Protein AF-A0A366HRA7-F1 (afdb_monomer_lite)

InterPro domains:
  IPR011050 Pectin lyase fold/virulence factor [SSF51126] (3-383)
  IPR012334 Pectin lyase fold [G3DSA:2.160.20.10] (1-384)

Organism: NCBI:txid748857

Radius of gyration: 20.47 Å; chains: 1; bounding box: 52×42×56 Å

Foldseek 3Di:
DELEEQEEDEDEEFDDEDPAESAEAYNYEQYEAEHYEFEEGLAPYEYEQYEQYEYYLYEYAYPADLQRALCCPVPPHPQGEPEDYDADPPWYEQYEDFQAEFEGHQEYYQQATYANYEAELAEADAHNEYYYANEFEDQRAEYEHAHYEHEAHQENYEYEPPDPPRYDLDHDPRHWHEAALYEHYQLQYAQHDDDPDDDPPCVNRRHGHFPYYYDPAARHIAYEHFQAEHEEADADDQLAAPSPLAQPRLDSYAYEEWQAEAEYAAFWGRLRPPPVPARRQYHYALYETEHNVVPAVDDPVSCPVVCPDVRQVRQCVNPVCGPPNHYYHGQQQAPDDDNDSPDWGGRAHDPPGPQAQRIDDDDPSDDDPCPVVHDNHRGRHNDYHPDDFFAGHRPSQATSIDDGD

pLDDT: mean 93.12, std 7.49, range [58.84, 98.88]

Sequence (405 aa):
MSGLKHVHVKNLVFRGATGSPMLHVYGCEQIILDHLTVYGGFPGLLLNASKDIRMTHSAFRGLAAPWTSRAHMKYRGTASYQIVLQDNQPVNENIEFAWCEFTDDHDCAFLRFAKGLQFHHNFVDNFNDDGLECGPKLRDHTLFIYQNRIGACLGTFQQHEMNKDESPLDHDAKTGVFIYRNVIDSRKGVYYHVPSEPDPSGDFLHHEGALVGDHGGPIWPVMHVYHNTILRRGPVFRDYFLFGLGAQGLNHTEREVYNNIFVQWDKVPGTGFAGIKEAGQLREAGNILWGVKDGPTQTQAAFSKFRSSPMFVSSQKRYEPGWTTHDRVVDPGLTRVPNKASDVVDATLRTTSAAIDSGYGIPAEWPDSLRAWEREKPDVGALPLEVQPWGVGVDERIPLFGEAP

Structure (mmCIF, N/CA/C/O backbone):
data_AF-A0A366HRA7-F1
#
_entry.id   AF-A0A366HRA7-F1
#
loop_
_atom_site.group_PDB
_atom_site.id
_atom_site.type_symbol
_atom_site.label_atom_id
_atom_site.label_alt_id
_atom_site.label_comp_id
_atom_site.label_asym_id
_atom_site.label_entity_id
_atom_site.label_seq_id
_atom_site.pdbx_PDB_ins_code
_atom_site.Cartn_x
_atom_site.Cartn_y
_atom_site.Cartn_z
_atom_site.occupancy
_atom_site.B_iso_or_equiv
_atom_site.auth_seq_id
_atom_site.auth_comp_id
_atom_site.auth_asym_id
_atom_site.auth_atom_id
_atom_site.pdbx_PDB_model_num
ATOM 1 N N . MET A 1 1 ? 16.864 -1.883 -22.866 1.00 94.81 1 MET A N 1
ATOM 2 C CA . MET A 1 1 ? 16.031 -2.283 -24.018 1.00 94.81 1 MET A CA 1
ATOM 3 C C . MET A 1 1 ? 15.407 -1.029 -24.586 1.00 94.81 1 MET A C 1
ATOM 5 O O . MET A 1 1 ? 14.878 -0.245 -23.806 1.00 94.81 1 MET A O 1
ATOM 9 N N . SER A 1 2 ? 15.500 -0.830 -25.899 1.00 97.69 2 SER A N 1
ATOM 10 C CA . SER A 1 2 ? 15.047 0.403 -26.546 1.00 97.69 2 SER A CA 1
ATOM 11 C C . SER A 1 2 ? 14.329 0.066 -27.848 1.00 97.69 2 SER A C 1
ATOM 13 O O . SER A 1 2 ? 14.913 -0.623 -28.682 1.00 97.69 2 SER A O 1
ATOM 15 N N . GLY A 1 3 ? 13.086 0.522 -28.021 1.00 97.62 3 GLY A N 1
ATOM 16 C CA . GLY A 1 3 ? 12.314 0.303 -29.253 1.00 97.62 3 GLY A CA 1
ATOM 17 C C . GLY A 1 3 ? 11.933 -1.156 -29.544 1.00 97.62 3 GLY A C 1
ATOM 18 O O . GLY A 1 3 ? 11.612 -1.480 -30.686 1.00 97.62 3 GLY A O 1
ATOM 19 N N . LEU A 1 4 ? 12.017 -2.054 -28.555 1.00 98.44 4 LEU A N 1
ATOM 20 C CA . LEU A 1 4 ? 11.725 -3.479 -28.738 1.00 98.44 4 LEU A CA 1
ATOM 21 C C . LEU A 1 4 ? 10.223 -3.759 -28.631 1.00 98.44 4 LEU A C 1
ATOM 23 O O . LEU A 1 4 ? 9.517 -3.085 -27.881 1.00 98.44 4 LEU A O 1
ATOM 27 N N . LYS A 1 5 ? 9.752 -4.790 -29.340 1.00 98.56 5 LYS A N 1
ATOM 28 C CA . LYS A 1 5 ? 8.365 -5.264 -29.262 1.00 98.56 5 LYS A CA 1
ATOM 29 C C . LYS A 1 5 ? 8.282 -6.780 -29.131 1.00 98.56 5 LYS A C 1
ATOM 31 O O . LYS A 1 5 ? 9.114 -7.476 -29.712 1.00 98.56 5 LYS A O 1
ATOM 36 N N . HIS A 1 6 ? 7.272 -7.273 -28.415 1.00 98.38 6 HIS A N 1
ATOM 37 C CA . HIS A 1 6 ? 6.957 -8.706 -28.276 1.00 98.38 6 HIS A CA 1
ATOM 38 C C . HIS A 1 6 ? 8.122 -9.556 -27.723 1.00 98.38 6 HIS A C 1
ATOM 40 O O . HIS A 1 6 ? 8.347 -10.687 -28.160 1.00 98.38 6 HIS A O 1
ATOM 46 N N . VAL A 1 7 ? 8.897 -9.012 -26.777 1.00 98.62 7 VAL A N 1
ATOM 47 C CA . VAL A 1 7 ? 10.047 -9.709 -26.171 1.00 98.62 7 VAL A CA 1
ATOM 48 C C . VAL A 1 7 ? 9.670 -10.264 -24.804 1.00 98.62 7 VAL A C 1
ATOM 50 O O . VAL A 1 7 ? 9.151 -9.544 -23.955 1.00 98.62 7 VAL A O 1
ATOM 53 N N . HIS A 1 8 ? 10.004 -11.531 -24.571 1.00 98.62 8 HIS A N 1
ATOM 54 C CA . HIS A 1 8 ? 9.893 -12.183 -23.271 1.00 98.62 8 HIS A CA 1
ATOM 55 C C . HIS A 1 8 ? 11.303 -12.474 -22.738 1.00 98.62 8 HIS A C 1
ATOM 57 O O . HIS A 1 8 ? 12.028 -13.295 -23.301 1.00 98.62 8 HIS A O 1
ATOM 63 N N . VAL A 1 9 ? 11.697 -11.792 -21.662 1.00 98.62 9 VAL A N 1
ATOM 64 C CA . VAL A 1 9 ? 12.943 -12.038 -20.922 1.00 98.62 9 VAL A CA 1
ATOM 65 C C . VAL A 1 9 ? 12.592 -12.813 -19.658 1.00 98.62 9 VAL A C 1
ATOM 67 O O . VAL A 1 9 ? 11.744 -12.353 -18.897 1.00 98.62 9 VAL A O 1
ATOM 70 N N . LYS A 1 10 ? 13.226 -13.971 -19.429 1.00 98.62 10 LYS A N 1
ATOM 71 C CA . LYS A 1 10 ? 12.917 -14.797 -18.256 1.00 98.62 10 LYS A CA 1
ATOM 72 C C . LYS A 1 10 ? 14.071 -15.600 -17.679 1.00 98.62 10 LYS A C 1
ATOM 74 O O . LYS A 1 10 ? 15.009 -15.924 -18.407 1.00 98.62 10 LYS A O 1
ATOM 79 N N . ASN A 1 11 ? 13.942 -15.989 -16.408 1.00 98.44 11 ASN A N 1
ATOM 80 C CA . ASN A 1 11 ? 14.888 -16.845 -15.678 1.00 98.44 11 ASN A CA 1
ATOM 81 C C . ASN A 1 11 ? 16.324 -16.284 -15.652 1.00 98.44 11 ASN A C 1
ATOM 83 O O . ASN A 1 11 ? 17.293 -17.029 -15.818 1.00 98.44 11 ASN A O 1
ATOM 87 N N . LEU A 1 12 ? 16.472 -14.964 -15.486 1.00 98.44 12 LEU A N 1
ATOM 88 C CA . LEU A 1 12 ? 17.770 -14.281 -15.456 1.00 98.44 12 LEU A CA 1
ATOM 89 C C . LEU A 1 12 ? 18.017 -13.578 -14.120 1.00 98.44 12 LEU A C 1
ATOM 91 O O . LEU A 1 12 ? 17.101 -13.042 -13.497 1.00 98.44 12 LEU A O 1
ATOM 95 N N . VAL A 1 13 ? 19.292 -13.522 -13.732 1.00 98.12 13 VAL A N 1
ATOM 96 C CA . VAL A 1 13 ? 19.768 -12.773 -12.565 1.00 98.12 13 VAL A CA 1
ATOM 97 C C . VAL A 1 13 ? 20.581 -11.566 -13.031 1.00 98.12 13 VAL A C 1
ATOM 99 O O . VAL A 1 13 ? 21.603 -11.723 -13.701 1.00 98.12 13 VAL A O 1
ATOM 102 N N . PHE A 1 14 ? 20.155 -10.369 -12.640 1.00 96.94 14 PHE A N 1
ATOM 103 C CA . PHE A 1 14 ? 20.822 -9.099 -12.918 1.00 96.94 14 PHE A CA 1
ATOM 104 C C . PHE A 1 14 ? 21.492 -8.564 -11.648 1.00 96.94 14 PHE A C 1
ATOM 106 O O . PHE A 1 14 ? 20.905 -8.593 -10.567 1.00 96.94 14 PHE A O 1
ATOM 113 N N . ARG A 1 15 ? 22.744 -8.106 -11.762 1.00 94.50 15 ARG A N 1
ATOM 114 C CA . ARG A 1 15 ? 23.555 -7.593 -10.644 1.00 94.50 15 ARG A CA 1
ATOM 115 C C . ARG A 1 15 ? 24.682 -6.687 -11.143 1.00 94.50 15 ARG A C 1
ATOM 117 O O . ARG A 1 15 ? 25.182 -6.889 -12.247 1.00 94.50 15 ARG A O 1
ATOM 124 N N . GLY A 1 16 ? 25.147 -5.772 -10.291 1.00 84.62 16 GLY A N 1
ATOM 125 C CA . GLY A 1 16 ? 26.365 -4.983 -10.523 1.00 84.62 16 GLY A CA 1
ATOM 126 C C . GLY A 1 16 ? 26.204 -3.653 -11.271 1.00 84.62 16 GLY A C 1
ATOM 127 O O . GLY A 1 16 ? 27.209 -3.116 -11.730 1.00 84.62 16 GLY A O 1
ATOM 128 N N . ALA A 1 17 ? 24.990 -3.105 -11.397 1.00 81.75 17 ALA A N 1
ATOM 129 C CA . ALA A 1 17 ? 24.804 -1.728 -11.861 1.00 81.75 17 ALA A CA 1
ATOM 130 C C . ALA A 1 17 ? 25.152 -0.725 -10.747 1.00 81.75 17 ALA A C 1
ATOM 132 O O . ALA A 1 17 ? 24.622 -0.809 -9.639 1.00 81.75 17 ALA A O 1
ATOM 133 N N . THR A 1 18 ? 26.005 0.250 -11.064 1.00 80.12 18 THR A N 1
ATOM 134 C CA . THR A 1 18 ? 26.412 1.331 -10.155 1.00 80.12 18 THR A CA 1
ATOM 135 C C . THR A 1 18 ? 26.122 2.669 -10.826 1.00 80.12 18 THR A C 1
ATOM 137 O O . THR A 1 18 ? 26.690 2.960 -11.876 1.00 80.12 18 THR A O 1
ATOM 140 N N . GLY A 1 19 ? 25.254 3.490 -10.226 1.00 82.31 19 GLY A N 1
ATOM 141 C CA . GLY A 1 19 ? 24.919 4.826 -10.745 1.00 82.31 19 GLY A CA 1
ATOM 142 C C . GLY A 1 19 ? 24.103 4.839 -12.046 1.00 82.31 19 GLY A C 1
ATOM 143 O O . GLY A 1 19 ? 24.090 5.848 -12.746 1.00 82.31 19 GLY A O 1
ATOM 144 N N . SER A 1 20 ? 23.446 3.731 -12.388 1.00 89.75 20 SER A N 1
ATOM 145 C CA . SER A 1 20 ? 22.585 3.601 -13.567 1.00 89.75 20 SER A CA 1
ATOM 146 C C . SER A 1 20 ? 21.436 2.614 -13.308 1.00 89.75 20 SER A C 1
ATOM 148 O O . SER A 1 20 ? 21.508 1.833 -12.348 1.00 89.75 20 SER A O 1
ATOM 150 N N . PRO A 1 21 ? 20.376 2.621 -14.144 1.00 95.06 21 PRO A N 1
ATOM 151 C CA . PRO A 1 21 ? 19.310 1.638 -14.031 1.00 95.06 21 PRO A CA 1
ATOM 152 C C . PRO A 1 21 ? 19.818 0.223 -14.326 1.00 95.06 21 PRO A C 1
ATOM 154 O O . PRO A 1 21 ? 20.515 0.035 -15.326 1.00 95.06 21 PRO A O 1
ATOM 157 N N . MET A 1 22 ? 19.433 -0.781 -13.531 1.00 96.19 22 MET A N 1
ATOM 158 C CA . MET A 1 22 ? 19.770 -2.179 -13.854 1.00 96.19 22 MET A CA 1
ATOM 159 C C . MET A 1 22 ? 19.001 -2.652 -15.093 1.00 96.19 22 MET A C 1
ATOM 161 O O . MET A 1 22 ? 19.579 -3.201 -16.032 1.00 96.19 22 MET A O 1
ATOM 165 N N . LEU A 1 23 ? 17.692 -2.395 -15.115 1.00 97.06 23 LEU A N 1
ATOM 166 C CA . LEU A 1 23 ? 16.819 -2.620 -16.259 1.00 97.06 23 LEU A CA 1
ATOM 167 C C . LEU A 1 23 ? 16.266 -1.274 -16.730 1.00 97.06 23 LEU A C 1
ATOM 169 O O . LEU A 1 23 ? 15.529 -0.618 -16.006 1.00 97.06 23 LEU A O 1
ATOM 173 N N . HIS A 1 24 ? 16.591 -0.864 -17.955 1.00 97.50 24 HIS A N 1
ATOM 174 C CA . HIS A 1 24 ? 15.966 0.293 -18.604 1.00 97.50 24 HIS A CA 1
ATOM 175 C C . HIS A 1 24 ? 15.107 -0.193 -19.773 1.00 97.50 24 HIS A C 1
ATOM 177 O O . HIS A 1 24 ? 15.619 -0.862 -20.677 1.00 97.50 24 HIS A O 1
ATOM 183 N N . VAL A 1 25 ? 13.816 0.132 -19.756 1.00 98.12 25 VAL A N 1
ATOM 184 C CA . VAL A 1 25 ? 12.844 -0.183 -20.808 1.00 98.12 25 VAL A CA 1
ATOM 185 C C . VAL A 1 25 ? 12.344 1.136 -21.388 1.00 98.12 25 VAL A C 1
ATOM 187 O O . VAL A 1 25 ? 11.635 1.877 -20.713 1.00 98.12 25 VAL A O 1
ATOM 190 N N . TYR A 1 26 ? 12.764 1.447 -22.615 1.00 98.25 26 TYR A N 1
ATOM 191 C CA . TYR A 1 26 ? 12.472 2.719 -23.277 1.00 98.25 26 TYR A CA 1
ATOM 192 C C . TYR A 1 26 ? 11.763 2.510 -24.616 1.00 98.25 26 TYR A C 1
ATOM 194 O O . TYR A 1 26 ? 12.279 1.787 -25.474 1.00 98.25 26 TYR A O 1
ATOM 202 N N . GLY A 1 27 ? 10.615 3.153 -24.839 1.00 98.19 27 GLY A N 1
ATOM 203 C CA . GLY A 1 27 ? 9.920 3.083 -26.130 1.00 98.19 27 GLY A CA 1
ATOM 204 C C . GLY A 1 27 ? 9.519 1.662 -26.545 1.00 98.19 27 GLY A C 1
ATOM 205 O O . GLY A 1 27 ? 9.539 1.359 -27.737 1.00 98.19 27 GLY A O 1
ATOM 206 N N . CYS A 1 28 ? 9.282 0.760 -25.587 1.00 98.50 28 CYS A N 1
ATOM 207 C CA . CYS A 1 28 ? 9.007 -0.653 -25.858 1.00 98.50 28 CYS A CA 1
ATOM 208 C C . CYS A 1 28 ? 7.509 -0.976 -25.749 1.00 98.50 28 CYS A C 1
ATOM 210 O O . CYS A 1 28 ? 6.762 -0.267 -25.078 1.00 98.50 28 CYS A O 1
ATOM 212 N N . GLU A 1 29 ? 7.081 -2.068 -26.385 1.00 98.62 29 GLU A N 1
ATOM 213 C CA . GLU A 1 29 ? 5.673 -2.490 -26.425 1.00 98.62 29 GLU A CA 1
ATOM 214 C C . GLU A 1 29 ? 5.537 -4.009 -26.231 1.00 98.62 29 GLU A C 1
ATOM 216 O O . GLU A 1 29 ? 6.292 -4.771 -26.836 1.00 98.62 29 GLU A O 1
ATOM 221 N N . GLN A 1 30 ? 4.574 -4.470 -25.427 1.00 98.62 30 GLN A N 1
ATOM 222 C CA . GLN A 1 30 ? 4.323 -5.905 -25.198 1.00 98.62 30 GLN A CA 1
ATOM 223 C C . GLN A 1 30 ? 5.590 -6.657 -24.754 1.00 98.62 30 GLN A C 1
ATOM 225 O O . GLN A 1 30 ? 6.042 -7.613 -25.393 1.00 98.62 30 GLN A O 1
ATOM 230 N N . ILE A 1 31 ? 6.198 -6.180 -23.667 1.00 98.75 31 ILE A N 1
ATOM 231 C CA . ILE A 1 31 ? 7.380 -6.800 -23.058 1.00 98.75 31 ILE A CA 1
ATOM 232 C C . ILE A 1 31 ? 6.951 -7.593 -21.829 1.00 98.75 31 ILE A C 1
ATOM 234 O O . ILE A 1 31 ? 6.226 -7.074 -20.983 1.00 98.75 31 ILE A O 1
ATOM 238 N N . ILE A 1 32 ? 7.440 -8.827 -21.714 1.00 98.81 32 ILE A N 1
ATOM 239 C CA . ILE A 1 32 ? 7.239 -9.687 -20.545 1.00 98.81 32 ILE A CA 1
ATOM 240 C C . ILE A 1 32 ? 8.586 -9.886 -19.846 1.00 98.81 32 ILE A C 1
ATOM 242 O O . ILE A 1 32 ? 9.562 -10.310 -20.470 1.00 98.81 32 ILE A O 1
ATOM 246 N N . LEU A 1 33 ? 8.628 -9.562 -18.557 1.00 98.69 33 LEU A N 1
ATOM 247 C CA . LEU A 1 33 ? 9.778 -9.669 -17.663 1.00 98.69 33 LEU A CA 1
ATOM 248 C C . LEU A 1 33 ? 9.406 -10.623 -16.524 1.00 98.69 33 LEU A C 1
ATOM 250 O O . LEU A 1 33 ? 8.7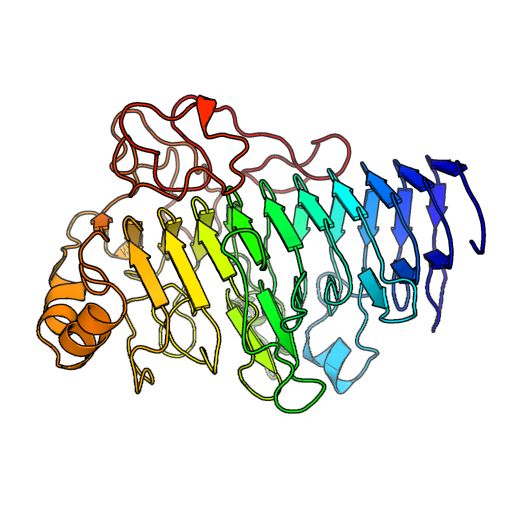66 -10.213 -15.561 1.00 98.69 33 LEU A O 1
ATOM 254 N N . ASP A 1 34 ? 9.748 -11.899 -16.669 1.00 98.81 34 ASP A N 1
ATOM 255 C CA . ASP A 1 34 ? 9.174 -12.982 -15.862 1.00 98.81 34 ASP A CA 1
ATOM 256 C C . ASP A 1 34 ? 10.255 -13.804 -15.147 1.00 98.81 34 ASP A C 1
ATOM 258 O O . ASP A 1 34 ? 11.288 -14.106 -15.741 1.00 98.81 34 ASP A O 1
ATOM 262 N N . HIS A 1 35 ? 10.054 -14.190 -13.885 1.00 98.75 35 HIS A N 1
ATOM 263 C CA . HIS A 1 35 ? 11.051 -14.966 -13.124 1.00 98.75 35 HIS A CA 1
ATOM 264 C C . HIS A 1 35 ? 12.460 -14.332 -13.135 1.00 98.75 35 HIS A C 1
ATOM 266 O O . HIS A 1 35 ? 13.478 -15.000 -13.356 1.00 98.75 35 HIS A O 1
ATOM 272 N N . LEU A 1 36 ? 12.539 -13.009 -12.962 1.00 98.62 36 LEU A N 1
ATOM 273 C CA . LEU A 1 36 ? 13.808 -12.286 -12.881 1.00 98.62 36 LEU A CA 1
ATOM 274 C C . LEU A 1 36 ? 14.236 -12.113 -11.425 1.00 98.62 36 LEU A C 1
ATOM 276 O O . LEU A 1 36 ? 13.410 -11.889 -10.546 1.00 98.62 36 LEU A O 1
ATOM 280 N N . THR A 1 37 ? 15.541 -12.138 -11.160 1.00 98.38 37 THR A N 1
ATOM 281 C CA . THR A 1 37 ? 16.090 -11.645 -9.888 1.00 98.38 37 THR A CA 1
ATOM 282 C C . THR A 1 37 ? 16.991 -10.447 -10.146 1.00 98.38 37 THR A C 1
ATOM 284 O O . THR A 1 37 ? 17.970 -10.547 -10.882 1.00 98.38 37 THR A O 1
ATOM 287 N N . VAL A 1 38 ? 16.667 -9.309 -9.543 1.00 97.50 38 VAL A N 1
ATOM 288 C CA . VAL A 1 38 ? 17.353 -8.028 -9.717 1.00 97.50 38 VAL A CA 1
ATOM 289 C C . VAL A 1 38 ? 17.993 -7.635 -8.388 1.00 97.50 38 VAL A C 1
ATOM 291 O O . VAL A 1 38 ? 17.297 -7.297 -7.435 1.00 97.50 38 VAL A O 1
ATOM 294 N N . TYR A 1 39 ? 19.324 -7.694 -8.325 1.00 94.94 39 TYR A N 1
ATOM 295 C CA . TYR A 1 39 ? 20.112 -7.270 -7.167 1.00 94.94 39 TYR A CA 1
ATOM 296 C C . TYR A 1 39 ? 20.653 -5.855 -7.374 1.00 94.94 39 TYR A C 1
ATOM 298 O O . TYR A 1 39 ? 21.690 -5.655 -8.019 1.00 94.94 39 TYR A O 1
ATOM 306 N N . GLY A 1 40 ? 19.952 -4.895 -6.782 1.00 81.56 40 GLY A N 1
ATOM 307 C CA . GLY A 1 40 ? 20.262 -3.478 -6.797 1.00 81.56 40 GLY A CA 1
ATOM 308 C C . GLY A 1 40 ? 20.022 -2.799 -8.144 1.00 81.56 40 GLY A C 1
ATOM 309 O O . GLY A 1 40 ? 19.610 -3.403 -9.135 1.00 81.56 40 GLY A O 1
ATOM 310 N N . GLY A 1 41 ? 20.323 -1.507 -8.162 1.00 70.88 41 GLY A N 1
ATOM 311 C CA . GLY A 1 41 ? 20.206 -0.621 -9.314 1.00 70.88 41 GLY A CA 1
ATOM 312 C C . GLY A 1 41 ? 19.814 0.775 -8.848 1.00 70.88 41 GLY A C 1
ATOM 313 O O . GLY A 1 41 ? 19.236 0.931 -7.777 1.00 70.88 41 GLY A O 1
ATOM 314 N N . PHE A 1 42 ? 20.135 1.797 -9.637 1.00 85.69 42 PHE A N 1
ATOM 315 C CA . PHE A 1 42 ? 19.787 3.179 -9.313 1.00 85.69 42 PHE A CA 1
ATOM 316 C C . PHE A 1 42 ? 19.038 3.825 -10.493 1.00 85.69 42 PHE A C 1
ATOM 318 O O . PHE A 1 42 ? 19.610 4.663 -11.198 1.00 85.69 42 PHE A O 1
ATOM 325 N N . PRO A 1 43 ? 17.781 3.416 -10.772 1.00 95.44 43 PRO A N 1
ATOM 326 C CA . PRO A 1 43 ? 16.940 2.453 -10.036 1.00 95.44 43 PRO A CA 1
ATOM 327 C C . PRO A 1 43 ? 17.117 0.974 -10.446 1.00 95.44 43 PRO A C 1
ATOM 329 O O . PRO A 1 43 ? 17.839 0.652 -11.389 1.00 95.44 43 PRO A O 1
ATOM 332 N N . GLY A 1 44 ? 16.438 0.043 -9.772 1.00 96.00 44 GLY A N 1
ATOM 333 C CA . GLY A 1 44 ? 16.355 -1.358 -10.223 1.00 96.00 44 GLY A CA 1
ATOM 334 C C . GLY A 1 44 ? 15.714 -1.485 -11.617 1.00 96.00 44 GLY A C 1
ATOM 335 O O . GLY A 1 44 ? 16.267 -2.106 -12.526 1.00 96.00 44 GLY A O 1
ATOM 336 N N . LEU A 1 45 ? 14.581 -0.815 -11.811 1.00 97.69 45 LEU A N 1
ATOM 337 C CA . LEU A 1 45 ? 13.832 -0.718 -13.054 1.00 97.69 45 LEU A CA 1
ATOM 338 C C . LEU A 1 45 ? 13.539 0.748 -13.378 1.00 97.69 45 LEU A C 1
ATOM 340 O O . LEU A 1 45 ? 12.932 1.463 -12.585 1.00 97.69 45 LEU A O 1
ATOM 344 N N . LEU A 1 46 ? 13.913 1.167 -14.583 1.00 97.75 46 LEU A N 1
ATOM 345 C CA . LEU A 1 46 ? 13.479 2.410 -15.202 1.00 97.75 46 LEU A CA 1
ATOM 346 C C . LEU A 1 46 ? 12.547 2.071 -16.370 1.00 97.75 46 LEU A C 1
ATOM 348 O O . LEU A 1 46 ? 13.005 1.537 -17.385 1.00 97.75 46 LEU A O 1
ATOM 352 N N . LEU A 1 47 ? 11.256 2.375 -16.232 1.00 97.88 47 LEU A N 1
ATOM 353 C CA . LEU A 1 47 ? 10.300 2.327 -17.340 1.00 97.88 47 LEU A CA 1
ATOM 354 C C . LEU A 1 47 ? 10.087 3.735 -17.883 1.00 97.88 47 LEU A C 1
ATOM 356 O O . LEU A 1 47 ? 9.874 4.689 -17.131 1.00 97.88 47 LEU A O 1
ATOM 360 N N . ASN A 1 48 ? 10.153 3.866 -19.201 1.00 97.88 48 ASN A N 1
ATOM 361 C CA . ASN A 1 48 ? 9.999 5.148 -19.856 1.00 97.88 48 ASN A CA 1
ATOM 362 C C . ASN A 1 48 ? 9.358 4.980 -21.241 1.00 97.88 48 ASN A C 1
ATOM 364 O O . ASN A 1 48 ? 9.757 4.120 -22.032 1.00 97.88 48 ASN A O 1
ATOM 368 N N . ALA A 1 49 ? 8.353 5.804 -21.520 1.00 97.38 49 ALA A N 1
ATOM 369 C CA . ALA A 1 49 ? 7.588 5.846 -22.755 1.00 97.38 49 ALA A CA 1
ATOM 370 C C . ALA A 1 49 ? 7.202 4.474 -23.343 1.00 97.38 49 ALA A C 1
ATOM 372 O O . ALA A 1 49 ? 7.371 4.231 -24.538 1.00 97.38 49 ALA A O 1
ATOM 373 N N . SER A 1 50 ? 6.770 3.539 -22.490 1.00 98.31 50 SER A N 1
ATOM 374 C CA . SER A 1 50 ? 6.554 2.131 -22.856 1.00 98.31 50 SER A CA 1
ATOM 375 C C . SER A 1 50 ? 5.129 1.655 -22.555 1.00 98.31 50 SER A C 1
ATOM 377 O O . SER A 1 50 ? 4.484 2.150 -21.632 1.00 98.31 50 SER A O 1
ATOM 379 N N . LYS A 1 51 ? 4.637 0.683 -23.331 1.00 98.31 51 LYS A N 1
ATOM 380 C CA . LYS A 1 51 ? 3.240 0.229 -23.305 1.00 98.31 51 LYS A CA 1
ATOM 381 C C . LYS A 1 51 ? 3.102 -1.292 -23.173 1.00 98.31 51 LYS A C 1
ATOM 383 O O . LYS A 1 51 ? 3.914 -2.038 -23.716 1.00 98.31 51 LYS A O 1
ATOM 388 N N . ASP A 1 52 ? 2.052 -1.747 -22.490 1.00 98.62 52 ASP A N 1
ATOM 389 C CA . ASP A 1 52 ? 1.700 -3.162 -22.317 1.00 98.62 52 ASP A CA 1
ATOM 390 C C . ASP A 1 52 ? 2.891 -3.963 -21.736 1.00 98.62 52 ASP A C 1
ATOM 392 O O . ASP A 1 52 ? 3.307 -4.997 -22.265 1.00 98.62 52 ASP A O 1
ATOM 396 N N . ILE A 1 53 ? 3.514 -3.424 -20.681 1.00 98.75 53 ILE A N 1
ATOM 397 C CA . ILE A 1 53 ? 4.707 -4.000 -20.043 1.00 98.75 53 ILE A CA 1
ATOM 398 C C . ILE A 1 53 ? 4.272 -4.814 -18.832 1.00 98.75 53 ILE A C 1
ATOM 400 O O . ILE A 1 53 ? 3.681 -4.271 -17.902 1.00 98.75 53 ILE A O 1
ATOM 404 N N . ARG A 1 54 ? 4.603 -6.104 -18.822 1.00 98.81 54 ARG A N 1
ATOM 405 C CA . ARG A 1 54 ? 4.254 -7.029 -17.742 1.00 98.81 54 ARG A CA 1
ATOM 406 C C . ARG A 1 54 ? 5.514 -7.493 -17.031 1.00 98.81 54 ARG A C 1
ATOM 408 O O . ARG A 1 54 ? 6.446 -7.976 -17.673 1.00 98.81 54 ARG A O 1
ATOM 415 N N . MET A 1 55 ? 5.531 -7.362 -15.714 1.00 98.69 55 MET A N 1
ATOM 416 C CA . MET A 1 55 ? 6.588 -7.850 -14.846 1.00 98.69 55 MET A CA 1
ATOM 417 C C . MET A 1 55 ? 5.992 -8.808 -13.823 1.00 98.69 55 MET A C 1
ATOM 419 O O . MET A 1 55 ? 5.182 -8.406 -12.988 1.00 98.69 55 MET A O 1
ATOM 423 N N . THR A 1 56 ? 6.368 -10.080 -13.928 1.00 98.81 56 THR A N 1
ATOM 424 C CA . THR A 1 56 ? 5.732 -11.176 -13.194 1.00 98.81 56 THR A CA 1
ATOM 425 C C . THR A 1 56 ? 6.746 -12.063 -12.482 1.00 98.81 56 THR A C 1
ATOM 427 O O . THR A 1 56 ? 7.890 -12.182 -12.925 1.00 98.81 56 THR A O 1
ATOM 430 N N . HIS A 1 57 ? 6.353 -12.658 -11.351 1.00 98.75 57 HIS A N 1
ATOM 431 C CA . HIS A 1 57 ? 7.150 -13.651 -10.607 1.00 98.75 57 HIS A CA 1
ATOM 432 C C . HIS A 1 57 ? 8.606 -13.212 -10.346 1.00 98.75 57 HIS A C 1
ATOM 434 O O . HIS A 1 57 ? 9.526 -14.026 -10.357 1.00 98.75 57 HIS A O 1
ATOM 440 N N . SER A 1 58 ? 8.854 -11.908 -10.176 1.00 98.75 58 SER A N 1
ATOM 441 C CA . SER A 1 58 ? 10.209 -11.342 -10.174 1.00 98.75 58 SER A CA 1
ATOM 442 C C . SER A 1 58 ? 10.592 -10.756 -8.816 1.00 98.75 58 SER A C 1
ATOM 444 O O . SER A 1 58 ? 9.803 -10.084 -8.159 1.00 98.75 58 SER A O 1
ATOM 446 N N . ALA A 1 59 ? 11.833 -10.991 -8.397 1.00 98.44 59 ALA A N 1
ATOM 447 C CA . ALA A 1 59 ? 12.372 -10.554 -7.117 1.00 98.44 59 ALA A CA 1
ATOM 448 C C . ALA A 1 59 ? 13.359 -9.396 -7.298 1.00 98.44 59 ALA A C 1
ATOM 450 O O . ALA A 1 59 ? 14.424 -9.557 -7.892 1.00 98.44 59 ALA A O 1
ATOM 451 N N . PHE A 1 60 ? 13.030 -8.245 -6.728 1.00 97.88 60 PHE A N 1
ATOM 452 C CA . PHE A 1 60 ? 13.901 -7.093 -6.568 1.00 97.88 60 PHE A CA 1
ATOM 453 C C . PHE A 1 60 ? 14.439 -7.078 -5.138 1.00 97.88 60 PHE A C 1
ATOM 455 O O . PHE A 1 60 ? 13.701 -7.227 -4.160 1.00 97.88 60 PHE A O 1
ATOM 462 N N . ARG A 1 61 ? 15.758 -6.943 -5.029 1.00 96.25 61 ARG A N 1
ATOM 463 C CA . ARG A 1 61 ? 16.496 -6.776 -3.779 1.00 96.25 61 ARG A CA 1
ATOM 464 C C . ARG A 1 61 ? 17.288 -5.494 -3.899 1.00 96.25 61 ARG A C 1
ATOM 466 O O . ARG A 1 61 ? 18.097 -5.380 -4.817 1.00 96.25 61 ARG A O 1
ATOM 473 N N . GLY A 1 62 ? 17.008 -4.529 -3.038 1.00 93.69 62 GLY A N 1
ATOM 474 C CA . GLY A 1 62 ? 17.592 -3.201 -3.121 1.00 93.69 62 GLY A CA 1
ATOM 475 C C . GLY A 1 62 ? 19.046 -3.153 -2.664 1.00 93.69 62 GLY A C 1
ATOM 476 O O . GLY A 1 62 ? 19.737 -4.168 -2.543 1.00 93.69 62 GLY A O 1
ATOM 477 N N . LEU A 1 63 ? 19.533 -1.933 -2.448 1.00 91.44 63 LEU A N 1
ATOM 478 C CA . LEU A 1 63 ? 20.912 -1.681 -2.020 1.00 91.44 63 LEU A CA 1
ATOM 479 C C . LEU A 1 63 ? 21.057 -1.540 -0.495 1.00 91.44 63 LEU A C 1
ATOM 481 O O . LEU A 1 63 ? 22.176 -1.379 0.001 1.00 91.44 63 LEU A O 1
ATOM 485 N N . ALA A 1 64 ? 19.959 -1.601 0.262 1.00 90.69 64 ALA A N 1
ATOM 486 C CA . ALA A 1 64 ? 19.991 -1.535 1.714 1.00 90.69 64 ALA A CA 1
ATOM 487 C C . ALA A 1 64 ? 20.304 -2.921 2.307 1.00 90.69 64 ALA A C 1
ATOM 489 O O . ALA A 1 64 ? 19.700 -3.928 1.954 1.00 90.69 64 ALA A O 1
ATOM 490 N N . ALA A 1 65 ? 21.243 -2.991 3.254 1.00 88.44 65 ALA A N 1
ATOM 491 C CA . ALA A 1 65 ? 21.373 -4.174 4.097 1.00 88.44 65 ALA A CA 1
ATOM 492 C C . ALA A 1 65 ? 20.178 -4.243 5.074 1.00 88.44 65 ALA A C 1
ATOM 494 O O . ALA A 1 65 ? 19.603 -3.199 5.394 1.00 88.44 65 ALA A O 1
ATOM 495 N N . PRO A 1 66 ? 19.861 -5.409 5.668 1.00 83.19 66 PRO A N 1
ATOM 496 C CA . PRO A 1 66 ? 18.810 -5.520 6.690 1.00 83.19 66 PRO A CA 1
ATOM 497 C C . PRO A 1 66 ? 19.009 -4.607 7.918 1.00 83.19 66 PRO A C 1
ATOM 499 O O . PRO A 1 66 ? 18.068 -4.329 8.651 1.00 83.19 66 PRO A O 1
ATOM 502 N N . TRP A 1 67 ? 20.236 -4.120 8.139 1.00 84.62 67 TRP A N 1
ATOM 503 C CA . TRP A 1 67 ? 20.609 -3.138 9.167 1.00 84.62 67 TRP A CA 1
ATOM 504 C C . TRP A 1 67 ? 20.991 -1.761 8.577 1.00 84.62 67 TRP A C 1
ATOM 506 O O . TRP A 1 67 ? 21.698 -0.969 9.207 1.00 84.62 67 TRP A O 1
ATOM 516 N N . THR A 1 68 ? 20.563 -1.434 7.361 1.00 90.06 68 THR A N 1
ATOM 517 C CA . THR A 1 68 ? 20.751 -0.094 6.799 1.00 90.06 68 THR A CA 1
ATOM 518 C C . THR A 1 68 ? 19.631 0.819 7.286 1.00 90.06 68 THR A C 1
ATOM 520 O O . THR A 1 68 ? 18.487 0.708 6.855 1.00 90.06 68 THR A O 1
ATOM 523 N N . SER A 1 69 ? 19.975 1.751 8.179 1.00 92.12 69 SER A N 1
ATOM 524 C CA . SER A 1 69 ? 19.045 2.798 8.604 1.00 92.12 69 SER A CA 1
ATOM 525 C C . SER A 1 69 ? 18.736 3.796 7.485 1.00 92.12 69 SER A C 1
ATOM 527 O O . SER A 1 69 ? 19.598 4.076 6.644 1.00 92.12 69 SER A O 1
ATOM 529 N N . ARG A 1 70 ? 17.568 4.443 7.550 1.00 93.31 70 ARG A N 1
ATOM 530 C CA . ARG A 1 70 ? 17.237 5.616 6.722 1.00 93.31 70 ARG A CA 1
ATOM 531 C C . ARG A 1 70 ? 18.347 6.661 6.734 1.00 93.31 70 ARG A C 1
ATOM 533 O O . ARG A 1 70 ? 18.724 7.187 5.691 1.00 93.31 70 ARG A O 1
ATOM 540 N N . ALA A 1 71 ? 18.910 6.941 7.911 1.00 91.81 71 ALA A N 1
ATOM 541 C CA . ALA A 1 71 ? 19.985 7.916 8.056 1.00 91.81 71 ALA A CA 1
ATOM 542 C C . ALA A 1 71 ? 21.272 7.544 7.300 1.00 91.81 71 ALA A C 1
ATOM 544 O O . ALA A 1 71 ? 22.024 8.441 6.916 1.00 91.81 71 ALA A O 1
ATOM 545 N N . HIS A 1 72 ? 21.531 6.252 7.068 1.00 91.75 72 HIS A N 1
ATOM 546 C CA . HIS A 1 72 ? 22.633 5.820 6.212 1.00 91.75 72 HIS A CA 1
ATOM 547 C C . HIS A 1 72 ? 22.368 6.188 4.752 1.00 91.75 72 HIS A C 1
ATOM 549 O O . HIS A 1 72 ? 23.214 6.837 4.148 1.00 91.75 72 HIS A O 1
ATOM 555 N N . MET A 1 73 ? 21.201 5.838 4.206 1.00 91.44 73 MET A N 1
ATOM 556 C CA . MET A 1 73 ? 20.885 6.087 2.793 1.00 91.44 73 MET A CA 1
ATOM 557 C C . MET A 1 73 ? 20.669 7.579 2.510 1.00 91.44 73 MET A C 1
ATOM 559 O O . MET A 1 73 ? 21.357 8.139 1.661 1.00 91.44 73 MET A O 1
ATOM 563 N N . LYS A 1 74 ? 19.796 8.248 3.278 1.00 90.75 74 LYS A N 1
ATOM 564 C CA . LYS A 1 74 ? 19.355 9.629 3.008 1.00 90.75 74 LYS A CA 1
ATOM 565 C C . LYS A 1 74 ? 20.435 10.690 3.227 1.00 90.75 74 LYS A C 1
ATOM 567 O O . LYS A 1 74 ? 20.448 11.699 2.529 1.00 90.75 74 LYS A O 1
ATOM 572 N N . TYR A 1 75 ? 21.311 10.503 4.221 1.00 88.00 75 TYR A N 1
ATOM 573 C CA . TYR A 1 75 ? 22.262 11.543 4.653 1.00 88.00 75 TYR A CA 1
ATOM 574 C C . TYR A 1 75 ? 23.739 11.193 4.436 1.00 88.00 75 TYR A C 1
ATOM 576 O O . TYR A 1 75 ? 24.592 12.062 4.617 1.00 88.00 75 TYR A O 1
ATOM 584 N N . ARG A 1 76 ? 24.070 9.933 4.118 1.00 84.88 76 ARG A N 1
ATOM 585 C CA . ARG A 1 76 ? 25.465 9.462 3.984 1.00 84.88 76 ARG A CA 1
ATOM 586 C C . ARG A 1 76 ? 25.717 8.560 2.772 1.00 84.88 76 ARG A C 1
ATOM 588 O O . ARG A 1 76 ? 26.873 8.239 2.510 1.00 84.88 76 ARG A O 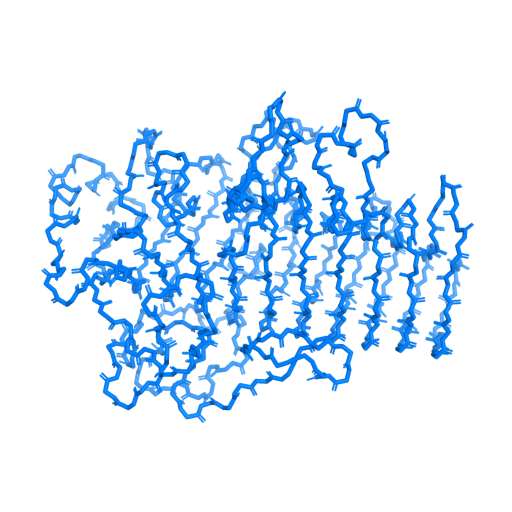1
ATOM 595 N N . GLY A 1 77 ? 24.669 8.139 2.072 1.00 84.88 77 GLY A N 1
ATOM 596 C CA . GLY A 1 77 ? 24.720 7.206 0.955 1.00 84.88 77 GLY A CA 1
ATOM 597 C C . GLY A 1 77 ? 24.022 7.785 -0.268 1.00 84.88 77 GLY A C 1
ATOM 598 O O . GLY A 1 77 ? 24.059 8.992 -0.503 1.00 84.88 77 GLY A O 1
ATOM 599 N N . THR A 1 78 ? 23.379 6.911 -1.035 1.00 82.62 78 THR A N 1
ATOM 600 C CA . THR A 1 78 ? 22.627 7.284 -2.233 1.00 82.62 78 THR A CA 1
ATOM 601 C C . THR A 1 78 ? 21.200 6.758 -2.079 1.00 82.62 78 THR A C 1
ATOM 603 O O . THR A 1 78 ? 21.012 5.572 -1.826 1.00 82.62 78 THR A O 1
ATOM 606 N N . ALA A 1 79 ? 20.205 7.636 -2.204 1.00 81.44 79 ALA A N 1
ATOM 607 C CA . ALA A 1 79 ? 18.778 7.356 -2.010 1.00 81.44 79 ALA A CA 1
ATOM 608 C C . ALA A 1 79 ? 18.153 6.588 -3.200 1.00 81.44 79 ALA A C 1
ATOM 610 O O . ALA A 1 79 ? 17.722 7.206 -4.173 1.00 81.44 79 ALA A O 1
ATOM 611 N N . SER A 1 80 ? 18.195 5.251 -3.172 1.00 91.88 80 SER A N 1
ATOM 612 C CA . SER A 1 80 ? 17.774 4.380 -4.284 1.00 91.88 80 SER A CA 1
ATOM 613 C C . SER A 1 80 ? 16.277 4.087 -4.327 1.00 91.88 80 SER A C 1
ATOM 615 O O . SER A 1 80 ? 15.656 3.878 -3.294 1.00 91.88 80 SER A O 1
ATOM 617 N N . TYR A 1 81 ? 15.764 3.965 -5.556 1.00 94.44 81 TYR A N 1
ATOM 618 C CA . TYR A 1 81 ? 14.432 3.456 -5.891 1.00 94.44 81 TYR A CA 1
ATOM 619 C C . TYR A 1 81 ? 14.550 2.083 -6.563 1.00 94.44 81 TYR A C 1
ATOM 621 O O . TYR A 1 81 ? 15.408 1.898 -7.433 1.00 94.44 81 TYR A O 1
ATOM 629 N N . GLN A 1 82 ? 13.643 1.148 -6.281 1.00 96.12 82 GLN A N 1
ATOM 630 C CA . GLN A 1 82 ? 13.556 -0.093 -7.063 1.00 96.12 82 GLN A CA 1
ATOM 631 C C . GLN A 1 82 ? 12.854 0.111 -8.402 1.00 96.12 82 GLN A C 1
ATOM 633 O O . GLN A 1 82 ? 13.323 -0.418 -9.405 1.00 96.12 82 GLN A O 1
ATOM 638 N N . ILE A 1 83 ? 11.779 0.901 -8.446 1.00 97.56 83 ILE A N 1
ATOM 639 C CA . ILE A 1 83 ? 11.032 1.217 -9.671 1.00 97.56 83 ILE A CA 1
ATOM 640 C C . ILE A 1 83 ? 10.952 2.731 -9.845 1.00 97.56 83 ILE A C 1
ATOM 642 O O . ILE A 1 83 ? 10.530 3.441 -8.935 1.00 97.56 83 ILE A O 1
ATOM 646 N N . VAL A 1 84 ? 11.271 3.219 -11.043 1.00 96.62 84 VAL A N 1
ATOM 647 C CA . VAL A 1 84 ? 10.954 4.583 -11.477 1.00 96.62 84 VAL A CA 1
ATOM 648 C C . VAL A 1 84 ? 10.247 4.536 -12.822 1.00 96.62 84 VAL A C 1
ATOM 650 O O . VAL A 1 84 ? 10.758 3.966 -13.789 1.00 96.62 84 VAL A O 1
ATOM 653 N N . LEU A 1 85 ? 9.081 5.172 -12.888 1.00 95.88 85 LEU A N 1
ATOM 654 C CA . LEU A 1 85 ? 8.423 5.529 -14.140 1.00 95.88 85 LEU A CA 1
ATOM 655 C C . LEU A 1 85 ? 8.827 6.967 -14.505 1.00 95.88 85 LEU A C 1
ATOM 657 O O . LEU A 1 85 ? 8.926 7.813 -13.618 1.00 95.88 85 LEU A O 1
ATOM 661 N N . GLN A 1 86 ? 9.075 7.257 -15.784 1.00 94.44 86 GLN A N 1
ATOM 662 C CA . GLN A 1 86 ? 9.408 8.610 -16.268 1.00 94.44 86 GLN A CA 1
ATOM 663 C C . GLN A 1 86 ? 8.304 9.223 -17.142 1.00 94.44 86 GLN A C 1
ATOM 665 O O . GLN A 1 86 ? 7.629 8.508 -17.881 1.00 94.44 86 GLN A O 1
ATOM 670 N N . ASP A 1 87 ? 8.188 10.555 -17.094 1.00 91.88 87 ASP A N 1
ATOM 671 C CA . ASP A 1 87 ? 7.194 11.378 -17.810 1.00 91.88 87 ASP A CA 1
ATOM 672 C C . ASP A 1 87 ? 7.642 11.826 -19.218 1.00 91.88 87 ASP A C 1
ATOM 674 O O . ASP A 1 87 ? 7.383 12.952 -19.647 1.00 91.88 87 ASP A O 1
ATOM 678 N N . ASN A 1 88 ? 8.355 10.976 -19.966 1.00 92.56 88 ASN A N 1
ATOM 679 C CA . ASN A 1 88 ? 8.542 11.268 -21.391 1.00 92.56 88 ASN A CA 1
ATOM 680 C C . ASN A 1 88 ? 7.320 10.784 -22.178 1.00 92.56 88 ASN A C 1
ATOM 682 O O . ASN A 1 88 ? 6.612 9.867 -21.764 1.00 92.56 88 ASN A O 1
ATOM 686 N N . GLN A 1 89 ? 7.097 11.387 -23.345 1.00 92.31 89 GLN A N 1
ATOM 687 C CA . GLN A 1 89 ? 5.972 11.049 -24.211 1.00 92.31 89 GLN A CA 1
ATOM 688 C C . GLN A 1 89 ? 6.360 10.027 -25.299 1.00 92.31 89 GLN A C 1
ATOM 690 O O . GLN A 1 89 ? 7.467 10.120 -25.838 1.00 92.31 89 GLN A O 1
ATOM 695 N N . PRO A 1 90 ? 5.456 9.099 -25.682 1.00 93.25 90 PRO A N 1
ATOM 696 C CA . PRO A 1 90 ? 4.126 8.861 -25.094 1.00 93.25 90 PRO A CA 1
ATOM 697 C C . PRO A 1 90 ? 4.217 8.363 -23.644 1.00 93.25 90 PRO A C 1
ATOM 699 O O . PRO A 1 90 ? 5.143 7.635 -23.333 1.00 93.25 90 PRO A O 1
ATOM 702 N N . VAL A 1 91 ? 3.280 8.743 -22.769 1.00 91.94 91 VAL A N 1
ATOM 703 C CA . VAL A 1 91 ? 3.248 8.279 -21.363 1.00 91.94 91 VAL A CA 1
ATOM 704 C C . VAL A 1 91 ? 3.212 6.745 -21.252 1.00 91.94 91 VAL A C 1
ATOM 706 O O . VAL A 1 91 ? 2.734 6.067 -22.163 1.00 91.94 91 VAL A O 1
ATOM 709 N N . ASN A 1 92 ? 3.682 6.186 -20.130 1.00 95.88 92 ASN A N 1
ATOM 710 C CA . ASN A 1 92 ? 3.603 4.742 -19.898 1.00 95.88 92 ASN A CA 1
ATOM 711 C C . ASN A 1 92 ? 2.136 4.281 -19.773 1.00 95.88 92 ASN A C 1
ATOM 713 O O . ASN A 1 92 ? 1.325 4.944 -19.124 1.00 95.88 92 ASN A O 1
ATOM 717 N N . GLU A 1 93 ? 1.786 3.141 -20.370 1.00 96.62 93 GLU A N 1
ATOM 718 C CA . GLU A 1 93 ? 0.397 2.657 -20.451 1.00 96.62 93 GLU A CA 1
ATOM 719 C C . GLU A 1 93 ? 0.319 1.138 -20.220 1.00 96.62 93 GLU A C 1
ATOM 721 O O . GLU A 1 93 ? 1.140 0.391 -20.749 1.00 96.62 93 GLU A O 1
ATOM 726 N N . ASN A 1 94 ? -0.681 0.678 -19.462 1.00 97.88 94 ASN A N 1
ATOM 727 C CA . ASN A 1 94 ? -0.969 -0.735 -19.175 1.00 97.88 94 ASN A CA 1
ATOM 728 C C . ASN A 1 94 ? 0.257 -1.484 -18.620 1.00 97.88 94 ASN A C 1
ATOM 730 O O . ASN A 1 94 ? 0.731 -2.470 -19.189 1.00 97.88 94 ASN A O 1
ATOM 734 N N . ILE A 1 95 ? 0.806 -0.965 -17.521 1.00 98.31 95 ILE A N 1
ATOM 735 C CA . ILE A 1 95 ? 1.953 -1.558 -16.827 1.00 98.31 95 ILE A CA 1
ATOM 736 C C . ILE A 1 95 ? 1.440 -2.502 -15.738 1.00 98.31 95 ILE A C 1
ATOM 738 O O . ILE A 1 95 ? 0.638 -2.087 -14.909 1.00 98.31 95 ILE A O 1
ATOM 742 N N . GLU A 1 96 ? 1.913 -3.744 -15.705 1.00 98.81 96 GLU A N 1
ATOM 743 C CA . GLU A 1 96 ? 1.545 -4.741 -14.694 1.00 98.81 96 GLU A CA 1
ATOM 744 C C . GLU A 1 96 ? 2.774 -5.169 -13.888 1.00 98.81 96 GLU A C 1
ATOM 746 O O . GLU A 1 96 ? 3.772 -5.612 -14.455 1.00 98.81 96 GLU A O 1
ATOM 751 N N . PHE A 1 97 ? 2.673 -5.075 -12.563 1.00 98.81 97 PHE A N 1
ATOM 752 C CA . PHE A 1 97 ? 3.590 -5.671 -11.597 1.00 98.81 97 PHE A CA 1
ATOM 753 C C . PHE A 1 97 ? 2.808 -6.689 -10.772 1.00 98.81 97 PHE A C 1
ATOM 755 O O . PHE A 1 97 ? 1.962 -6.295 -9.961 1.00 98.81 97 PHE A O 1
ATOM 762 N N . ALA A 1 98 ? 3.062 -7.980 -10.982 1.00 98.88 98 ALA A N 1
ATOM 763 C CA . ALA A 1 98 ? 2.276 -9.027 -10.342 1.00 98.88 98 ALA A CA 1
ATOM 764 C C . ALA A 1 98 ? 3.111 -10.200 -9.822 1.00 98.88 98 ALA A C 1
ATOM 766 O O . ALA A 1 98 ? 4.066 -10.620 -10.473 1.00 98.88 98 ALA A O 1
ATOM 767 N N . TRP A 1 99 ? 2.769 -10.737 -8.646 1.00 98.81 99 TRP A N 1
ATOM 768 C CA . TRP A 1 99 ? 3.541 -11.814 -7.995 1.00 98.81 99 TRP A CA 1
ATOM 769 C C . TRP A 1 99 ? 5.042 -11.483 -7.863 1.00 98.81 99 TRP A C 1
ATOM 771 O O . TRP A 1 99 ? 5.912 -12.345 -7.948 1.00 98.81 99 TRP A O 1
ATOM 781 N N . CYS A 1 100 ? 5.373 -10.203 -7.694 1.00 98.75 100 CYS A N 1
ATOM 782 C CA . CYS A 1 100 ? 6.739 -9.730 -7.520 1.00 98.75 100 CYS A CA 1
ATOM 783 C C . CYS A 1 100 ? 7.072 -9.498 -6.042 1.00 98.75 100 CYS A C 1
ATOM 785 O O . CYS A 1 100 ? 6.199 -9.308 -5.193 1.00 98.75 100 CYS A O 1
ATOM 787 N N . GLU A 1 101 ? 8.361 -9.502 -5.728 1.00 98.44 101 GLU A N 1
ATOM 788 C CA . GLU A 1 101 ? 8.881 -9.220 -4.392 1.00 98.44 101 GLU A CA 1
ATOM 789 C C . GLU A 1 101 ? 9.791 -8.006 -4.455 1.00 98.44 101 GLU A C 1
ATOM 791 O O . GLU A 1 101 ? 10.814 -8.051 -5.131 1.00 98.44 101 GLU A O 1
ATOM 796 N N . PHE A 1 102 ? 9.454 -6.958 -3.720 1.00 98.00 102 PHE A N 1
ATOM 797 C CA . PHE A 1 102 ? 10.216 -5.724 -3.630 1.00 98.00 102 PHE A CA 1
ATOM 798 C C . PHE A 1 102 ? 10.706 -5.596 -2.193 1.00 98.00 102 PHE A C 1
ATOM 800 O O . PHE A 1 102 ? 9.891 -5.399 -1.291 1.00 98.00 102 PHE A O 1
ATOM 807 N N . THR A 1 103 ? 12.008 -5.774 -1.947 1.00 96.56 103 THR A N 1
ATOM 808 C CA . THR A 1 103 ? 12.543 -5.682 -0.577 1.00 96.56 103 THR A CA 1
ATOM 809 C C . THR A 1 103 ? 13.906 -5.013 -0.474 1.00 96.56 103 THR A C 1
ATOM 811 O O . THR A 1 103 ? 14.697 -5.052 -1.417 1.00 96.56 103 THR A O 1
ATOM 814 N N . ASP A 1 104 ? 14.203 -4.473 0.709 1.00 94.75 104 ASP A N 1
ATOM 815 C CA . ASP A 1 104 ? 15.549 -4.071 1.144 1.00 94.75 104 ASP A CA 1
ATOM 816 C C . ASP A 1 104 ? 16.136 -2.856 0.395 1.00 94.75 104 ASP A C 1
ATOM 818 O O . ASP A 1 104 ? 17.252 -2.907 -0.129 1.00 94.75 104 ASP A O 1
ATOM 822 N N . ASP A 1 105 ? 15.414 -1.730 0.350 1.00 94.81 105 ASP A N 1
ATOM 823 C CA . ASP A 1 105 ? 15.925 -0.478 -0.240 1.00 94.81 105 ASP A CA 1
ATOM 824 C C . ASP A 1 105 ? 15.641 0.781 0.602 1.00 94.81 105 ASP A C 1
ATOM 826 O O . ASP A 1 105 ? 15.082 0.717 1.699 1.00 94.81 105 ASP A O 1
ATOM 830 N N . HIS A 1 106 ? 16.067 1.943 0.101 1.00 95.31 106 HIS A N 1
ATOM 831 C CA . HIS A 1 106 ? 15.637 3.232 0.643 1.00 95.31 106 HIS A CA 1
ATOM 832 C C . HIS A 1 106 ? 14.175 3.498 0.276 1.00 95.31 106 HIS A C 1
ATOM 834 O O . HIS A 1 106 ? 13.321 3.501 1.166 1.00 95.31 106 HIS A O 1
ATOM 840 N N . ASP A 1 107 ? 13.914 3.599 -1.030 1.00 95.12 107 ASP A N 1
ATOM 841 C CA . ASP A 1 107 ? 12.607 3.839 -1.627 1.00 95.12 107 ASP A CA 1
ATOM 842 C C . ASP A 1 107 ? 12.189 2.647 -2.519 1.00 95.12 107 ASP A C 1
ATOM 844 O O . ASP A 1 107 ? 13.012 2.034 -3.206 1.00 95.12 107 ASP A O 1
ATOM 848 N N . CYS A 1 108 ? 10.904 2.290 -2.538 1.00 97.00 108 CYS A N 1
ATOM 849 C CA . CYS A 1 108 ? 10.391 1.187 -3.352 1.00 97.00 108 CYS A CA 1
ATOM 850 C C . CYS A 1 108 ? 10.060 1.650 -4.772 1.00 97.00 108 CYS A C 1
ATOM 852 O O . CYS A 1 108 ? 10.776 1.305 -5.716 1.00 97.00 108 CYS A O 1
ATOM 854 N N . ALA A 1 109 ? 8.967 2.395 -4.959 1.00 96.75 109 ALA A N 1
ATOM 855 C CA . ALA A 1 109 ? 8.416 2.621 -6.291 1.00 96.75 109 ALA A CA 1
ATOM 856 C C . ALA A 1 109 ? 7.864 4.033 -6.506 1.00 96.75 109 ALA A C 1
ATOM 858 O O . ALA A 1 109 ? 6.966 4.487 -5.803 1.00 96.75 109 ALA A O 1
ATOM 859 N N . PHE A 1 110 ? 8.355 4.678 -7.562 1.00 95.00 110 PHE A N 1
ATOM 860 C CA . PHE A 1 110 ? 7.926 5.982 -8.051 1.00 95.00 110 PHE A CA 1
ATOM 861 C C . PHE A 1 110 ? 6.999 5.789 -9.257 1.00 95.00 110 PHE A C 1
ATOM 863 O O . PHE A 1 110 ? 7.445 5.671 -10.402 1.00 95.00 110 PHE A O 1
ATOM 870 N N . LEU A 1 111 ? 5.696 5.694 -8.985 1.00 95.00 111 LEU A N 1
ATOM 871 C CA . LEU A 1 111 ? 4.662 5.227 -9.918 1.00 95.00 111 LEU A CA 1
ATOM 872 C C . LEU A 1 111 ? 3.910 6.357 -10.649 1.00 95.00 111 LEU A C 1
ATOM 874 O O . LEU A 1 111 ? 2.940 6.088 -11.350 1.00 95.00 111 LEU A O 1
ATOM 878 N N . ARG A 1 112 ? 4.366 7.611 -10.518 1.00 89.00 112 ARG A N 1
ATOM 879 C CA . ARG A 1 112 ? 3.641 8.848 -10.893 1.00 89.00 112 ARG A CA 1
ATOM 880 C C . ARG A 1 112 ? 3.139 8.950 -12.344 1.00 89.00 112 ARG A C 1
ATOM 882 O O . ARG A 1 112 ? 2.289 9.789 -12.625 1.00 89.00 112 ARG A O 1
ATOM 889 N N . PHE A 1 113 ? 3.739 8.209 -13.276 1.00 90.69 113 PHE A N 1
ATOM 890 C CA . PHE A 1 113 ? 3.668 8.494 -14.715 1.00 90.69 113 PHE A CA 1
ATOM 891 C C . PHE A 1 113 ? 3.198 7.284 -15.529 1.00 90.69 113 PHE A C 1
ATOM 893 O O . PHE A 1 113 ? 3.883 6.836 -16.452 1.00 90.69 113 PHE A O 1
ATOM 900 N N . ALA A 1 114 ? 2.026 6.750 -15.178 1.00 92.62 114 ALA A N 1
ATOM 901 C CA . ALA A 1 114 ? 1.371 5.666 -15.904 1.00 92.62 114 ALA A CA 1
ATOM 902 C C . ALA A 1 114 ? -0.128 5.915 -16.130 1.00 92.62 114 ALA A C 1
ATOM 904 O O . ALA A 1 114 ? -0.767 6.704 -15.439 1.00 92.62 114 ALA A O 1
ATOM 905 N N . LYS A 1 115 ? -0.716 5.182 -17.075 1.00 93.31 115 LYS A N 1
ATOM 906 C CA . LYS A 1 115 ? -2.164 4.941 -17.156 1.00 93.31 115 LYS A CA 1
ATOM 907 C C . LYS A 1 115 ? -2.419 3.435 -17.138 1.00 93.31 115 LYS A C 1
ATOM 909 O O . LYS A 1 115 ? -1.649 2.685 -17.733 1.00 93.31 115 LYS A O 1
ATOM 914 N N . GLY A 1 116 ? -3.477 2.990 -16.467 1.00 95.69 116 GLY A N 1
ATOM 915 C CA . GLY A 1 116 ? -3.845 1.576 -16.383 1.00 95.69 116 GLY A CA 1
ATOM 916 C C . GLY A 1 116 ? -2.845 0.710 -15.610 1.00 95.69 116 GLY A C 1
ATOM 917 O O . GLY A 1 116 ? -2.675 -0.455 -15.961 1.00 95.69 116 GLY A O 1
ATOM 918 N N . LEU A 1 117 ? -2.151 1.260 -14.605 1.00 97.50 117 LEU A N 1
ATOM 919 C CA . LEU A 1 117 ? -1.131 0.518 -13.859 1.00 97.50 117 LEU A CA 1
ATOM 920 C C . LEU A 1 117 ? -1.766 -0.482 -12.887 1.00 97.50 117 LEU A C 1
ATOM 922 O O . LEU A 1 117 ? -2.548 -0.097 -12.024 1.00 97.50 117 LEU A O 1
ATOM 926 N N . GLN A 1 118 ? -1.381 -1.749 -12.992 1.00 98.69 118 GLN A N 1
ATOM 927 C CA . GLN A 1 118 ? -1.789 -2.843 -12.114 1.00 98.69 118 GLN A CA 1
ATOM 928 C C . GLN A 1 118 ? -0.616 -3.219 -11.196 1.00 98.69 118 GLN A C 1
ATOM 930 O O . GLN A 1 118 ? 0.485 -3.487 -11.675 1.00 98.69 118 GLN A O 1
ATOM 935 N N . PHE A 1 119 ? -0.831 -3.247 -9.883 1.00 98.75 119 PHE A N 1
ATOM 936 C CA . PHE A 1 119 ? 0.163 -3.651 -8.886 1.00 98.75 119 PHE A CA 1
ATOM 937 C C . PHE A 1 119 ? -0.501 -4.608 -7.890 1.00 98.75 119 PHE A C 1
ATOM 939 O O . PHE A 1 119 ? -1.182 -4.163 -6.961 1.00 98.75 119 PHE A O 1
ATOM 946 N N . HIS A 1 120 ? -0.358 -5.921 -8.097 1.00 98.81 120 HIS A N 1
ATOM 947 C CA . HIS A 1 120 ? -1.100 -6.907 -7.308 1.00 98.81 120 HIS A CA 1
ATOM 948 C C . HIS A 1 120 ? -0.372 -8.196 -6.950 1.00 98.81 120 HIS A C 1
ATOM 950 O O . HIS A 1 120 ? 0.517 -8.652 -7.656 1.00 98.81 120 HIS A O 1
ATOM 956 N N . HIS A 1 121 ? -0.808 -8.842 -5.865 1.00 98.81 121 HIS A N 1
ATOM 957 C CA . HIS A 1 121 ? -0.204 -10.085 -5.362 1.00 98.81 121 HIS A CA 1
ATOM 958 C C . HIS A 1 121 ? 1.307 -9.947 -5.069 1.00 98.81 121 HIS A C 1
ATOM 960 O O . HIS A 1 121 ? 2.039 -10.934 -4.995 1.00 98.81 121 HIS A O 1
ATOM 966 N N . ASN A 1 122 ? 1.794 -8.716 -4.887 1.00 98.81 122 ASN A N 1
ATOM 967 C CA . ASN A 1 122 ? 3.195 -8.441 -4.605 1.00 98.81 122 ASN A CA 1
ATOM 968 C C . ASN A 1 122 ? 3.474 -8.492 -3.100 1.00 98.81 122 ASN A C 1
ATOM 970 O O . ASN A 1 122 ? 2.607 -8.194 -2.270 1.00 98.81 122 ASN A O 1
ATOM 974 N N . PHE A 1 123 ? 4.717 -8.817 -2.762 1.00 98.56 123 PHE A N 1
ATOM 975 C CA . PHE A 1 123 ? 5.282 -8.618 -1.433 1.00 98.56 123 PHE A CA 1
ATOM 976 C C . PHE A 1 123 ? 6.164 -7.367 -1.444 1.00 98.56 123 PHE A C 1
ATOM 978 O O . PHE A 1 123 ? 7.040 -7.244 -2.296 1.00 98.56 123 PHE A O 1
ATOM 985 N N . VAL A 1 124 ? 5.930 -6.441 -0.516 1.00 98.19 124 VAL A N 1
ATOM 986 C CA . VAL A 1 124 ? 6.673 -5.176 -0.384 1.00 98.19 124 VAL A CA 1
ATOM 987 C C . VAL A 1 124 ? 7.121 -5.054 1.071 1.00 98.19 124 VAL A C 1
ATOM 989 O O . VAL A 1 124 ? 6.263 -4.938 1.938 1.00 98.19 124 VAL A O 1
ATOM 992 N N . ASP A 1 125 ? 8.417 -5.106 1.386 1.00 96.56 125 ASP A N 1
ATOM 993 C CA . ASP A 1 125 ? 8.898 -5.062 2.782 1.00 96.56 125 ASP A CA 1
ATOM 994 C C . ASP A 1 125 ? 10.295 -4.438 2.924 1.00 96.56 125 ASP A C 1
ATOM 996 O O . ASP A 1 125 ? 11.118 -4.502 2.019 1.00 96.56 125 ASP A O 1
ATOM 1000 N N . ASN A 1 126 ? 10.592 -3.894 4.104 1.00 94.94 126 ASN A N 1
ATOM 1001 C CA . ASN A 1 126 ? 11.892 -3.325 4.469 1.00 94.94 126 ASN A CA 1
ATOM 1002 C C . ASN A 1 126 ? 12.356 -2.133 3.593 1.00 94.94 126 ASN A C 1
ATOM 1004 O O . ASN A 1 126 ? 13.470 -2.134 3.066 1.00 94.94 126 ASN A O 1
ATOM 1008 N N . PHE A 1 127 ? 11.514 -1.097 3.483 1.00 95.69 127 PHE A N 1
ATOM 1009 C CA . PHE A 1 127 ? 11.853 0.203 2.881 1.00 95.69 127 PHE A CA 1
ATOM 1010 C C . PHE A 1 127 ? 11.983 1.281 3.953 1.00 95.69 127 PHE A C 1
ATOM 1012 O O . PHE A 1 127 ? 11.027 1.572 4.674 1.00 95.69 127 PHE A O 1
ATOM 1019 N N . ASN A 1 128 ? 13.175 1.862 4.098 1.00 94.50 128 ASN A N 1
ATOM 1020 C CA . ASN A 1 128 ? 13.469 2.746 5.232 1.00 94.50 128 ASN A CA 1
ATOM 1021 C C . ASN A 1 128 ? 13.099 4.228 5.017 1.00 94.50 128 ASN A C 1
ATOM 1023 O O . ASN A 1 128 ? 13.197 5.002 5.973 1.00 94.50 128 ASN A O 1
ATOM 1027 N N . ASP A 1 129 ? 12.617 4.611 3.832 1.00 94.56 129 ASP A N 1
ATOM 1028 C CA . ASP A 1 129 ? 11.897 5.867 3.588 1.00 94.56 129 ASP A CA 1
ATOM 1029 C C . ASP A 1 129 ? 10.592 5.576 2.814 1.00 94.56 129 ASP A C 1
ATOM 1031 O O . ASP A 1 129 ? 9.610 5.153 3.436 1.00 94.56 129 ASP A O 1
ATOM 1035 N N . ASP A 1 130 ? 10.545 5.721 1.490 1.00 94.44 130 ASP A N 1
ATOM 1036 C CA . ASP A 1 130 ? 9.263 5.760 0.785 1.00 94.44 130 ASP A CA 1
ATOM 1037 C C . ASP A 1 130 ? 8.874 4.427 0.132 1.00 94.44 130 ASP A C 1
ATOM 1039 O O . ASP A 1 130 ? 9.614 3.830 -0.637 1.00 94.44 130 ASP A O 1
ATOM 1043 N N . GLY A 1 131 ? 7.669 3.939 0.420 1.00 96.31 131 GLY A N 1
ATOM 1044 C CA . GLY A 1 131 ? 7.094 2.756 -0.213 1.00 96.31 131 GLY A CA 1
ATOM 1045 C C . GLY A 1 131 ? 6.586 3.075 -1.620 1.00 96.31 131 GLY A C 1
ATOM 1046 O O . GLY A 1 131 ? 7.345 3.175 -2.584 1.00 96.31 131 GLY A O 1
ATOM 1047 N N . LEU A 1 132 ? 5.269 3.202 -1.755 1.00 97.00 132 LEU A N 1
ATOM 1048 C CA . LEU A 1 132 ? 4.613 3.438 -3.037 1.00 97.00 132 LEU A CA 1
ATOM 1049 C C . LEU A 1 132 ? 4.308 4.934 -3.200 1.00 97.00 132 LEU A C 1
ATOM 1051 O O . LEU A 1 132 ? 3.288 5.429 -2.708 1.00 97.00 132 LEU A O 1
ATOM 1055 N N . GLU A 1 133 ? 5.175 5.662 -3.910 1.00 94.12 133 GLU A N 1
ATOM 1056 C CA . GLU A 1 133 ? 4.850 7.012 -4.367 1.00 94.12 133 GLU A CA 1
ATOM 1057 C C . GLU A 1 133 ? 3.903 6.924 -5.566 1.00 94.12 133 GLU A C 1
ATOM 1059 O O . GLU A 1 133 ? 4.299 6.611 -6.691 1.00 94.12 133 GLU A O 1
ATOM 1064 N N . CYS A 1 134 ? 2.633 7.234 -5.318 1.00 90.88 134 CYS A N 1
ATOM 1065 C CA . CYS A 1 134 ? 1.582 7.165 -6.332 1.00 90.88 134 CYS A CA 1
ATOM 1066 C C . CYS A 1 134 ? 1.528 8.420 -7.220 1.00 90.88 134 CYS A C 1
ATOM 1068 O O . CYS A 1 134 ? 0.926 8.393 -8.290 1.00 90.88 134 CYS A O 1
ATOM 1070 N N . GLY A 1 135 ? 2.189 9.501 -6.804 1.00 74.06 135 GLY A N 1
ATOM 1071 C CA . GLY A 1 135 ? 2.306 10.733 -7.568 1.00 74.06 135 GLY A CA 1
ATOM 1072 C C . GLY A 1 135 ? 1.063 11.616 -7.563 1.00 74.06 135 GLY A C 1
ATOM 1073 O O . GLY A 1 135 ? -0.041 11.190 -7.213 1.00 74.06 135 GLY A O 1
ATOM 1074 N N . PRO A 1 136 ? 1.219 12.871 -8.005 1.00 66.00 136 PRO A N 1
ATOM 1075 C CA . PRO A 1 136 ? 0.090 13.740 -8.195 1.00 66.00 136 PRO A CA 1
ATOM 1076 C C . PRO A 1 136 ? -0.725 13.222 -9.379 1.00 66.00 136 PRO A C 1
ATOM 1078 O O . PRO A 1 136 ? -0.205 12.888 -10.442 1.00 66.00 136 PRO A O 1
ATOM 1081 N N . LYS A 1 137 ? -2.040 13.209 -9.192 1.00 60.72 137 LYS A N 1
ATOM 1082 C CA . LYS A 1 137 ? -2.934 14.022 -10.019 1.00 60.72 137 LYS A CA 1
ATOM 1083 C C . LYS A 1 137 ? -2.442 14.331 -11.458 1.00 60.72 137 LYS A C 1
ATOM 1085 O O . LYS A 1 137 ? -2.194 15.478 -11.822 1.00 60.72 137 LYS A O 1
ATOM 1090 N N . LEU A 1 138 ? -2.425 13.307 -12.314 1.00 66.44 138 LEU A N 1
ATOM 1091 C CA . LEU A 1 138 ? -2.724 13.461 -13.742 1.00 66.44 138 LEU A CA 1
ATOM 1092 C C . LEU A 1 138 ? -4.235 13.246 -13.926 1.00 66.44 138 LEU A C 1
ATOM 1094 O O . LEU A 1 138 ? -4.817 12.408 -13.240 1.00 66.44 138 LEU A O 1
ATOM 1098 N N . ARG A 1 139 ? -4.870 13.967 -14.860 1.00 69.25 139 ARG A N 1
ATOM 1099 C CA . ARG A 1 139 ? -6.324 13.877 -15.129 1.00 69.25 139 ARG A CA 1
ATOM 1100 C C . ARG A 1 139 ? -6.814 12.444 -15.338 1.00 69.25 139 ARG A C 1
ATOM 1102 O O . ARG A 1 139 ? -7.824 12.056 -14.770 1.00 69.25 139 ARG A O 1
ATOM 1109 N N . ASP A 1 140 ? -6.062 11.666 -16.112 1.00 74.12 140 ASP A N 1
ATOM 1110 C CA . ASP A 1 140 ? -6.415 10.288 -16.464 1.00 74.12 140 ASP A CA 1
ATOM 1111 C C . ASP A 1 140 ? -5.522 9.2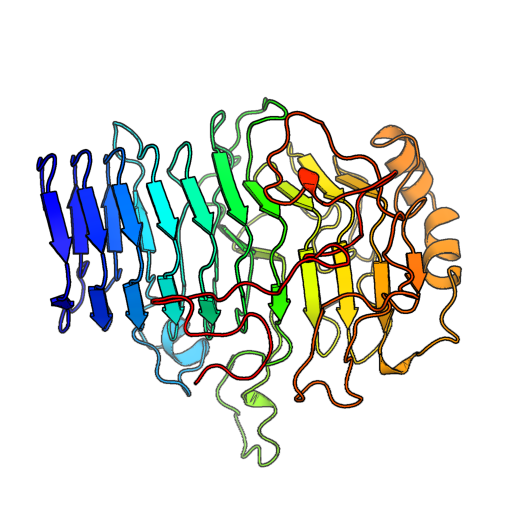65 -15.730 1.00 74.12 140 ASP A C 1
ATOM 1113 O O . ASP A 1 140 ? -5.265 8.175 -16.250 1.00 74.12 140 ASP A O 1
ATOM 1117 N N . HIS A 1 141 ? -4.975 9.621 -14.559 1.00 84.44 141 HIS A N 1
ATOM 1118 C CA . HIS A 1 141 ? -4.155 8.692 -13.779 1.00 84.44 141 HIS A CA 1
ATOM 1119 C C . HIS A 1 141 ? -5.035 7.543 -13.274 1.00 84.44 141 HIS A C 1
ATOM 1121 O O . HIS A 1 141 ? -6.070 7.785 -12.655 1.00 84.44 141 HIS A O 1
ATOM 1127 N N . THR A 1 142 ? -4.629 6.299 -13.523 1.00 92.31 142 THR A N 1
ATOM 1128 C CA . THR A 1 142 ? -5.285 5.107 -12.970 1.00 92.31 142 THR A CA 1
ATOM 1129 C C . THR A 1 142 ? -4.232 4.112 -12.501 1.00 92.31 142 THR A C 1
ATOM 1131 O O . THR A 1 142 ? -3.466 3.583 -13.311 1.00 92.31 142 THR A O 1
ATOM 1134 N N . LEU A 1 143 ? -4.191 3.880 -11.187 1.00 96.00 143 LEU A N 1
ATOM 1135 C CA . LEU A 1 143 ? -3.364 2.856 -10.549 1.00 96.00 143 LEU A CA 1
ATOM 1136 C C . LEU A 1 143 ? -4.267 1.967 -9.703 1.00 96.00 143 LEU A C 1
ATOM 1138 O O . LEU A 1 143 ? -5.119 2.465 -8.966 1.00 96.00 143 LEU A O 1
ATOM 1142 N N . PHE A 1 144 ? -4.031 0.667 -9.767 1.00 98.06 144 PHE A N 1
ATOM 1143 C CA . PHE A 1 144 ? -4.781 -0.353 -9.055 1.00 98.06 144 PHE A CA 1
ATOM 1144 C C . PHE A 1 144 ? -3.796 -1.148 -8.200 1.00 98.06 144 PHE A C 1
ATOM 1146 O O . PHE A 1 144 ? -3.062 -1.997 -8.699 1.00 98.06 144 PHE A O 1
ATOM 1153 N N . ILE A 1 145 ? -3.750 -0.832 -6.908 1.00 98.62 145 ILE A N 1
ATOM 1154 C CA . ILE A 1 145 ? -2.861 -1.437 -5.917 1.00 98.62 145 ILE A CA 1
ATOM 1155 C C . ILE A 1 145 ? -3.712 -2.392 -5.082 1.00 98.62 145 ILE A C 1
ATOM 1157 O O . ILE A 1 145 ? -4.428 -1.949 -4.179 1.00 98.62 145 ILE A O 1
ATOM 1161 N N . TYR A 1 146 ? -3.685 -3.691 -5.391 1.00 98.88 146 TYR A N 1
ATOM 1162 C CA . TYR A 1 146 ? -4.603 -4.638 -4.754 1.00 98.88 146 TYR A CA 1
ATOM 1163 C C . TYR A 1 146 ? -4.062 -6.027 -4.451 1.00 98.88 146 TYR A C 1
ATOM 1165 O O . TYR A 1 146 ? -3.164 -6.529 -5.112 1.00 98.88 146 TYR A O 1
ATOM 1173 N N . GLN A 1 147 ? -4.631 -6.680 -3.435 1.00 98.75 147 GLN A N 1
ATOM 1174 C CA . GLN A 1 147 ? -4.219 -8.024 -3.006 1.00 98.75 147 GLN A CA 1
ATOM 1175 C C . GLN A 1 147 ? -2.707 -8.152 -2.712 1.00 98.75 147 GLN A C 1
ATOM 1177 O O . GLN A 1 147 ? -2.126 -9.228 -2.819 1.00 98.75 147 GLN A O 1
ATOM 1182 N N . ASN A 1 148 ? -2.037 -7.063 -2.331 1.00 98.81 148 ASN A N 1
ATOM 1183 C CA . ASN A 1 148 ? -0.630 -7.093 -1.936 1.00 98.81 148 ASN A CA 1
ATOM 1184 C C . ASN A 1 148 ? -0.482 -7.394 -0.441 1.00 98.81 148 ASN A C 1
ATOM 1186 O O . ASN A 1 148 ? -1.379 -7.117 0.363 1.00 98.81 148 ASN A O 1
ATOM 1190 N N . ARG A 1 149 ? 0.705 -7.876 -0.070 1.00 98.38 149 ARG A N 1
ATOM 1191 C CA . ARG A 1 149 ? 1.193 -7.886 1.308 1.00 98.38 149 ARG A CA 1
ATOM 1192 C C . ARG A 1 149 ? 2.272 -6.815 1.442 1.00 98.38 149 ARG A C 1
ATOM 1194 O O . ARG A 1 149 ? 3.360 -6.968 0.890 1.00 98.38 149 ARG A O 1
ATOM 1201 N N . ILE A 1 150 ? 1.980 -5.749 2.177 1.00 98.44 150 ILE A N 1
ATOM 1202 C CA . ILE A 1 150 ? 2.893 -4.614 2.356 1.00 98.44 150 ILE A CA 1
ATOM 1203 C C . ILE A 1 150 ? 3.316 -4.555 3.825 1.00 98.44 150 ILE A C 1
ATOM 1205 O O . ILE A 1 150 ? 2.474 -4.413 4.701 1.00 98.44 150 ILE A O 1
ATOM 1209 N N . GLY A 1 151 ? 4.601 -4.731 4.107 1.00 96.50 151 GLY A N 1
ATOM 1210 C CA . GLY A 1 151 ? 5.179 -4.798 5.446 1.00 96.50 151 GLY A CA 1
ATOM 1211 C C . GLY A 1 151 ? 5.772 -3.470 5.920 1.00 96.50 151 GLY A C 1
ATOM 1212 O O . GLY A 1 151 ? 5.136 -2.416 5.890 1.00 96.50 151 GLY A O 1
ATOM 1213 N N . ALA A 1 152 ? 7.021 -3.526 6.375 1.00 94.94 152 ALA A N 1
ATOM 1214 C CA . ALA A 1 152 ? 7.771 -2.398 6.900 1.00 94.94 152 ALA A CA 1
ATOM 1215 C C . ALA A 1 152 ? 8.164 -1.394 5.803 1.00 94.94 152 ALA A C 1
ATOM 1217 O O . ALA A 1 152 ? 9.180 -1.558 5.132 1.00 94.94 152 ALA A O 1
ATOM 1218 N N . CYS A 1 153 ? 7.389 -0.319 5.678 1.00 96.06 153 CYS A N 1
ATOM 1219 C CA . CYS A 1 153 ? 7.766 0.909 4.973 1.00 96.06 153 CYS A CA 1
ATOM 1220 C C . CYS A 1 153 ? 7.729 2.079 5.971 1.00 96.06 153 CYS A C 1
ATOM 1222 O O . CYS A 1 153 ? 6.825 2.115 6.813 1.00 96.06 153 CYS A O 1
ATOM 1224 N N . LEU A 1 154 ? 8.654 3.048 5.900 1.00 95.25 154 LEU A N 1
ATOM 1225 C CA . LEU A 1 154 ? 8.550 4.246 6.750 1.00 95.25 154 LEU A CA 1
ATOM 1226 C C . LEU A 1 154 ? 7.356 5.110 6.332 1.00 95.25 154 LEU A C 1
ATOM 1228 O O . LEU A 1 154 ? 6.636 5.607 7.193 1.00 95.25 154 LEU A O 1
ATOM 1232 N N . GLY A 1 155 ? 7.116 5.264 5.034 1.00 95.19 155 GLY A N 1
ATOM 1233 C CA . GLY A 1 155 ? 5.852 5.758 4.504 1.00 95.19 155 GLY A CA 1
ATOM 1234 C C . GLY A 1 155 ? 5.291 4.757 3.508 1.00 95.19 155 GLY A C 1
ATOM 1235 O O . GLY A 1 155 ? 5.897 4.530 2.471 1.00 95.19 155 GLY A O 1
ATOM 1236 N N . THR A 1 156 ? 4.152 4.133 3.809 1.00 96.94 156 THR A N 1
ATOM 1237 C CA . THR A 1 156 ? 3.589 3.085 2.933 1.00 96.94 156 THR A CA 1
ATOM 1238 C C . THR A 1 156 ? 3.111 3.664 1.600 1.00 96.94 156 THR A C 1
ATOM 1240 O O . THR A 1 156 ? 3.508 3.185 0.540 1.00 96.94 156 THR A O 1
ATOM 1243 N N . PHE A 1 157 ? 2.310 4.728 1.665 1.00 96.00 157 PHE A N 1
ATOM 1244 C CA . PHE A 1 157 ? 1.922 5.561 0.534 1.00 96.00 157 PHE A CA 1
ATOM 1245 C C . PHE A 1 157 ? 2.471 6.966 0.768 1.00 96.00 157 PHE A C 1
ATOM 1247 O O . PHE A 1 157 ? 2.148 7.605 1.773 1.00 96.00 157 PHE A O 1
ATOM 1254 N N . GLN A 1 158 ? 3.325 7.424 -0.139 1.00 91.88 158 GLN A N 1
ATOM 1255 C CA . GLN A 1 158 ? 4.053 8.688 -0.011 1.00 91.88 158 GLN A CA 1
ATOM 1256 C C . GLN A 1 158 ? 3.759 9.607 -1.190 1.00 91.88 158 GLN A C 1
ATOM 1258 O O . GLN A 1 158 ? 3.288 9.166 -2.242 1.00 91.88 158 GLN A O 1
ATOM 1263 N N . GLN A 1 159 ? 4.031 10.895 -0.998 1.00 86.81 159 GLN A N 1
ATOM 1264 C CA . GLN A 1 159 ? 3.822 11.909 -2.018 1.00 86.81 159 GLN A CA 1
ATOM 1265 C C . GLN A 1 159 ? 4.884 13.010 -1.953 1.00 86.81 159 GLN A C 1
ATOM 1267 O O . GLN A 1 159 ? 5.049 13.660 -0.919 1.00 86.81 159 GLN A O 1
ATOM 1272 N N . HIS A 1 160 ? 5.532 13.277 -3.089 1.00 85.25 160 HIS A N 1
ATOM 1273 C CA . HIS A 1 160 ? 6.359 14.465 -3.300 1.00 85.25 160 HIS A CA 1
ATOM 1274 C C . HIS A 1 160 ? 5.593 15.509 -4.127 1.00 85.25 160 HIS A C 1
ATOM 1276 O O . HIS A 1 160 ? 5.117 15.206 -5.225 1.00 85.25 160 HIS A O 1
ATOM 1282 N N . GLU A 1 161 ? 5.495 16.751 -3.652 1.00 80.38 161 GLU A N 1
ATOM 1283 C CA . GLU A 1 161 ? 5.111 17.888 -4.504 1.00 80.38 161 GLU A CA 1
ATOM 1284 C C . GLU A 1 161 ? 6.358 18.315 -5.296 1.00 80.38 161 GLU A C 1
ATOM 1286 O O . GLU A 1 161 ? 7.298 18.870 -4.730 1.00 80.38 161 GLU A O 1
ATOM 1291 N N . MET A 1 162 ? 6.410 17.992 -6.594 1.00 78.94 162 MET A N 1
ATOM 1292 C CA . MET A 1 162 ? 7.586 18.262 -7.443 1.00 78.94 162 MET A CA 1
ATOM 1293 C C . MET A 1 162 ? 7.434 19.570 -8.215 1.00 78.94 162 MET A C 1
ATOM 1295 O O . MET A 1 162 ? 8.414 20.275 -8.452 1.00 78.94 162 MET A O 1
ATOM 1299 N N . ASN A 1 163 ? 6.199 19.914 -8.571 1.00 78.19 163 ASN A N 1
ATOM 1300 C CA . ASN A 1 163 ? 5.821 21.230 -9.062 1.00 78.19 163 ASN A CA 1
ATOM 1301 C C . ASN A 1 163 ? 4.677 21.768 -8.198 1.00 78.19 163 ASN A C 1
ATOM 1303 O O . ASN A 1 163 ? 3.919 21.012 -7.594 1.00 78.19 163 ASN A O 1
ATOM 1307 N N . LYS A 1 164 ? 4.543 23.093 -8.151 1.00 76.69 164 LYS A N 1
ATOM 1308 C CA . LYS A 1 164 ? 3.468 23.731 -7.395 1.00 76.69 164 LYS A CA 1
ATOM 1309 C C . LYS A 1 164 ? 2.113 23.429 -8.035 1.00 76.69 164 LYS A C 1
ATOM 1311 O O . LYS A 1 164 ? 1.977 23.567 -9.249 1.00 76.69 164 LYS A O 1
ATOM 1316 N N . ASP A 1 165 ? 1.115 23.114 -7.213 1.00 68.69 165 ASP A N 1
ATOM 1317 C CA . ASP A 1 165 ? -0.276 22.903 -7.645 1.00 68.69 165 ASP A CA 1
ATOM 1318 C C . ASP A 1 165 ? -0.431 21.780 -8.709 1.00 68.69 165 ASP A C 1
ATOM 1320 O O . ASP A 1 165 ? -1.245 21.919 -9.618 1.00 68.69 165 ASP A O 1
ATOM 1324 N N . GLU A 1 166 ? 0.334 20.672 -8.625 1.00 70.31 166 GLU A N 1
ATOM 1325 C CA . GLU A 1 166 ? 0.314 19.535 -9.582 1.00 70.31 166 GLU A CA 1
ATOM 1326 C C . GLU A 1 166 ? -1.065 18.857 -9.677 1.00 70.31 166 GLU A C 1
ATOM 1328 O O . GLU A 1 166 ? -1.340 17.853 -9.030 1.00 70.31 166 GLU A O 1
ATOM 1333 N N . SER A 1 167 ? -1.994 19.460 -10.418 1.00 62.28 167 SER A N 1
ATOM 1334 C CA . SER A 1 167 ? -3.419 19.144 -10.340 1.00 62.28 167 SER A CA 1
ATOM 1335 C C . SER A 1 167 ? -4.165 19.446 -11.643 1.00 62.28 167 SER A C 1
ATOM 1337 O O . SER A 1 167 ? -4.137 20.590 -12.100 1.00 62.28 167 SER A O 1
ATOM 1339 N N . PRO A 1 168 ? -4.956 18.501 -12.190 1.00 64.31 168 PRO A N 1
ATOM 1340 C CA . PRO A 1 168 ? -6.220 18.886 -12.776 1.00 64.31 168 PRO A CA 1
ATOM 1341 C C . PRO A 1 168 ? -7.133 19.350 -11.632 1.00 64.31 168 PRO A C 1
ATOM 1343 O O . PRO A 1 168 ? -6.973 18.987 -10.463 1.00 64.31 168 PRO A O 1
ATOM 1346 N N . LEU A 1 169 ? -8.120 20.151 -11.981 1.00 66.44 169 LEU A N 1
ATOM 1347 C CA . LEU A 1 169 ? -9.181 20.586 -11.077 1.00 66.44 169 LEU A CA 1
ATOM 1348 C C . LEU A 1 169 ? -10.446 19.733 -11.278 1.00 66.44 169 LEU A C 1
ATOM 1350 O O . LEU A 1 169 ? -11.489 20.023 -10.696 1.00 66.44 169 LEU A O 1
ATOM 1354 N N . ASP A 1 170 ? -10.341 18.710 -12.129 1.00 76.31 170 ASP A N 1
ATOM 1355 C CA . ASP A 1 170 ? -11.384 17.788 -12.531 1.00 76.31 170 ASP A CA 1
ATOM 1356 C C . ASP A 1 170 ? -10.867 16.341 -12.624 1.00 76.31 170 ASP A C 1
ATOM 1358 O O . ASP A 1 170 ? -9.778 16.063 -13.127 1.00 76.31 170 ASP A O 1
ATOM 1362 N N . HIS A 1 171 ? -11.687 15.414 -12.138 1.00 80.88 171 HIS A N 1
ATOM 1363 C CA . HIS A 1 171 ? -11.472 13.968 -12.154 1.00 80.88 171 HIS A CA 1
ATOM 1364 C C . HIS A 1 171 ? -12.816 13.262 -12.351 1.00 80.88 171 HIS A C 1
ATOM 1366 O O . HIS A 1 171 ? -13.873 13.854 -12.122 1.00 80.88 171 HIS A O 1
ATOM 1372 N N . ASP A 1 172 ? -12.787 11.998 -12.768 1.00 85.94 172 ASP A N 1
ATOM 1373 C CA . ASP A 1 172 ? -13.973 11.136 -12.780 1.00 85.94 172 ASP A CA 1
ATOM 1374 C C . ASP A 1 172 ? -13.849 9.993 -11.755 1.00 85.94 172 ASP A C 1
ATOM 1376 O O . ASP A 1 172 ? -12.761 9.690 -11.260 1.00 85.94 172 ASP A O 1
ATOM 1380 N N . ALA A 1 173 ? -14.970 9.346 -11.420 1.00 86.25 173 ALA A N 1
ATOM 1381 C CA . ALA A 1 173 ? -15.029 8.297 -10.394 1.00 86.25 173 ALA A CA 1
ATOM 1382 C C . ALA A 1 173 ? -14.257 7.002 -10.740 1.00 86.25 173 ALA A C 1
ATOM 1384 O O . ALA A 1 173 ? -14.169 6.106 -9.902 1.00 86.25 173 ALA A O 1
ATOM 1385 N N . LYS A 1 174 ? -13.717 6.887 -11.960 1.00 89.25 174 LYS A N 1
ATOM 1386 C CA . LYS A 1 174 ? -12.882 5.782 -12.459 1.00 89.25 174 LYS A CA 1
ATOM 1387 C C . LYS A 1 174 ? -11.399 6.166 -12.539 1.00 89.25 174 LYS A C 1
ATOM 1389 O O . LYS A 1 174 ? -10.576 5.311 -12.853 1.00 89.25 174 LYS A O 1
ATOM 1394 N N . THR A 1 175 ? -11.058 7.422 -12.245 1.00 90.81 175 THR A N 1
ATOM 1395 C CA . THR A 1 175 ? -9.681 7.932 -12.143 1.00 90.81 175 THR A CA 1
ATOM 1396 C C . THR A 1 175 ? -9.206 8.012 -10.690 1.00 90.81 175 THR A C 1
ATOM 1398 O O . THR A 1 175 ? -10.008 8.078 -9.755 1.00 90.81 175 THR A O 1
ATOM 1401 N N . GLY A 1 176 ? -7.885 8.000 -10.506 1.00 92.38 176 GLY A N 1
ATOM 1402 C CA . GLY A 1 176 ? -7.213 8.050 -9.211 1.00 92.38 176 GLY A CA 1
ATOM 1403 C C . GLY A 1 176 ? -6.392 6.800 -8.887 1.00 92.38 176 GLY A C 1
ATOM 1404 O O . GLY A 1 176 ? -6.072 5.975 -9.746 1.00 92.38 176 GLY A O 1
ATOM 1405 N N . VAL A 1 177 ? -6.039 6.683 -7.609 1.00 95.00 177 VAL A N 1
ATOM 1406 C CA . VAL A 1 177 ? -5.318 5.552 -7.020 1.00 95.00 177 VAL A CA 1
ATOM 1407 C C . VAL A 1 177 ? -6.328 4.690 -6.267 1.00 95.00 177 VAL A C 1
ATOM 1409 O O . VAL A 1 177 ? -6.876 5.115 -5.250 1.00 95.00 177 VAL A O 1
ATOM 1412 N N . PHE A 1 178 ? -6.571 3.477 -6.753 1.00 97.56 178 PHE A N 1
ATOM 1413 C CA . PHE A 1 178 ? -7.432 2.489 -6.110 1.00 97.56 178 PHE A CA 1
ATOM 1414 C C . PHE A 1 178 ? -6.569 1.553 -5.262 1.00 97.56 178 PHE A C 1
ATOM 1416 O O . PHE A 1 178 ? -5.715 0.848 -5.795 1.00 97.56 178 PHE A O 1
ATOM 1423 N N . ILE A 1 179 ? -6.786 1.544 -3.948 1.00 98.56 179 ILE A N 1
ATOM 1424 C CA . ILE A 1 179 ? -6.026 0.751 -2.973 1.00 98.56 179 ILE A CA 1
ATOM 1425 C C . ILE A 1 179 ? -7.009 -0.187 -2.275 1.00 98.56 179 ILE A C 1
ATOM 1427 O O . ILE A 1 179 ? -7.773 0.262 -1.417 1.00 98.56 179 ILE A O 1
ATOM 1431 N N . TYR A 1 180 ? -7.022 -1.471 -2.643 1.00 98.88 180 TYR A N 1
ATOM 1432 C CA . TYR A 1 180 ? -8.048 -2.399 -2.156 1.00 98.88 180 TYR A CA 1
ATOM 1433 C C . TYR A 1 180 ? -7.594 -3.840 -1.930 1.00 98.88 180 TYR A C 1
ATOM 1435 O O . TYR A 1 180 ? -6.674 -4.331 -2.568 1.00 98.88 180 TYR A O 1
ATOM 1443 N N . ARG A 1 181 ? -8.238 -4.553 -1.000 1.00 98.62 181 ARG A N 1
ATOM 1444 C CA . ARG A 1 181 ? -7.917 -5.955 -0.655 1.00 98.62 181 ARG A CA 1
ATOM 1445 C C . ARG A 1 181 ? -6.457 -6.193 -0.232 1.00 98.62 181 ARG A C 1
ATOM 1447 O O . ARG A 1 181 ? -5.991 -7.325 -0.270 1.00 98.62 181 ARG A O 1
ATOM 1454 N N . ASN A 1 182 ? -5.715 -5.163 0.185 1.00 98.88 182 ASN A N 1
ATOM 1455 C CA . ASN A 1 182 ? -4.331 -5.315 0.646 1.00 98.88 182 ASN A CA 1
ATOM 1456 C C . ASN A 1 182 ? -4.269 -5.656 2.140 1.00 98.88 182 ASN A C 1
ATOM 1458 O O . ASN A 1 182 ? -5.046 -5.132 2.945 1.00 98.88 182 ASN A O 1
ATOM 1462 N N . VAL A 1 183 ? -3.276 -6.461 2.516 1.00 98.56 183 VAL A N 1
ATOM 1463 C CA . VAL A 1 183 ? -2.862 -6.649 3.911 1.00 98.56 183 VAL A CA 1
ATOM 1464 C C . VAL A 1 183 ? -1.617 -5.799 4.144 1.00 98.56 183 VAL A C 1
ATOM 1466 O O . VAL A 1 183 ? -0.570 -6.043 3.545 1.00 98.56 183 VAL A O 1
ATOM 1469 N N . ILE A 1 184 ? -1.742 -4.781 4.993 1.00 98.50 184 ILE A N 1
ATOM 1470 C CA . ILE A 1 184 ? -0.682 -3.811 5.279 1.00 98.50 184 ILE A CA 1
ATOM 1471 C C . ILE A 1 184 ? -0.266 -3.971 6.742 1.00 98.50 184 ILE A C 1
ATOM 1473 O O . ILE A 1 184 ? -1.063 -3.715 7.636 1.00 98.50 184 ILE A O 1
ATOM 1477 N N . ASP A 1 185 ? 0.960 -4.408 7.005 1.00 97.56 185 ASP A N 1
ATOM 1478 C CA . ASP A 1 185 ? 1.452 -4.766 8.334 1.00 97.56 185 ASP A CA 1
ATOM 1479 C C . ASP A 1 185 ? 2.738 -4.008 8.691 1.00 97.56 185 ASP A C 1
ATOM 1481 O O . ASP A 1 185 ? 3.857 -4.501 8.525 1.00 97.56 185 ASP A O 1
ATOM 1485 N N . SER A 1 186 ? 2.581 -2.799 9.237 1.00 95.94 186 SER A N 1
ATOM 1486 C CA . SER A 1 186 ? 3.711 -1.964 9.658 1.00 95.94 186 SER A CA 1
ATOM 1487 C C . SER A 1 186 ? 4.267 -2.337 11.038 1.00 95.94 186 SER A C 1
ATOM 1489 O O . SER A 1 186 ? 5.210 -1.693 11.497 1.00 95.94 186 SER A O 1
ATOM 1491 N N . ARG A 1 187 ? 3.743 -3.375 11.719 1.00 95.19 187 ARG A N 1
ATOM 1492 C CA . ARG A 1 187 ? 4.115 -3.733 13.112 1.00 95.19 187 ARG A CA 1
ATOM 1493 C C . ARG A 1 187 ? 5.598 -4.054 13.303 1.00 95.19 187 ARG A C 1
ATOM 1495 O O . ARG A 1 187 ? 6.108 -3.932 14.423 1.00 95.19 187 ARG A O 1
ATOM 1502 N N . LYS A 1 188 ? 6.276 -4.482 12.233 1.00 94.00 188 LYS A N 1
ATOM 1503 C CA . LYS A 1 188 ? 7.720 -4.757 12.193 1.00 94.00 188 LYS A CA 1
ATOM 1504 C C . LYS A 1 188 ? 8.549 -3.477 12.373 1.00 94.00 188 LYS A C 1
ATOM 1506 O O . LYS A 1 188 ? 9.567 -3.531 13.058 1.00 94.00 188 LYS A O 1
ATOM 1511 N N . GLY A 1 189 ? 8.069 -2.339 11.866 1.00 93.50 189 GLY A N 1
ATOM 1512 C CA . GLY A 1 189 ? 8.808 -1.075 11.833 1.00 93.50 189 GLY A CA 1
ATOM 1513 C C . GLY A 1 189 ? 10.048 -1.130 10.934 1.00 93.50 189 GLY A C 1
ATOM 1514 O O . GLY A 1 189 ? 10.364 -2.166 10.355 1.00 93.50 189 GLY A O 1
ATOM 1515 N N . VAL A 1 190 ? 10.737 0.002 10.814 1.00 93.56 190 VAL A N 1
ATOM 1516 C CA . VAL A 1 190 ? 11.966 0.158 10.026 1.00 93.56 190 VAL A CA 1
ATOM 1517 C C . VAL A 1 190 ? 13.126 0.625 10.900 1.00 93.56 190 VAL A C 1
ATOM 1519 O O . VAL A 1 190 ? 12.937 1.199 11.976 1.00 93.56 190 VAL A O 1
ATOM 1522 N N . TYR A 1 191 ? 14.349 0.480 10.394 1.00 92.69 191 TYR A N 1
ATOM 1523 C CA . TYR A 1 191 ? 15.515 1.110 11.001 1.00 92.69 191 TYR A CA 1
ATOM 1524 C C . TYR A 1 191 ? 15.606 2.586 10.572 1.00 92.69 191 TYR A C 1
ATOM 1526 O O . TYR A 1 191 ? 15.979 2.910 9.445 1.00 92.69 191 TYR A O 1
ATOM 1534 N N . TYR A 1 192 ? 15.272 3.509 11.473 1.00 91.62 192 TYR A N 1
ATOM 1535 C CA . TYR A 1 192 ? 15.196 4.942 11.149 1.00 91.62 192 TYR A CA 1
ATOM 1536 C C . TYR A 1 192 ? 16.512 5.704 11.411 1.00 91.62 192 TYR A C 1
ATOM 1538 O O . TYR A 1 192 ? 17.063 6.361 10.521 1.00 91.62 192 TYR A O 1
ATOM 1546 N N . HIS A 1 193 ? 17.079 5.570 12.611 1.00 90.12 193 HIS A N 1
ATOM 1547 C CA . HIS A 1 193 ? 18.330 6.220 13.014 1.00 90.12 193 HIS A CA 1
ATOM 1548 C C . HIS A 1 193 ? 19.218 5.257 13.789 1.00 90.12 193 HIS A C 1
ATOM 1550 O O . HIS A 1 193 ? 18.725 4.567 14.677 1.00 90.12 193 HIS A O 1
ATOM 1556 N N . VAL A 1 194 ? 20.525 5.273 13.503 1.00 86.81 194 VAL A N 1
ATOM 1557 C CA . VAL A 1 194 ? 21.536 4.615 14.347 1.00 86.81 194 VAL A CA 1
ATOM 1558 C C . VAL A 1 194 ? 21.388 5.123 15.783 1.00 86.81 194 VAL A C 1
ATOM 1560 O O . VAL A 1 194 ? 21.369 6.346 15.968 1.00 86.81 194 VAL A O 1
ATOM 1563 N N . PRO A 1 195 ? 21.282 4.240 16.790 1.00 88.69 195 PRO A N 1
ATOM 1564 C CA . PRO A 1 195 ? 21.173 4.677 18.172 1.00 88.69 195 PRO A CA 1
ATOM 1565 C C . PRO A 1 195 ? 22.470 5.386 18.590 1.00 88.69 195 PRO A C 1
ATOM 1567 O O . PRO A 1 195 ? 23.572 4.954 18.251 1.00 88.69 195 PRO A O 1
ATOM 1570 N N . SER A 1 196 ? 22.343 6.513 19.296 1.00 90.44 196 SER A N 1
ATOM 1571 C CA . SER A 1 196 ? 23.494 7.309 19.754 1.00 90.44 196 SER A CA 1
ATOM 1572 C C . SER A 1 196 ? 24.234 6.680 20.935 1.00 90.44 196 SER A C 1
ATOM 1574 O O . SER A 1 196 ? 25.382 7.025 21.187 1.00 90.44 196 SER A O 1
ATOM 1576 N N . GLU A 1 197 ? 23.567 5.771 21.640 1.00 94.19 197 GLU A N 1
ATOM 1577 C CA . GLU A 1 197 ? 24.048 5.012 22.793 1.00 94.19 197 GLU A CA 1
ATOM 1578 C C . GLU A 1 197 ? 23.735 3.521 22.573 1.00 94.19 197 GLU A C 1
ATOM 1580 O O . GLU A 1 197 ? 22.883 3.203 21.738 1.00 94.19 197 GLU A O 1
ATOM 1585 N N . PRO A 1 198 ? 24.366 2.582 23.297 1.00 93.31 198 PRO A N 1
ATOM 1586 C CA . PRO A 1 198 ? 24.012 1.168 23.210 1.00 93.31 198 PRO A CA 1
ATOM 1587 C C . PRO A 1 198 ? 22.539 0.921 23.576 1.00 93.31 198 PRO A C 1
ATOM 1589 O O . PRO A 1 198 ? 22.131 1.150 24.713 1.00 93.31 198 PRO A O 1
ATOM 1592 N N . ASP A 1 199 ? 21.761 0.402 22.625 1.00 90.38 199 ASP A N 1
ATOM 1593 C CA . ASP A 1 199 ? 20.374 -0.024 22.833 1.00 90.38 199 ASP A CA 1
ATOM 1594 C C . ASP A 1 199 ? 20.289 -1.565 22.865 1.00 90.38 199 ASP A C 1
ATOM 1596 O O . ASP A 1 199 ? 20.210 -2.202 21.811 1.00 90.38 199 ASP A O 1
ATOM 1600 N N . PRO A 1 200 ? 20.314 -2.193 24.059 1.00 91.44 200 PRO A N 1
ATOM 1601 C CA . PRO A 1 200 ? 20.192 -3.642 24.200 1.00 91.44 200 PRO A CA 1
ATOM 1602 C C . PRO A 1 200 ? 18.755 -4.158 24.019 1.00 91.44 200 PRO A C 1
ATOM 1604 O O . PRO A 1 200 ? 18.561 -5.372 24.027 1.00 91.44 200 PRO A O 1
ATOM 1607 N N . SER A 1 201 ? 17.750 -3.279 23.895 1.00 89.19 201 SER A N 1
ATOM 1608 C CA . SER A 1 201 ? 16.364 -3.682 23.619 1.00 89.19 201 SER A CA 1
ATOM 1609 C C . SER A 1 201 ? 16.130 -3.958 22.132 1.00 89.19 201 SER A C 1
ATOM 1611 O O . SER A 1 201 ? 15.318 -4.814 21.786 1.00 89.19 201 SER A O 1
ATOM 1613 N N . GLY A 1 202 ? 16.871 -3.263 21.262 1.00 87.44 202 GLY A N 1
ATOM 1614 C CA . GLY A 1 202 ? 16.665 -3.293 19.817 1.00 87.44 202 GLY A CA 1
ATOM 1615 C C . GLY A 1 202 ? 15.491 -2.432 19.338 1.00 87.44 202 GLY A C 1
ATOM 1616 O O . GLY A 1 202 ? 15.130 -2.529 18.166 1.00 87.44 202 GLY A O 1
ATOM 1617 N N . ASP A 1 203 ? 14.909 -1.576 20.187 1.00 86.00 203 ASP A N 1
ATOM 1618 C CA . ASP A 1 203 ? 13.805 -0.672 19.826 1.00 86.00 203 ASP A CA 1
ATOM 1619 C C . ASP A 1 203 ? 14.137 0.197 18.597 1.00 86.00 203 ASP A C 1
ATOM 1621 O O . ASP A 1 203 ? 13.257 0.483 17.780 1.00 86.00 203 ASP A O 1
ATOM 1625 N N . PHE A 1 204 ? 15.415 0.547 18.391 1.00 86.56 204 PHE A N 1
ATOM 1626 C CA . PHE A 1 204 ? 15.885 1.272 17.201 1.00 86.56 204 PHE A CA 1
ATOM 1627 C C . PHE A 1 204 ? 15.592 0.579 15.848 1.00 86.56 204 PHE A C 1
ATOM 1629 O O . PHE A 1 204 ? 15.561 1.251 14.812 1.00 86.56 204 PHE A O 1
ATOM 1636 N N . LEU A 1 205 ? 15.381 -0.744 15.842 1.00 87.00 205 LEU A N 1
ATOM 1637 C CA . LEU A 1 205 ? 15.029 -1.545 14.658 1.00 87.00 205 LEU A CA 1
ATOM 1638 C C . LEU A 1 205 ? 13.539 -1.454 14.295 1.00 87.00 205 LEU A C 1
ATOM 1640 O O . LEU A 1 205 ? 13.136 -1.906 13.226 1.00 87.00 205 LEU A O 1
ATOM 1644 N N . HIS A 1 206 ? 12.717 -0.907 15.192 1.00 89.00 206 HIS A N 1
ATOM 1645 C CA . HIS A 1 206 ? 11.260 -1.003 15.149 1.00 89.00 206 HIS A CA 1
ATOM 1646 C C . HIS A 1 206 ? 10.572 0.364 15.069 1.00 89.00 206 HIS A C 1
ATOM 1648 O O . HIS A 1 206 ? 9.459 0.531 15.573 1.00 89.00 206 HIS A O 1
ATOM 1654 N N . HIS A 1 207 ? 11.204 1.353 14.430 1.00 92.81 207 HIS A N 1
ATOM 1655 C CA . HIS A 1 207 ? 10.583 2.659 14.245 1.00 92.81 207 HIS A CA 1
ATOM 1656 C C . HIS A 1 207 ? 9.379 2.529 13.307 1.00 92.81 207 HIS A C 1
ATOM 1658 O O . HIS A 1 207 ? 9.527 2.209 12.128 1.00 92.81 207 HIS A O 1
ATOM 1664 N N . GLU A 1 208 ? 8.172 2.723 13.829 1.00 91.44 208 GLU A N 1
ATOM 1665 C CA . GLU A 1 208 ? 6.962 2.471 13.054 1.00 91.44 208 GLU A CA 1
ATOM 1666 C C . GLU A 1 208 ? 6.648 3.621 12.091 1.00 91.44 208 GLU A C 1
ATOM 1668 O O . GLU A 1 208 ? 6.566 4.783 12.490 1.00 91.44 208 GLU A O 1
ATOM 1673 N N . GLY A 1 209 ? 6.430 3.276 10.823 1.00 91.69 209 GLY A N 1
ATOM 1674 C CA . GLY A 1 209 ? 6.120 4.231 9.768 1.00 91.69 209 GLY A CA 1
ATOM 1675 C C . GLY A 1 209 ? 4.722 4.854 9.831 1.00 91.69 209 GLY A C 1
ATOM 1676 O O . GLY A 1 209 ? 3.884 4.559 10.692 1.00 91.69 209 GLY A O 1
ATOM 1677 N N . ALA A 1 210 ? 4.443 5.716 8.862 1.00 93.56 210 ALA A N 1
ATOM 1678 C CA . ALA A 1 210 ? 3.114 6.186 8.513 1.00 93.56 210 ALA A CA 1
ATOM 1679 C C . ALA A 1 210 ? 2.515 5.323 7.388 1.00 93.56 210 ALA A C 1
ATOM 1681 O O . ALA A 1 210 ? 3.214 4.853 6.491 1.00 93.56 210 ALA A O 1
ATOM 1682 N N . LEU A 1 211 ? 1.191 5.147 7.409 1.00 95.31 211 LEU A N 1
ATOM 1683 C CA . LEU A 1 211 ? 0.476 4.587 6.258 1.00 95.31 211 LEU A CA 1
ATOM 1684 C C . LEU A 1 211 ? 0.487 5.584 5.087 1.00 95.31 211 LEU A C 1
ATOM 1686 O O . LEU A 1 211 ? 0.568 5.189 3.931 1.00 95.31 211 LEU A O 1
ATOM 1690 N N . VAL A 1 212 ? 0.405 6.875 5.413 1.00 93.12 212 VAL A N 1
ATOM 1691 C CA . VAL A 1 212 ? 0.220 7.998 4.492 1.00 93.12 212 VAL A CA 1
ATOM 1692 C C . VAL A 1 212 ? 1.119 9.145 4.962 1.00 93.12 212 VAL A C 1
ATOM 1694 O O . VAL A 1 212 ? 1.019 9.534 6.129 1.00 93.12 212 VAL A O 1
ATOM 1697 N N . GLY A 1 213 ? 1.979 9.684 4.097 1.00 88.56 213 GLY A N 1
ATOM 1698 C CA . GLY A 1 213 ? 2.856 10.819 4.418 1.00 88.56 213 GLY A CA 1
ATOM 1699 C C . GLY A 1 213 ? 3.188 11.714 3.216 1.00 88.56 213 GLY A C 1
ATOM 1700 O O . GLY A 1 213 ? 2.934 11.361 2.067 1.00 88.56 213 GLY A O 1
ATOM 1701 N N . ASP A 1 214 ? 3.732 12.900 3.483 1.00 82.19 214 ASP A N 1
ATOM 1702 C CA . ASP A 1 214 ? 4.119 13.858 2.446 1.00 82.19 214 ASP A CA 1
ATOM 1703 C C . ASP A 1 214 ? 5.530 14.417 2.667 1.00 82.19 214 ASP A C 1
ATOM 1705 O O . ASP A 1 214 ? 5.993 14.569 3.801 1.00 82.19 214 ASP A O 1
ATOM 1709 N N . HIS A 1 215 ? 6.198 14.749 1.559 1.00 79.88 215 HIS A N 1
ATOM 1710 C CA . HIS A 1 215 ? 7.446 15.508 1.537 1.00 79.88 215 HIS A CA 1
ATOM 1711 C C . HIS A 1 215 ? 7.254 16.774 0.690 1.00 79.88 215 HIS A C 1
ATOM 1713 O O . HIS A 1 215 ? 7.394 16.756 -0.532 1.00 79.88 215 HIS A O 1
ATOM 1719 N N . GLY A 1 216 ? 6.962 17.898 1.350 1.00 66.38 216 GLY A N 1
ATOM 1720 C CA . GLY A 1 216 ? 7.054 19.243 0.758 1.00 66.38 216 GLY A CA 1
ATOM 1721 C C . GLY A 1 216 ? 5.750 20.038 0.704 1.00 66.38 216 GLY A C 1
ATOM 1722 O O . GLY A 1 216 ? 5.800 21.267 0.703 1.00 66.38 216 GLY A O 1
ATOM 1723 N N . GLY A 1 217 ? 4.602 19.369 0.749 1.00 66.00 217 GLY A N 1
ATOM 1724 C CA . GLY A 1 217 ? 3.297 20.015 0.671 1.00 66.00 217 GLY A CA 1
ATOM 1725 C C . GLY A 1 217 ? 2.211 19.028 0.240 1.00 66.00 217 GLY A C 1
ATOM 1726 O O . GLY A 1 217 ? 2.489 18.077 -0.495 1.00 66.00 217 GLY A O 1
ATOM 1727 N N . PRO A 1 218 ? 0.964 19.187 0.715 1.00 61.44 218 PRO A N 1
ATOM 1728 C CA . PRO A 1 218 ? -0.053 18.188 0.453 1.00 61.44 218 PRO A CA 1
ATOM 1729 C C . PRO A 1 218 ? -0.769 18.419 -0.883 1.00 61.44 218 PRO A C 1
ATOM 1731 O O . PRO A 1 218 ? -1.701 19.226 -0.982 1.00 61.44 218 PRO A O 1
ATOM 1734 N N . ILE A 1 219 ? -0.386 17.621 -1.880 1.00 73.38 219 ILE A N 1
ATOM 1735 C CA . ILE A 1 219 ? -1.144 17.402 -3.118 1.00 73.38 219 ILE A CA 1
ATOM 1736 C C . ILE A 1 219 ? -1.334 15.898 -3.314 1.00 73.38 219 ILE A C 1
ATOM 1738 O O . ILE A 1 219 ? -0.626 15.241 -4.072 1.00 73.38 219 ILE A O 1
ATOM 1742 N N . TRP A 1 220 ? -2.311 15.339 -2.602 1.00 86.12 220 TRP A N 1
ATOM 1743 C CA . TRP A 1 220 ? -2.686 13.936 -2.758 1.00 86.12 220 TRP A CA 1
ATOM 1744 C C . TRP A 1 220 ? -3.415 13.698 -4.090 1.00 86.12 220 TRP A C 1
ATOM 1746 O O . TRP A 1 220 ? -4.265 14.520 -4.456 1.00 86.12 220 TRP A O 1
ATOM 1756 N N . PRO A 1 221 ? -3.163 12.581 -4.804 1.00 88.38 221 PRO A N 1
ATOM 1757 C CA . PRO A 1 221 ? -4.051 12.119 -5.868 1.00 88.38 221 PRO A CA 1
ATOM 1758 C C . PRO A 1 221 ? -5.473 11.895 -5.346 1.00 88.38 221 PRO A C 1
ATOM 1760 O O . PRO A 1 221 ? -5.708 11.860 -4.136 1.00 88.38 221 PRO A O 1
ATOM 1763 N N . VAL A 1 222 ? -6.427 11.719 -6.261 1.00 90.94 222 VAL A N 1
ATOM 1764 C CA . VAL A 1 222 ? -7.725 11.152 -5.885 1.00 90.94 222 VAL A CA 1
ATOM 1765 C C . VAL A 1 222 ? -7.467 9.728 -5.400 1.00 90.94 222 VAL A C 1
ATOM 1767 O O . VAL A 1 222 ? -6.846 8.946 -6.121 1.00 90.94 222 VAL A O 1
ATOM 1770 N N . MET A 1 223 ? -7.871 9.409 -4.172 1.00 94.50 223 MET A N 1
ATOM 1771 C CA . MET A 1 223 ? -7.566 8.123 -3.535 1.00 94.50 223 MET A CA 1
ATOM 1772 C C . MET A 1 223 ? -8.837 7.392 -3.124 1.00 94.50 223 MET A C 1
ATOM 1774 O O . MET A 1 223 ? -9.603 7.899 -2.307 1.00 94.50 223 MET A O 1
ATOM 1778 N N . HIS A 1 224 ? -8.987 6.162 -3.605 1.00 96.88 224 HIS A N 1
ATOM 1779 C CA . HIS A 1 224 ? -10.085 5.261 -3.269 1.00 96.88 224 HIS A CA 1
ATOM 1780 C C . HIS A 1 224 ? -9.514 4.092 -2.469 1.00 96.88 224 HIS A C 1
ATOM 1782 O O . HIS A 1 224 ? -8.908 3.185 -3.038 1.00 96.88 224 HIS A O 1
ATOM 1788 N N . VAL A 1 225 ? -9.646 4.133 -1.143 1.00 98.50 225 VAL A N 1
ATOM 1789 C CA . VAL A 1 225 ? -8.996 3.193 -0.216 1.00 98.50 225 VAL A CA 1
ATOM 1790 C C . VAL A 1 225 ? -10.049 2.348 0.484 1.00 98.50 225 VAL A C 1
ATOM 1792 O O . VAL A 1 225 ? -10.706 2.812 1.417 1.00 98.50 225 VAL A O 1
ATOM 1795 N N . TYR A 1 226 ? -10.235 1.106 0.043 1.00 98.88 226 TYR A N 1
ATOM 1796 C CA . TYR A 1 226 ? -11.337 0.286 0.541 1.00 98.88 226 TYR A CA 1
ATOM 1797 C C . TYR A 1 226 ? -11.030 -1.193 0.691 1.00 98.88 226 TYR A C 1
ATOM 1799 O O . TYR A 1 226 ? -10.221 -1.749 -0.039 1.00 98.88 226 TYR A O 1
ATOM 1807 N N . HIS A 1 227 ? -11.707 -1.851 1.633 1.00 98.88 227 HIS A N 1
ATOM 1808 C CA . HIS A 1 227 ? -11.518 -3.279 1.887 1.00 98.88 227 HIS A CA 1
ATOM 1809 C C . HIS A 1 227 ? -10.041 -3.657 2.112 1.00 98.88 227 HIS A C 1
ATOM 1811 O O . HIS A 1 227 ? -9.570 -4.646 1.572 1.00 98.88 227 HIS A O 1
ATOM 1817 N N . ASN A 1 228 ? -9.269 -2.879 2.876 1.00 98.88 228 ASN A N 1
ATOM 1818 C CA . ASN A 1 228 ? -7.907 -3.252 3.289 1.00 98.88 228 ASN A CA 1
ATOM 1819 C C . ASN A 1 228 ? -7.888 -3.678 4.762 1.00 98.88 228 ASN A C 1
ATOM 1821 O O . ASN A 1 228 ? -8.710 -3.215 5.554 1.00 98.88 228 ASN A O 1
ATOM 1825 N N . THR A 1 229 ? -6.921 -4.509 5.150 1.00 98.81 229 THR A N 1
ATOM 1826 C CA . THR A 1 229 ? -6.646 -4.826 6.560 1.00 98.81 229 THR A CA 1
ATOM 1827 C C . THR A 1 229 ? -5.281 -4.268 6.934 1.00 98.81 229 THR A C 1
ATOM 1829 O O . THR A 1 229 ? -4.269 -4.670 6.365 1.00 98.81 229 THR A O 1
ATOM 1832 N N . ILE A 1 230 ? -5.253 -3.331 7.881 1.00 98.56 230 ILE A N 1
ATOM 1833 C CA . ILE A 1 230 ? -4.081 -2.522 8.218 1.00 98.56 230 ILE A CA 1
ATOM 1834 C C . ILE A 1 230 ? -3.723 -2.742 9.692 1.00 98.56 230 ILE A C 1
ATOM 1836 O O . ILE A 1 230 ? -4.530 -2.470 10.584 1.00 98.56 230 ILE A O 1
ATOM 1840 N N . LEU A 1 231 ? -2.516 -3.246 9.946 1.00 97.75 231 LEU A N 1
ATOM 1841 C CA . LEU A 1 231 ? -2.025 -3.708 11.242 1.00 97.75 231 LEU A CA 1
ATOM 1842 C C . LEU A 1 231 ? -0.860 -2.835 11.720 1.00 97.75 231 LEU A C 1
ATOM 1844 O O . LEU A 1 231 ? 0.111 -2.619 10.994 1.00 97.75 231 LEU A O 1
ATOM 1848 N N . ARG A 1 232 ? -0.947 -2.360 12.966 1.00 96.25 232 ARG A N 1
ATOM 1849 C CA . ARG A 1 232 ? -0.014 -1.399 13.569 1.00 96.25 232 ARG A CA 1
ATOM 1850 C C . ARG A 1 232 ? 0.384 -1.761 14.993 1.00 96.25 232 ARG A C 1
ATOM 1852 O O . ARG A 1 232 ? -0.395 -2.375 15.720 1.00 96.25 232 ARG A O 1
ATOM 1859 N N . ARG A 1 233 ? 1.593 -1.391 15.423 1.00 95.44 233 ARG A N 1
ATOM 1860 C CA . ARG A 1 233 ? 2.051 -1.647 16.801 1.00 95.44 233 ARG A CA 1
ATOM 1861 C C . ARG A 1 233 ? 1.502 -0.561 17.722 1.00 95.44 233 ARG A C 1
ATOM 1863 O O . ARG A 1 233 ? 0.685 -0.852 18.598 1.00 95.44 233 ARG A O 1
ATOM 1870 N N . GLY A 1 234 ? 1.895 0.678 17.465 1.00 94.06 234 GLY A N 1
ATOM 1871 C CA . GLY A 1 234 ? 1.539 1.849 18.246 1.00 94.06 234 GLY A CA 1
ATOM 1872 C C . GLY A 1 234 ? 1.087 3.036 17.392 1.00 94.06 234 GLY A C 1
ATOM 1873 O O . GLY A 1 234 ? 1.106 2.989 16.157 1.00 94.06 234 GLY A O 1
ATOM 1874 N N . PRO A 1 235 ? 0.654 4.121 18.053 1.00 91.31 235 PRO A N 1
ATOM 1875 C CA . PRO A 1 235 ? 0.217 5.333 17.377 1.00 91.31 235 PRO A CA 1
ATOM 1876 C C . PRO A 1 235 ? 1.389 6.060 16.710 1.00 91.31 235 PRO A C 1
ATOM 1878 O O . PRO A 1 235 ? 2.413 6.329 17.338 1.00 91.31 235 PRO A O 1
ATOM 1881 N N . VAL A 1 236 ? 1.186 6.498 15.466 1.00 85.00 236 VAL A N 1
ATOM 1882 C CA . VAL A 1 236 ? 2.008 7.557 14.856 1.00 85.00 236 VAL A CA 1
ATOM 1883 C C . VAL A 1 236 ? 1.863 8.877 15.613 1.00 85.00 236 VAL A C 1
ATOM 1885 O O . VAL A 1 236 ? 0.926 9.088 16.390 1.00 85.00 236 VAL A O 1
ATOM 1888 N N . PHE A 1 237 ? 2.765 9.816 15.319 1.00 82.69 237 PHE A N 1
ATOM 1889 C CA . PHE A 1 237 ? 2.635 11.218 15.702 1.00 82.69 237 PHE A CA 1
ATOM 1890 C C . PHE A 1 237 ? 1.192 11.729 15.518 1.00 82.69 237 PHE A C 1
ATOM 1892 O O . PHE A 1 237 ? 0.636 11.677 14.424 1.00 82.69 237 PHE A O 1
ATOM 1899 N N . ARG A 1 238 ? 0.594 12.219 16.615 1.00 83.38 238 ARG A N 1
ATOM 1900 C CA . ARG A 1 238 ? -0.798 12.709 16.727 1.00 83.38 238 ARG A CA 1
ATOM 1901 C C . ARG A 1 238 ? -1.929 11.693 16.493 1.00 83.38 238 ARG A C 1
ATOM 1903 O O . ARG A 1 238 ? -3.079 12.103 16.624 1.00 83.38 238 ARG A O 1
ATOM 1910 N N . ASP A 1 239 ? -1.637 10.412 16.242 1.00 86.75 239 ASP A N 1
ATOM 1911 C CA . ASP A 1 239 ? -2.638 9.342 16.054 1.00 86.75 239 ASP A CA 1
ATOM 1912 C C . ASP A 1 239 ? -3.718 9.721 15.022 1.00 86.75 239 ASP A C 1
ATOM 1914 O O . ASP A 1 239 ? -4.921 9.677 15.289 1.00 86.75 239 ASP A O 1
ATOM 1918 N N . TYR A 1 240 ? -3.259 10.203 13.861 1.00 89.81 240 TYR A N 1
ATOM 1919 C CA . TYR A 1 240 ? -4.106 10.812 12.838 1.00 89.81 240 TYR A CA 1
ATOM 1920 C C . TYR A 1 240 ? -5.297 9.936 12.440 1.00 89.81 240 TYR A C 1
ATOM 1922 O O . TYR A 1 240 ? -5.155 8.728 12.245 1.00 89.81 240 TYR A O 1
ATOM 1930 N N . PHE A 1 241 ? -6.450 10.587 12.257 1.00 94.31 241 PHE A N 1
ATOM 1931 C CA . PHE A 1 241 ? -7.689 9.978 11.776 1.00 94.31 241 PHE A CA 1
ATOM 1932 C C . PHE A 1 241 ? -7.437 9.004 10.609 1.00 94.31 241 PHE A C 1
ATOM 1934 O O . PHE A 1 241 ? -6.750 9.355 9.645 1.00 94.31 241 PHE A O 1
ATOM 1941 N N . LEU A 1 242 ? -7.939 7.769 10.749 1.00 94.56 242 LEU A N 1
ATOM 1942 C CA . LEU A 1 242 ? -7.759 6.658 9.799 1.00 94.56 242 LEU A CA 1
ATOM 1943 C C . LEU A 1 242 ? -6.283 6.428 9.378 1.00 94.56 242 LEU A C 1
ATOM 1945 O O . LEU A 1 242 ? -5.968 6.275 8.201 1.00 94.56 242 LEU A O 1
ATOM 1949 N N . PHE A 1 243 ? -5.349 6.474 10.338 1.00 94.44 243 PHE A N 1
ATOM 1950 C CA . PHE A 1 243 ? -3.889 6.376 10.128 1.00 94.44 243 PHE A CA 1
ATOM 1951 C C . PHE A 1 243 ? -3.288 7.396 9.137 1.00 94.44 243 PHE A C 1
ATOM 1953 O O . PHE A 1 243 ? -2.233 7.151 8.552 1.00 94.44 243 PHE A O 1
ATOM 1960 N N . GLY A 1 244 ? -3.925 8.560 8.976 1.00 92.94 244 GLY A N 1
ATOM 1961 C CA . GLY A 1 244 ? -3.505 9.604 8.031 1.00 92.94 244 GLY A CA 1
ATOM 1962 C C . GLY A 1 244 ? -4.359 9.678 6.763 1.00 92.94 244 GLY A C 1
ATOM 1963 O O . GLY A 1 244 ? -4.230 10.637 6.005 1.00 92.94 244 GLY A O 1
ATOM 1964 N N . LEU A 1 245 ? -5.299 8.743 6.572 1.00 94.94 245 LEU A N 1
ATOM 1965 C CA . LEU A 1 245 ? -6.319 8.798 5.516 1.00 94.94 245 LEU A CA 1
ATOM 1966 C C . LEU A 1 245 ? -7.450 9.809 5.805 1.00 94.94 245 LEU A C 1
ATOM 1968 O O . LEU A 1 245 ? -8.417 9.876 5.053 1.00 94.94 245 LEU A O 1
ATOM 1972 N N . GLY A 1 246 ? -7.339 10.624 6.858 1.00 93.81 246 GLY A N 1
ATOM 1973 C CA . GLY A 1 246 ? -8.248 11.741 7.122 1.00 93.81 246 GLY A CA 1
ATOM 1974 C C . GLY A 1 246 ? -8.182 12.873 6.082 1.00 93.81 246 GLY A C 1
ATOM 1975 O O . GLY A 1 246 ? -7.571 12.752 5.022 1.00 93.81 246 GLY A O 1
ATOM 1976 N N . ALA A 1 247 ? -8.814 14.010 6.385 1.00 91.31 247 ALA A N 1
ATOM 1977 C CA . ALA A 1 247 ? -8.914 15.143 5.457 1.00 91.31 247 ALA A CA 1
ATOM 1978 C C . ALA A 1 247 ? -7.653 16.025 5.373 1.00 91.31 247 ALA A C 1
ATOM 1980 O O . ALA A 1 247 ? -7.642 17.036 4.667 1.00 91.31 247 ALA A O 1
ATOM 1981 N N . GLN A 1 248 ? -6.596 15.680 6.112 1.00 87.75 248 GLN A N 1
ATOM 1982 C CA . GLN A 1 248 ? -5.320 16.380 6.064 1.00 87.75 248 GLN A CA 1
ATOM 1983 C C . GLN A 1 248 ? -4.786 16.383 4.630 1.00 87.75 248 GLN A C 1
ATOM 1985 O O . GLN A 1 248 ? -4.500 15.336 4.054 1.00 87.75 248 GLN A O 1
ATOM 1990 N N . GLY A 1 249 ? -4.631 17.583 4.073 1.00 83.06 249 GLY A N 1
ATOM 1991 C CA . GLY A 1 249 ? -3.986 17.757 2.783 1.00 83.06 249 GLY A CA 1
ATOM 1992 C C . GLY A 1 249 ? -4.862 17.544 1.549 1.00 83.06 249 GLY A C 1
ATOM 1993 O O . GLY A 1 249 ? -4.326 17.416 0.451 1.00 83.06 249 GLY A O 1
ATOM 1994 N N . LEU A 1 250 ? -6.191 17.525 1.688 1.00 86.50 250 LEU A N 1
ATOM 1995 C CA . LEU A 1 250 ? -7.097 17.375 0.544 1.00 86.50 250 LEU A CA 1
ATOM 1996 C C . LEU A 1 250 ? -7.295 18.684 -0.253 1.00 86.50 250 LEU A C 1
ATOM 1998 O O . LEU A 1 250 ? -8.418 19.127 -0.497 1.00 86.50 250 LEU A O 1
ATOM 2002 N N . ASN A 1 251 ? -6.191 19.308 -0.673 1.00 79.38 251 ASN A N 1
ATOM 2003 C CA . ASN A 1 251 ? -6.198 20.514 -1.498 1.00 79.38 251 ASN A CA 1
ATOM 2004 C C . ASN A 1 251 ? -6.660 20.176 -2.924 1.00 79.38 251 ASN A C 1
ATOM 2006 O O . ASN A 1 251 ? -5.951 19.509 -3.686 1.00 79.38 251 ASN A O 1
ATOM 2010 N N . HIS A 1 252 ? -7.860 20.640 -3.289 1.00 81.38 252 HIS A N 1
ATOM 2011 C CA . HIS A 1 252 ? -8.474 20.413 -4.607 1.00 81.38 252 HIS A CA 1
ATOM 2012 C C . HIS A 1 252 ? -8.482 18.929 -5.031 1.00 81.38 252 HIS A C 1
ATOM 2014 O O . HIS A 1 252 ? -8.249 18.615 -6.195 1.00 81.38 252 HIS A O 1
ATOM 2020 N N . THR A 1 253 ? -8.640 18.005 -4.082 1.00 86.69 253 THR A N 1
ATOM 2021 C CA . THR A 1 253 ? -8.604 16.555 -4.324 1.00 86.69 253 THR A CA 1
ATOM 2022 C C . THR A 1 253 ? -9.639 15.851 -3.463 1.00 86.69 253 THR A C 1
ATOM 2024 O O . THR A 1 253 ? -10.128 16.432 -2.493 1.00 86.69 253 THR A O 1
ATOM 2027 N N . GLU A 1 254 ? -9.933 14.601 -3.797 1.00 91.38 254 GLU A N 1
ATOM 2028 C CA . GLU A 1 254 ? -10.896 13.754 -3.098 1.00 91.38 254 GLU A CA 1
ATOM 2029 C C . GLU A 1 254 ? -10.225 12.515 -2.506 1.00 91.38 254 GLU A C 1
ATOM 2031 O O . GLU A 1 254 ? -9.267 11.972 -3.055 1.00 91.38 254 GLU A O 1
ATOM 2036 N N . ARG A 1 255 ? -10.731 12.072 -1.356 1.00 94.19 255 ARG A N 1
ATOM 2037 C CA . ARG A 1 255 ? -10.326 10.814 -0.734 1.00 94.19 255 ARG A CA 1
ATOM 2038 C C . ARG A 1 255 ? -11.566 10.091 -0.242 1.00 94.19 255 ARG A C 1
ATOM 2040 O O . ARG A 1 255 ? -12.420 10.693 0.408 1.00 94.19 255 ARG A O 1
ATOM 2047 N N . GLU A 1 256 ? -11.646 8.808 -0.547 1.00 97.19 256 GLU A N 1
ATOM 2048 C CA . GLU A 1 256 ? -12.773 7.957 -0.201 1.00 97.19 256 GLU A CA 1
ATOM 2049 C C . GLU A 1 256 ? -12.263 6.714 0.536 1.00 97.19 256 GLU A C 1
ATOM 2051 O O . GLU A 1 256 ? -11.405 5.998 0.019 1.00 97.19 256 GLU A O 1
ATOM 2056 N N . VAL A 1 257 ? -12.728 6.494 1.773 1.00 98.38 257 VAL A N 1
ATOM 2057 C CA . VAL A 1 257 ? -12.167 5.483 2.691 1.00 98.38 257 VAL A CA 1
ATOM 2058 C C . VAL A 1 257 ? -13.271 4.584 3.247 1.00 98.38 257 VAL A C 1
ATOM 2060 O O . VAL A 1 257 ? -13.942 4.939 4.218 1.00 98.38 257 VAL A O 1
ATOM 2063 N N . TYR A 1 258 ? -13.476 3.416 2.636 1.00 98.62 258 TYR A N 1
ATOM 2064 C CA . TYR A 1 258 ? -14.610 2.543 2.961 1.00 98.62 258 TYR A CA 1
ATOM 2065 C C . TYR A 1 258 ? -14.191 1.142 3.404 1.00 98.62 258 TYR A C 1
ATOM 2067 O O . TYR A 1 258 ? -13.327 0.520 2.800 1.00 98.62 258 TYR A O 1
ATOM 2075 N N . ASN A 1 259 ? -14.872 0.575 4.395 1.00 98.81 259 ASN A N 1
ATOM 2076 C CA . ASN A 1 259 ? -14.794 -0.863 4.690 1.00 98.81 259 ASN A CA 1
ATOM 2077 C C . ASN A 1 259 ? -13.384 -1.396 5.016 1.00 98.81 259 ASN A C 1
ATOM 2079 O O . ASN A 1 259 ? -13.090 -2.561 4.751 1.00 98.81 259 ASN A O 1
ATOM 2083 N N . ASN A 1 260 ? -12.493 -0.579 5.579 1.00 98.88 260 ASN A N 1
ATOM 2084 C CA . ASN A 1 260 ? -11.164 -1.031 5.997 1.00 98.88 260 ASN A CA 1
ATOM 2085 C C . ASN A 1 260 ? -11.184 -1.536 7.450 1.00 98.88 260 ASN A C 1
ATOM 2087 O O . ASN A 1 260 ? -11.909 -0.999 8.288 1.00 98.88 260 ASN A O 1
ATOM 2091 N N . ILE A 1 261 ? -10.352 -2.530 7.772 1.00 98.69 261 ILE A N 1
ATOM 2092 C CA . ILE A 1 261 ? -10.044 -2.916 9.155 1.00 98.69 261 ILE A CA 1
ATOM 2093 C C . ILE A 1 261 ? -8.737 -2.234 9.568 1.00 98.69 261 ILE A C 1
ATOM 2095 O O . ILE A 1 261 ? -7.688 -2.487 8.981 1.00 98.69 261 ILE A O 1
ATOM 2099 N N . PHE A 1 262 ? -8.784 -1.438 10.630 1.00 98.38 262 PHE A N 1
ATOM 2100 C CA . PHE A 1 262 ? -7.636 -0.820 11.282 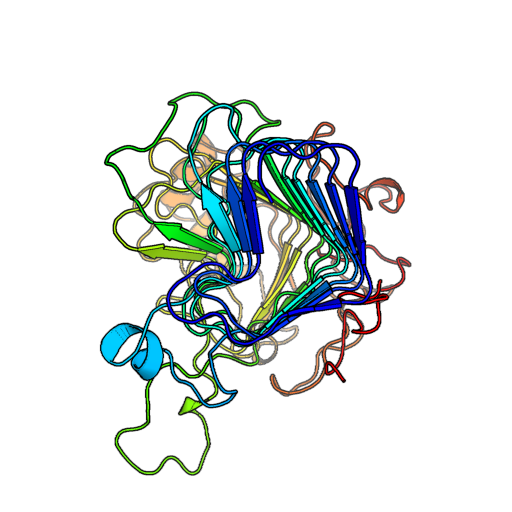1.00 98.38 262 PHE A CA 1
ATOM 2101 C C . PHE A 1 262 ? -7.404 -1.480 12.649 1.00 98.38 262 PHE A C 1
ATOM 2103 O O . PHE A 1 262 ? -8.211 -1.321 13.567 1.00 98.38 262 PHE A O 1
ATOM 2110 N N . VAL A 1 263 ? -6.291 -2.198 12.814 1.00 97.81 263 VAL A N 1
ATOM 2111 C CA . VAL A 1 263 ? -5.877 -2.797 14.094 1.00 97.81 263 VAL A CA 1
ATOM 2112 C C . VAL A 1 263 ? -4.609 -2.124 14.596 1.00 97.81 263 VAL A C 1
ATOM 2114 O O . VAL A 1 263 ? -3.625 -2.021 13.867 1.00 97.81 263 VAL A O 1
ATOM 2117 N N . GLN A 1 264 ? -4.600 -1.723 15.863 1.00 97.19 264 GLN A N 1
ATOM 2118 C CA . GLN A 1 264 ? -3.415 -1.212 16.547 1.00 97.19 264 GLN A CA 1
ATOM 2119 C C . GLN A 1 264 ? -3.251 -1.909 17.896 1.00 97.19 264 GLN A C 1
ATOM 2121 O O . GLN A 1 264 ? -4.223 -2.087 18.628 1.00 97.19 264 GLN A O 1
ATOM 2126 N N . TRP A 1 265 ? -2.033 -2.319 18.248 1.00 97.12 265 TRP A N 1
ATOM 2127 C CA . TRP A 1 265 ? -1.829 -3.062 19.494 1.00 97.12 265 TRP A CA 1
ATOM 2128 C C . TRP A 1 265 ? -2.010 -2.191 20.734 1.00 97.12 265 TRP A C 1
ATOM 2130 O O . TRP A 1 265 ? -2.661 -2.620 21.684 1.00 97.12 265 TRP A O 1
ATOM 2140 N N . ASP A 1 266 ? -1.458 -0.978 20.728 1.00 95.50 266 ASP A N 1
ATOM 2141 C CA . ASP A 1 266 ? -1.370 -0.163 21.941 1.00 95.50 266 ASP A CA 1
ATOM 2142 C C . ASP A 1 266 ? -2.698 0.401 22.457 1.00 95.50 266 ASP A C 1
ATOM 2144 O O . ASP A 1 266 ? -2.860 0.510 23.671 1.00 95.50 266 ASP A O 1
ATOM 2148 N N . LYS A 1 267 ? -3.609 0.783 21.556 1.00 94.75 267 LYS A N 1
ATOM 2149 C CA . LYS A 1 267 ? -4.915 1.405 21.849 1.00 94.75 267 LYS A CA 1
ATOM 2150 C C . LYS A 1 267 ? -5.772 1.500 20.581 1.00 94.75 267 LYS A C 1
ATOM 2152 O O . LYS A 1 267 ? -5.235 1.292 19.491 1.00 94.75 267 LYS A O 1
ATOM 2157 N N . VAL A 1 268 ? -7.038 1.916 20.692 1.00 95.06 268 VAL A N 1
ATOM 2158 C CA . VAL A 1 268 ? -7.912 2.230 19.542 1.00 95.06 268 VAL A CA 1
ATOM 2159 C C . VAL A 1 268 ? -7.196 3.149 18.534 1.00 95.06 268 VAL A C 1
ATOM 2161 O O . VAL A 1 268 ? -6.739 4.230 18.922 1.00 95.06 268 VAL A O 1
ATOM 2164 N N . PRO A 1 269 ? -7.079 2.748 17.256 1.00 94.38 269 PRO A N 1
ATOM 2165 C CA . PRO A 1 269 ? -6.392 3.532 16.238 1.00 94.38 269 PRO A CA 1
ATOM 2166 C C . PRO A 1 269 ? -7.193 4.738 15.763 1.00 94.38 269 PRO A C 1
ATOM 2168 O O . PRO A 1 269 ? -8.421 4.720 15.781 1.00 94.38 269 PRO A O 1
ATOM 2171 N N . GLY A 1 270 ? -6.498 5.750 15.240 1.00 86.94 270 GLY A N 1
ATOM 2172 C CA . GLY A 1 270 ? -7.073 6.670 14.260 1.00 86.94 270 GLY A CA 1
ATOM 2173 C C . GLY A 1 270 ? -8.240 7.504 14.781 1.00 86.94 270 GLY A C 1
ATOM 2174 O O . GLY A 1 270 ? -9.141 7.828 14.018 1.00 86.94 270 GLY A O 1
ATOM 2175 N N . THR A 1 271 ? -8.229 7.862 16.067 1.00 90.62 271 THR A N 1
ATOM 2176 C CA . THR A 1 271 ? -9.239 8.739 16.696 1.00 90.62 271 THR A CA 1
ATOM 2177 C C . THR A 1 271 ? -8.744 10.187 16.860 1.00 90.62 271 THR A C 1
ATOM 2179 O O . THR A 1 271 ? -9.455 11.050 17.382 1.00 90.62 271 THR A O 1
ATOM 2182 N N . GLY A 1 272 ? -7.526 10.489 16.394 1.00 92.25 272 GLY A N 1
ATOM 2183 C CA . GLY A 1 272 ? -6.912 11.813 16.438 1.00 92.25 272 GLY A CA 1
ATOM 2184 C C . GLY A 1 272 ? -7.332 12.723 15.281 1.00 92.25 272 GLY A C 1
ATOM 2185 O O . GLY A 1 272 ? -6.688 12.780 14.234 1.00 92.25 272 GLY A O 1
ATOM 2186 N N . PHE A 1 273 ? -8.348 13.552 15.517 1.00 91.69 273 PHE A N 1
ATOM 2187 C CA . PHE A 1 273 ? -8.754 14.646 14.614 1.00 91.69 273 PHE A CA 1
ATOM 2188 C C . PHE A 1 273 ? -7.862 15.904 14.731 1.00 91.69 273 PHE A C 1
ATOM 2190 O O . PHE A 1 273 ? -8.164 16.960 14.172 1.00 91.69 273 PHE A O 1
ATOM 2197 N N . ALA A 1 274 ? -6.765 15.831 15.493 1.00 82.31 274 ALA A N 1
ATOM 2198 C CA . ALA A 1 274 ? -5.893 16.966 15.772 1.00 82.31 274 ALA A CA 1
ATOM 2199 C C . ALA A 1 274 ? -5.169 17.454 14.504 1.00 82.31 274 ALA A C 1
ATOM 2201 O O . ALA A 1 274 ? -4.416 16.716 13.871 1.00 82.31 274 ALA A O 1
ATOM 2202 N N . GLY A 1 275 ? -5.364 18.730 14.162 1.00 82.81 275 GLY A N 1
ATOM 2203 C CA . GLY A 1 275 ? -4.781 19.358 12.972 1.00 82.81 275 GLY A CA 1
ATOM 2204 C C . GLY A 1 275 ? -5.705 19.398 11.751 1.00 82.81 275 GLY A C 1
ATOM 2205 O O . GLY A 1 275 ? -5.397 20.129 10.812 1.00 82.81 275 GLY A O 1
ATOM 2206 N N . ILE A 1 276 ? -6.854 18.711 11.777 1.00 89.19 276 ILE A N 1
ATOM 2207 C CA . ILE A 1 276 ? -7.904 18.883 10.764 1.00 89.19 276 ILE A CA 1
ATOM 2208 C C . ILE A 1 276 ? -8.572 20.245 10.998 1.00 89.19 276 ILE A C 1
ATOM 2210 O O . ILE A 1 276 ? -9.248 20.450 12.006 1.00 89.19 276 ILE A O 1
ATOM 2214 N N . LYS A 1 277 ? -8.341 21.197 10.087 1.00 89.62 277 LYS A N 1
ATOM 2215 C CA . LYS A 1 277 ? -8.904 22.561 10.152 1.00 89.62 277 LYS A CA 1
ATOM 2216 C C . LYS A 1 277 ? -10.219 22.705 9.388 1.00 89.62 277 LYS A C 1
ATOM 2218 O O . LYS A 1 277 ? -11.006 23.594 9.695 1.00 89.62 277 LYS A O 1
ATOM 2223 N N . GLU A 1 278 ? -10.459 21.826 8.424 1.00 92.00 278 GLU A N 1
ATOM 2224 C CA . GLU A 1 278 ? -11.638 21.798 7.566 1.00 92.00 278 GLU A CA 1
ATOM 2225 C C . GLU A 1 278 ? -11.953 20.361 7.142 1.00 92.00 278 GLU A C 1
ATOM 2227 O O . GLU A 1 278 ? -11.112 19.475 7.280 1.00 92.00 278 GLU A O 1
ATOM 2232 N N . ALA A 1 279 ? -13.151 20.131 6.603 1.00 91.75 279 ALA A N 1
ATOM 2233 C CA . ALA A 1 279 ? -13.544 18.807 6.133 1.00 91.75 279 ALA A CA 1
ATOM 2234 C C . ALA A 1 279 ? -12.834 18.378 4.828 1.00 91.75 279 ALA A C 1
ATOM 2236 O O . ALA A 1 279 ? -12.798 17.196 4.509 1.00 91.75 279 ALA A O 1
ATOM 2237 N N . GLY A 1 280 ? -12.281 19.303 4.035 1.00 91.88 280 GLY A N 1
ATOM 2238 C CA . GLY A 1 280 ? -11.789 18.966 2.693 1.00 91.88 280 GLY A CA 1
ATOM 2239 C C . GLY A 1 280 ? -12.870 18.256 1.862 1.00 91.88 280 GLY A C 1
ATOM 2240 O O . GLY A 1 280 ? -14.057 18.563 2.004 1.00 91.88 280 GLY A O 1
ATOM 2241 N N . GLN A 1 281 ? -12.469 17.291 1.034 1.00 93.25 281 GLN A N 1
ATOM 2242 C CA . GLN A 1 281 ? -13.381 16.397 0.309 1.00 93.25 281 GLN A CA 1
ATOM 2243 C C . GLN A 1 281 ? -13.113 14.927 0.697 1.00 93.25 281 GLN A C 1
ATOM 2245 O O . GLN A 1 281 ? -12.770 14.095 -0.143 1.00 93.25 281 GLN A O 1
ATOM 2250 N N . LEU A 1 282 ? -13.213 14.620 1.996 1.00 96.06 282 LEU A N 1
ATOM 2251 C CA . LEU A 1 282 ? -13.163 13.244 2.505 1.00 96.06 282 LEU A CA 1
ATOM 2252 C C . LEU A 1 282 ? -14.576 12.657 2.603 1.00 96.06 282 LEU A C 1
ATOM 2254 O O . LEU A 1 282 ? -15.432 13.230 3.289 1.00 96.06 282 LEU A O 1
ATOM 2258 N N . ARG A 1 283 ? -14.780 11.478 2.011 1.00 97.19 283 ARG A N 1
ATOM 2259 C CA . ARG A 1 283 ? -15.913 10.586 2.299 1.00 97.19 283 ARG A CA 1
ATOM 2260 C C . ARG A 1 283 ? -15.382 9.311 2.949 1.00 97.19 283 ARG A C 1
ATOM 2262 O O . ARG A 1 283 ? -14.365 8.781 2.516 1.00 97.19 283 ARG A O 1
ATOM 2269 N N . GLU A 1 284 ? -16.036 8.816 3.988 1.00 97.38 284 GLU A N 1
ATOM 2270 C CA . GLU A 1 284 ? -15.635 7.568 4.644 1.00 97.38 284 GLU A CA 1
ATOM 2271 C C . GLU A 1 284 ? -16.818 6.938 5.380 1.00 97.38 284 GLU A C 1
ATOM 2273 O O . GLU A 1 284 ? -17.733 7.653 5.795 1.00 97.38 284 GLU A O 1
ATOM 2278 N N . ALA A 1 285 ? -16.832 5.604 5.450 1.00 98.06 285 ALA A N 1
ATOM 2279 C CA . ALA A 1 285 ? -17.866 4.822 6.122 1.00 98.06 285 ALA A CA 1
ATOM 2280 C C . ALA A 1 285 ? -17.511 3.330 6.220 1.00 98.06 285 ALA A C 1
ATOM 2282 O O . ALA A 1 285 ? -16.828 2.769 5.363 1.00 98.06 285 ALA A O 1
ATOM 2283 N N . GLY A 1 286 ? -18.087 2.648 7.213 1.00 97.81 286 GLY A N 1
ATOM 2284 C CA . GLY A 1 286 ? -18.047 1.187 7.319 1.00 97.81 286 GLY A CA 1
ATOM 2285 C C . GLY A 1 286 ? -16.695 0.630 7.764 1.00 97.81 286 GLY A C 1
ATOM 2286 O O . GLY A 1 286 ? -16.487 -0.578 7.697 1.00 97.81 286 GLY A O 1
ATOM 2287 N N . ASN A 1 287 ? -15.766 1.476 8.213 1.00 98.50 287 ASN A N 1
ATOM 2288 C CA . ASN A 1 287 ? -14.468 1.029 8.694 1.00 98.50 287 ASN A CA 1
ATOM 2289 C C . ASN A 1 287 ? -14.594 0.421 10.102 1.00 98.50 287 ASN A C 1
ATOM 2291 O O . ASN A 1 287 ? -15.391 0.874 10.930 1.00 98.50 287 ASN A O 1
ATOM 2295 N N . ILE A 1 288 ? -13.779 -0.592 10.403 1.00 98.12 288 ILE A N 1
ATOM 2296 C CA . ILE A 1 288 ? -13.635 -1.161 11.749 1.00 98.12 288 ILE A CA 1
ATOM 2297 C C . ILE A 1 288 ? -12.304 -0.708 12.346 1.00 98.12 288 ILE A C 1
ATOM 2299 O O . ILE A 1 288 ? -11.266 -0.800 11.699 1.00 98.12 288 ILE A O 1
ATOM 2303 N N . LEU A 1 289 ? -12.330 -0.238 13.591 1.00 97.88 289 LEU A N 1
ATOM 2304 C CA . LEU A 1 289 ? -11.170 0.245 14.335 1.00 97.88 289 LEU A CA 1
ATOM 2305 C C . LEU A 1 289 ? -11.040 -0.545 15.642 1.00 97.88 289 LEU A C 1
ATOM 2307 O O . LEU A 1 289 ? -12.012 -0.672 16.387 1.00 97.88 289 LEU A O 1
ATOM 2311 N N . TRP A 1 290 ? -9.847 -1.062 15.940 1.00 97.75 290 TRP A N 1
ATOM 2312 C CA . TRP A 1 290 ? -9.641 -1.955 17.083 1.00 97.75 290 TRP A CA 1
ATOM 2313 C C . TRP A 1 290 ? -8.298 -1.765 17.790 1.00 97.75 290 TRP A C 1
ATOM 2315 O O . TRP A 1 290 ? -7.235 -1.884 17.177 1.00 97.75 290 TRP A O 1
ATOM 2325 N N . GLY A 1 291 ? -8.354 -1.515 19.100 1.00 97.00 291 GLY A N 1
ATOM 2326 C CA . GLY A 1 291 ? -7.202 -1.556 20.002 1.00 97.00 291 GLY A CA 1
ATOM 2327 C C . GLY A 1 291 ? -7.021 -2.939 20.634 1.00 97.00 291 GLY A C 1
ATOM 2328 O O . GLY A 1 291 ? -7.888 -3.378 21.385 1.00 97.00 291 GLY A O 1
ATOM 2329 N N . VAL A 1 292 ? -5.905 -3.635 20.404 1.00 97.31 292 VAL A N 1
ATOM 2330 C CA . VAL A 1 292 ? -5.736 -5.004 20.945 1.00 97.31 292 VAL A CA 1
ATOM 2331 C C . VAL A 1 292 ? -5.627 -5.004 22.475 1.00 97.31 292 VAL A C 1
ATOM 2333 O O . VAL A 1 292 ? -6.279 -5.819 23.124 1.00 97.31 292 VAL A O 1
ATOM 2336 N N . LYS A 1 293 ? -4.864 -4.072 23.069 1.00 96.38 293 LYS A N 1
ATOM 2337 C CA . LYS A 1 293 ? -4.767 -3.923 24.536 1.00 96.38 293 LYS A CA 1
ATOM 2338 C C . LYS A 1 293 ? -6.060 -3.436 25.192 1.00 96.38 293 LYS A C 1
ATOM 2340 O O . LYS A 1 293 ? -6.328 -3.823 26.325 1.00 96.38 293 LYS A O 1
ATOM 2345 N N . ASP A 1 294 ? -6.841 -2.608 24.498 1.00 94.56 294 ASP A N 1
ATOM 2346 C CA . ASP A 1 294 ? -8.106 -2.080 25.026 1.00 94.56 294 ASP A CA 1
ATOM 2347 C C . ASP A 1 294 ? -9.192 -3.172 25.083 1.00 94.56 294 ASP A C 1
ATOM 2349 O O . ASP A 1 294 ? -10.027 -3.172 25.985 1.00 94.56 294 ASP A O 1
ATOM 2353 N N . GLY A 1 295 ? -9.170 -4.135 24.153 1.00 93.25 295 GLY A N 1
ATOM 2354 C CA . GLY A 1 295 ? -10.033 -5.318 24.188 1.00 93.25 295 GLY A CA 1
ATOM 2355 C C . GLY A 1 295 ? -11.542 -5.026 24.062 1.00 93.25 295 GLY A C 1
ATOM 2356 O O . GLY A 1 295 ? -11.951 -3.926 23.685 1.00 93.25 295 GLY A O 1
ATOM 2357 N N . PRO A 1 296 ? -12.419 -6.010 24.347 1.00 91.12 296 PRO A N 1
ATOM 2358 C CA . PRO A 1 296 ? -13.851 -5.945 24.014 1.00 91.12 296 PRO A CA 1
ATOM 2359 C C . PRO A 1 296 ? -14.672 -4.958 24.854 1.00 91.12 296 PRO A C 1
ATOM 2361 O O . PRO A 1 296 ? -15.870 -4.818 24.628 1.00 91.12 296 PRO A O 1
ATOM 2364 N N . THR A 1 297 ? -14.055 -4.266 25.813 1.00 87.00 297 THR A N 1
ATOM 2365 C CA . THR A 1 297 ? -14.677 -3.178 26.583 1.00 87.00 297 THR A CA 1
ATOM 2366 C C . THR A 1 297 ? -14.649 -1.835 25.845 1.00 87.00 297 THR A C 1
ATOM 2368 O O . THR A 1 297 ? -15.230 -0.862 26.330 1.00 87.00 297 THR A O 1
ATOM 2371 N N . GLN A 1 298 ? -14.007 -1.767 24.672 1.00 84.06 298 GLN A N 1
ATOM 2372 C CA . GLN A 1 298 ? -14.085 -0.623 23.766 1.00 84.06 298 GLN A CA 1
ATOM 2373 C C . GLN A 1 298 ? -15.533 -0.257 23.435 1.00 84.06 298 GLN A C 1
ATOM 2375 O O . GLN A 1 298 ? -16.391 -1.111 23.222 1.00 84.06 298 GLN A O 1
ATOM 2380 N N . THR A 1 299 ? -15.796 1.045 23.341 1.00 79.62 299 THR A N 1
ATOM 2381 C CA . THR A 1 299 ? -17.108 1.563 22.955 1.00 79.62 299 THR A CA 1
ATOM 2382 C C . THR A 1 299 ? -16.977 2.667 21.914 1.00 79.62 299 THR A C 1
ATOM 2384 O O . THR A 1 299 ? -15.963 3.359 21.813 1.00 79.62 299 THR A O 1
ATOM 2387 N N . GLN A 1 300 ? -18.081 2.910 21.208 1.00 83.50 300 GLN A N 1
ATOM 2388 C CA . GLN A 1 300 ? -18.293 4.042 20.298 1.00 83.50 300 GLN A CA 1
ATOM 2389 C C . GLN A 1 300 ? -18.075 5.434 20.937 1.00 83.50 300 GLN A C 1
ATOM 2391 O O . GLN A 1 300 ? -18.073 6.438 20.224 1.00 83.50 300 GLN A O 1
ATOM 2396 N N . ALA A 1 301 ? -17.858 5.524 22.258 1.00 87.19 301 ALA A N 1
ATOM 2397 C CA . ALA A 1 301 ? -17.573 6.772 22.968 1.00 87.19 301 ALA A CA 1
ATOM 2398 C C . ALA A 1 301 ? -16.365 7.541 22.398 1.00 87.19 301 ALA A C 1
ATOM 2400 O O . ALA A 1 301 ? -16.346 8.771 22.475 1.00 87.19 301 ALA A O 1
ATOM 2401 N N . ALA A 1 302 ? -15.409 6.839 21.773 1.00 85.38 302 ALA A N 1
ATOM 2402 C CA . ALA A 1 302 ? -14.288 7.442 21.052 1.00 85.38 302 ALA A CA 1
ATOM 2403 C C . ALA A 1 302 ? -14.743 8.466 19.990 1.00 85.38 302 ALA A C 1
ATOM 2405 O O . ALA A 1 302 ? -14.139 9.531 19.855 1.00 85.38 302 ALA A O 1
ATOM 2406 N N . PHE A 1 303 ? -15.851 8.191 19.294 1.00 93.50 303 PHE A N 1
ATOM 2407 C CA . PHE A 1 303 ? -16.405 9.081 18.274 1.00 93.50 303 PHE A CA 1
ATOM 2408 C C . PHE A 1 303 ? -17.472 10.041 18.802 1.00 93.50 303 PHE A C 1
ATOM 2410 O O . PHE A 1 303 ? -17.663 11.101 18.209 1.00 93.50 303 PHE A O 1
ATOM 2417 N N . SER A 1 304 ? -18.130 9.758 19.933 1.00 92.62 304 SER A N 1
ATOM 2418 C CA . SER A 1 304 ? -19.187 10.626 20.485 1.00 92.62 304 SER A CA 1
ATOM 2419 C C . SER A 1 304 ? -18.743 12.084 20.674 1.00 92.62 304 SER A C 1
ATOM 2421 O O . SER A 1 304 ? -19.490 13.010 20.351 1.00 92.62 304 SER A O 1
ATOM 2423 N N . LYS A 1 305 ? -17.502 12.310 21.134 1.00 91.62 305 LYS A N 1
ATOM 2424 C CA . LYS A 1 305 ? -16.917 13.660 21.251 1.00 91.62 305 LYS A CA 1
ATOM 2425 C C . LYS A 1 305 ? -16.761 14.355 19.893 1.00 91.62 305 LYS A C 1
ATOM 2427 O O . LYS A 1 305 ? -17.021 15.552 19.794 1.00 91.62 305 LYS A O 1
ATOM 2432 N N . PHE A 1 306 ? -16.339 13.625 18.861 1.00 94.31 306 PHE A N 1
ATOM 2433 C CA . PHE A 1 306 ? -16.169 14.167 17.513 1.00 94.31 306 PHE A CA 1
ATOM 2434 C C . PHE A 1 306 ? -17.517 14.435 16.828 1.00 94.31 306 PHE A C 1
ATOM 2436 O O . PHE A 1 306 ? -17.713 15.532 16.307 1.00 94.31 306 PHE A O 1
ATOM 2443 N N . ARG A 1 307 ? -18.473 13.500 16.906 1.00 96.00 307 ARG A N 1
ATOM 2444 C CA . ARG A 1 307 ? -19.833 13.648 16.348 1.00 96.00 307 ARG A CA 1
ATOM 2445 C C . ARG A 1 307 ? -20.611 14.822 16.964 1.00 96.00 307 ARG A C 1
ATOM 2447 O O . ARG A 1 307 ? -21.484 15.390 16.325 1.00 96.00 307 ARG A O 1
ATOM 2454 N N . SER A 1 308 ? -20.239 15.244 18.175 1.00 95.81 308 SER A N 1
ATOM 2455 C CA . SER A 1 308 ? -20.788 16.434 18.849 1.00 95.81 308 SER A CA 1
ATOM 2456 C C . SER A 1 308 ? -20.094 17.752 18.454 1.00 95.81 308 SER A C 1
ATOM 2458 O O . SER A 1 308 ? -20.395 18.800 19.023 1.00 95.81 308 SER A O 1
ATOM 2460 N N . SER A 1 309 ? -19.116 17.724 17.541 1.00 95.69 309 SER A N 1
ATOM 2461 C CA . SER A 1 309 ? -18.278 18.881 17.203 1.00 95.69 309 SER A CA 1
ATOM 2462 C C . SER A 1 309 ? -18.757 19.636 15.951 1.00 95.69 309 SER A C 1
ATOM 2464 O O . SER A 1 309 ? -19.359 19.040 15.054 1.00 95.69 309 SER A O 1
ATOM 2466 N N . PRO A 1 310 ? -18.394 20.925 15.798 1.00 96.69 310 PRO A N 1
ATOM 2467 C CA . PRO A 1 310 ? -18.617 21.662 14.553 1.00 96.69 310 PRO A CA 1
ATOM 2468 C C . PRO A 1 310 ? -17.947 21.025 13.325 1.00 96.69 310 PRO A C 1
ATOM 2470 O O . PRO A 1 310 ? -18.409 21.238 12.207 1.00 96.69 310 PRO A O 1
ATOM 2473 N N . MET A 1 311 ? -16.880 20.234 13.511 1.00 96.06 311 MET A N 1
ATOM 2474 C CA . MET A 1 311 ? -16.209 19.541 12.407 1.00 96.06 311 MET A CA 1
ATOM 2475 C C . MET A 1 311 ? -17.077 18.418 11.834 1.00 96.06 311 MET A C 1
ATOM 2477 O O . MET A 1 311 ? -17.137 18.272 10.618 1.00 96.06 311 MET A O 1
ATOM 2481 N N . PHE A 1 312 ? -17.823 17.693 12.673 1.00 96.88 312 PHE A N 1
ATOM 2482 C CA . PHE A 1 312 ? -18.791 16.703 12.198 1.00 96.88 312 PHE A CA 1
ATOM 2483 C C . PHE A 1 312 ? -19.892 17.366 11.355 1.00 96.88 312 PHE A C 1
ATOM 2485 O O . PHE A 1 312 ? -20.109 16.969 10.213 1.00 96.88 312 PHE A O 1
ATOM 2492 N N . VAL A 1 313 ? -20.482 18.465 11.838 1.00 97.44 313 VAL A N 1
ATOM 2493 C CA . VAL A 1 313 ? -21.472 19.256 11.073 1.00 97.44 313 VAL A CA 1
ATOM 2494 C C . VAL A 1 313 ? -20.878 19.831 9.775 1.00 97.44 313 VAL A C 1
ATOM 2496 O O . VAL A 1 313 ? -21.583 20.001 8.783 1.00 97.44 313 VAL A O 1
ATOM 2499 N N . SER A 1 314 ? -19.575 20.125 9.749 1.00 96.50 314 SER A N 1
ATOM 2500 C CA . SER A 1 314 ? -18.859 20.506 8.524 1.00 96.50 314 SER A CA 1
ATOM 2501 C C . SER A 1 314 ? -18.721 19.326 7.553 1.00 96.50 314 SER A C 1
ATOM 2503 O O . SER A 1 314 ? -18.997 19.483 6.365 1.00 96.50 314 SER A O 1
ATOM 2505 N N . SER A 1 315 ? -18.376 18.133 8.056 1.00 97.00 315 SER A N 1
ATOM 2506 C CA . SER A 1 315 ? -18.267 16.908 7.252 1.00 97.00 315 SER A CA 1
ATOM 2507 C C . SER A 1 315 ? -19.594 16.511 6.601 1.00 97.00 315 SER A C 1
ATOM 2509 O O . SER A 1 315 ? -19.598 16.168 5.423 1.00 97.00 315 SER A O 1
ATOM 2511 N N . GLN A 1 316 ? -20.729 16.697 7.289 1.00 97.44 316 GLN A N 1
ATOM 2512 C CA . GLN A 1 316 ? -22.071 16.437 6.742 1.00 97.44 316 GLN A CA 1
ATOM 2513 C C . GLN A 1 316 ? -22.390 17.246 5.472 1.00 97.44 316 GLN A C 1
ATOM 2515 O O . GLN A 1 316 ? -23.187 16.819 4.645 1.00 97.44 316 GLN A O 1
ATOM 2520 N N . LYS A 1 317 ? -21.742 18.403 5.267 1.00 96.12 317 LYS A N 1
ATOM 2521 C CA . LYS A 1 317 ? -21.901 19.222 4.048 1.00 96.12 317 LYS A CA 1
ATOM 2522 C C . LYS A 1 317 ? -21.110 18.693 2.847 1.00 96.12 317 LYS A C 1
ATOM 2524 O O . LYS A 1 317 ? -21.299 19.180 1.738 1.00 96.12 317 LYS A O 1
ATOM 2529 N N . ARG A 1 318 ? -20.178 17.766 3.082 1.00 93.88 318 ARG A N 1
ATOM 2530 C CA . ARG A 1 318 ? -19.294 17.138 2.084 1.00 93.88 318 ARG A CA 1
ATOM 2531 C C . ARG A 1 318 ? -19.684 15.685 1.819 1.00 93.88 318 ARG A C 1
ATOM 2533 O O . ARG A 1 318 ? -19.557 15.205 0.697 1.00 93.88 318 ARG A O 1
ATOM 2540 N N . TYR A 1 319 ? -20.189 15.019 2.851 1.00 95.69 319 TYR A N 1
ATOM 2541 C CA . TYR A 1 319 ? -20.658 13.645 2.850 1.00 95.69 319 TYR A CA 1
ATOM 2542 C C . TYR A 1 319 ? -21.838 13.544 3.823 1.00 95.69 319 TYR A C 1
ATOM 2544 O O . TYR A 1 319 ? -21.631 13.653 5.027 1.00 95.69 319 TYR A O 1
ATOM 2552 N N . GLU A 1 320 ? -23.066 13.386 3.315 1.00 94.06 320 GLU A N 1
ATOM 2553 C CA . GLU A 1 320 ? -24.316 13.581 4.081 1.00 94.06 320 GLU A CA 1
ATOM 2554 C C . GLU A 1 320 ? -24.384 12.844 5.439 1.00 94.06 320 GLU A C 1
ATOM 2556 O O . GLU A 1 320 ? -24.768 13.486 6.425 1.00 94.06 320 GLU A O 1
ATOM 2561 N N . PRO A 1 321 ? -23.960 11.566 5.573 1.00 96.88 321 PRO A N 1
ATOM 2562 C CA . PRO A 1 321 ? -23.956 10.884 6.871 1.00 96.88 321 PRO A CA 1
ATOM 2563 C C . PRO A 1 321 ? -23.076 11.565 7.927 1.00 96.88 321 PRO A C 1
ATOM 2565 O O . PRO A 1 321 ? -23.317 11.413 9.125 1.00 96.88 321 PRO A O 1
ATOM 2568 N N . GLY A 1 322 ? -22.064 12.321 7.498 1.00 97.25 322 GLY A N 1
ATOM 2569 C CA . GLY A 1 322 ? -20.988 12.825 8.340 1.00 97.25 322 GLY A CA 1
ATOM 2570 C C . GLY A 1 322 ? -19.976 11.738 8.693 1.00 97.25 322 GLY A C 1
ATOM 2571 O O . GLY A 1 322 ? -20.261 10.540 8.660 1.00 97.25 322 GLY A O 1
ATOM 2572 N N . TRP A 1 323 ? -18.767 12.168 9.035 1.00 97.19 323 TRP A N 1
ATOM 2573 C CA . TRP A 1 323 ? -17.669 11.257 9.348 1.00 97.19 323 TRP A CA 1
ATOM 2574 C C . TRP A 1 323 ? -17.922 10.405 10.586 1.00 97.19 323 TRP A C 1
ATOM 2576 O O . TRP A 1 323 ? -18.518 10.852 11.570 1.00 97.19 323 TRP A O 1
ATOM 2586 N N . THR A 1 324 ? -17.387 9.190 10.572 1.00 96.44 324 THR A N 1
ATOM 2587 C CA . THR A 1 324 ? -17.497 8.126 11.571 1.00 96.44 324 THR A CA 1
ATOM 2588 C C . THR A 1 324 ? -18.902 7.563 11.755 1.00 96.44 324 THR A C 1
ATOM 2590 O O . THR A 1 324 ? -19.064 6.636 12.541 1.00 96.44 324 THR A O 1
ATOM 2593 N N . THR A 1 325 ? -19.941 8.089 11.096 1.00 97.06 325 THR A N 1
ATOM 2594 C CA . THR A 1 325 ? -21.346 7.699 11.340 1.00 97.06 325 THR A CA 1
ATOM 2595 C C . THR A 1 325 ? -21.597 6.205 11.129 1.00 97.06 325 THR A C 1
ATOM 2597 O O . THR A 1 325 ? -22.381 5.607 11.866 1.00 97.06 325 THR A O 1
ATOM 2600 N N . HIS A 1 326 ? -20.889 5.592 10.180 1.00 97.25 326 HIS A N 1
ATOM 2601 C CA . HIS A 1 326 ? -20.969 4.160 9.884 1.00 97.25 326 HIS A CA 1
ATOM 2602 C C . HIS A 1 326 ? -19.759 3.354 10.388 1.00 97.25 326 HIS A C 1
ATOM 2604 O O . HIS A 1 326 ? -19.728 2.139 10.209 1.00 97.25 326 HIS A O 1
ATOM 2610 N N . ASP A 1 327 ? -18.788 4.001 11.035 1.00 97.25 327 ASP A N 1
ATOM 2611 C CA . ASP A 1 327 ? -17.584 3.345 11.547 1.00 97.25 327 ASP A CA 1
ATOM 2612 C C . ASP A 1 327 ? -17.823 2.644 12.888 1.00 97.25 327 ASP A C 1
ATOM 2614 O O . ASP A 1 327 ? -18.651 3.046 13.720 1.00 97.25 327 ASP A O 1
ATOM 2618 N N . ARG A 1 328 ? -17.063 1.572 13.123 1.00 96.50 328 ARG A N 1
ATOM 2619 C CA . ARG A 1 328 ? -17.265 0.646 14.239 1.00 96.50 328 ARG A CA 1
ATOM 2620 C C . ARG A 1 328 ? -15.995 0.445 15.053 1.00 96.50 328 ARG A C 1
ATOM 2622 O O . ARG A 1 328 ? -14.999 -0.053 14.550 1.00 96.50 328 ARG A O 1
ATOM 2629 N N . VAL A 1 329 ? -16.066 0.762 16.345 1.00 96.56 329 VAL A N 1
ATOM 2630 C CA . VAL A 1 329 ? -15.024 0.394 17.313 1.00 96.56 329 VAL A CA 1
ATOM 2631 C C . VAL A 1 329 ? -15.412 -0.941 17.956 1.00 96.56 329 VAL A C 1
ATOM 2633 O O . VAL A 1 329 ? -16.303 -0.966 18.806 1.00 96.56 329 VAL A O 1
ATOM 2636 N N . VAL A 1 330 ? -14.842 -2.051 17.475 1.00 97.00 330 VAL A N 1
ATOM 2637 C CA . VAL A 1 330 ? -15.232 -3.434 17.831 1.00 97.00 330 VAL A CA 1
ATOM 2638 C C . VAL A 1 330 ? -14.137 -4.434 17.430 1.00 97.00 330 VAL A C 1
ATOM 2640 O O . VAL A 1 330 ? -13.351 -4.131 16.536 1.00 97.00 330 VAL A O 1
ATOM 2643 N N . ASP A 1 331 ? -14.096 -5.625 18.048 1.00 97.56 331 ASP A N 1
ATOM 2644 C CA . ASP A 1 331 ? -13.236 -6.730 17.589 1.00 97.56 331 ASP A CA 1
ATOM 2645 C C . ASP A 1 331 ? -13.623 -7.077 16.139 1.00 97.56 331 ASP A C 1
ATOM 2647 O O . ASP A 1 331 ? -14.758 -7.516 15.922 1.00 97.56 331 ASP A O 1
ATOM 2651 N N . PRO A 1 332 ? -12.731 -6.915 15.140 1.00 98.00 332 PRO A N 1
ATOM 2652 C CA . PRO A 1 332 ? -13.002 -7.319 13.761 1.00 98.00 332 PRO A CA 1
ATOM 2653 C C . PRO A 1 332 ? -13.278 -8.817 13.626 1.00 98.00 332 PRO A C 1
ATOM 2655 O O . PRO A 1 332 ? -13.788 -9.257 12.602 1.00 98.00 332 PRO A O 1
ATOM 2658 N N . GLY A 1 333 ? -12.962 -9.631 14.633 1.00 97.94 333 GLY A N 1
ATOM 2659 C CA . GLY A 1 333 ? -13.264 -11.051 14.612 1.00 97.94 333 GLY A CA 1
ATOM 2660 C C . GLY A 1 333 ? -12.290 -11.868 13.770 1.00 97.94 333 GLY A C 1
ATOM 2661 O O . GLY A 1 333 ? -12.659 -12.951 13.327 1.00 97.94 333 GLY A O 1
ATOM 2662 N N . LEU A 1 334 ? -11.064 -11.377 13.562 1.00 98.31 334 LEU A N 1
ATOM 2663 C CA . LEU A 1 334 ? -10.024 -12.104 12.827 1.00 98.31 334 LEU A CA 1
ATOM 2664 C C . LEU A 1 334 ? -9.719 -13.458 13.494 1.00 98.31 334 LEU A C 1
ATOM 2666 O O . LEU A 1 334 ? -9.873 -13.599 14.713 1.00 98.31 334 LEU A O 1
ATOM 2670 N N . THR A 1 335 ? -9.278 -14.444 12.713 1.00 98.19 335 THR A N 1
ATOM 2671 C CA . THR A 1 335 ? -8.982 -15.812 13.175 1.00 98.19 335 THR A CA 1
ATOM 2672 C C . THR A 1 335 ? -7.873 -15.854 14.221 1.00 98.19 335 THR A C 1
ATOM 2674 O O . THR A 1 335 ? -8.000 -16.585 15.207 1.00 98.19 335 THR A O 1
ATOM 2677 N N . ARG A 1 336 ? -6.816 -15.041 14.075 1.00 97.69 336 ARG A N 1
ATOM 2678 C CA . ARG A 1 336 ? -5.742 -14.952 15.074 1.00 97.69 336 ARG A CA 1
ATOM 2679 C C . ARG A 1 336 ? -5.206 -13.531 15.223 1.00 97.69 336 ARG A C 1
ATOM 2681 O O . ARG A 1 336 ? -4.404 -13.074 14.414 1.00 97.69 336 ARG A O 1
ATOM 2688 N N . VAL A 1 337 ? -5.551 -12.893 16.342 1.00 97.06 337 VAL A N 1
ATOM 2689 C CA . VAL A 1 337 ? -4.903 -11.667 16.836 1.00 97.06 337 VAL A CA 1
ATOM 2690 C C . VAL A 1 337 ? -4.100 -12.023 18.097 1.00 97.06 337 VAL A C 1
ATOM 2692 O O . VAL A 1 337 ? -4.702 -12.297 19.134 1.00 97.06 337 VAL A O 1
ATOM 2695 N N . PRO A 1 338 ? -2.759 -12.099 18.040 1.00 96.31 338 PRO A N 1
ATOM 2696 C CA . PRO A 1 338 ? -1.942 -12.437 19.202 1.00 96.31 338 PRO A CA 1
ATOM 2697 C C . PRO A 1 338 ? -1.809 -11.274 20.197 1.00 96.31 338 PRO A C 1
ATOM 2699 O O . PRO A 1 338 ? -1.860 -10.103 19.834 1.00 96.31 338 PRO A O 1
ATOM 2702 N N . ASN A 1 339 ? -1.530 -11.586 21.465 1.00 93.81 339 ASN A N 1
ATOM 2703 C CA . ASN A 1 339 ? -1.335 -10.567 22.508 1.00 93.81 339 ASN A CA 1
ATOM 2704 C C . ASN A 1 339 ? -0.072 -9.708 22.299 1.00 93.81 339 ASN A C 1
ATOM 2706 O O . ASN A 1 339 ? -0.010 -8.577 22.781 1.00 93.81 339 ASN A O 1
ATOM 2710 N N . LYS A 1 340 ? 0.943 -10.225 21.594 1.00 94.44 340 LYS A N 1
ATOM 2711 C CA . LYS A 1 340 ? 2.175 -9.497 21.263 1.00 94.44 340 LYS A CA 1
ATOM 2712 C C . LYS A 1 340 ? 2.142 -9.025 19.813 1.00 94.44 340 LYS A C 1
ATOM 2714 O O . LYS A 1 340 ? 1.841 -9.806 18.916 1.00 94.44 340 LYS A O 1
ATOM 2719 N N . ALA A 1 341 ? 2.540 -7.776 19.583 1.00 93.00 341 ALA A N 1
ATOM 2720 C CA . ALA A 1 341 ? 2.575 -7.185 18.245 1.00 93.00 341 ALA A CA 1
ATOM 2721 C C . ALA A 1 341 ? 3.612 -7.830 17.306 1.00 93.00 341 ALA A C 1
ATOM 2723 O O . ALA A 1 341 ? 3.483 -7.682 16.097 1.00 93.00 341 ALA A O 1
ATOM 2724 N N . SER A 1 342 ? 4.611 -8.533 17.852 1.00 92.00 342 SER A N 1
ATOM 2725 C CA . SER A 1 342 ? 5.631 -9.297 17.118 1.00 92.00 342 SER A CA 1
ATOM 2726 C C . SER A 1 342 ? 5.103 -10.571 16.464 1.00 92.00 342 SER A C 1
ATOM 2728 O O . SER A 1 342 ? 5.698 -11.064 15.515 1.00 92.00 342 SER A O 1
ATOM 2730 N N . ASP A 1 343 ? 4.028 -11.141 17.004 1.00 95.44 343 ASP A N 1
ATOM 2731 C CA . ASP A 1 343 ? 3.619 -12.497 16.665 1.00 95.44 343 ASP A CA 1
ATOM 2732 C C . ASP A 1 343 ? 2.762 -12.505 15.384 1.00 95.44 343 ASP A C 1
ATOM 2734 O O . ASP A 1 343 ? 2.118 -11.514 15.017 1.00 95.44 343 ASP A O 1
ATOM 2738 N N . VAL A 1 344 ? 2.715 -13.654 14.708 1.00 95.81 344 VAL A N 1
ATOM 2739 C CA . VAL A 1 344 ? 1.928 -13.851 13.481 1.00 95.81 344 VAL A CA 1
ATOM 2740 C C . VAL A 1 344 ? 0.434 -13.584 13.707 1.00 95.81 344 VAL A C 1
ATOM 2742 O O . VAL A 1 344 ? -0.188 -14.176 14.596 1.00 95.81 344 VAL A O 1
ATOM 2745 N N . VAL A 1 345 ? -0.131 -12.738 12.843 1.00 97.44 345 VAL A N 1
ATOM 2746 C CA . VAL A 1 345 ? -1.574 -12.505 12.682 1.00 97.44 345 VAL A CA 1
ATOM 2747 C C . VAL A 1 345 ? -2.095 -13.367 11.540 1.00 97.44 345 VAL A C 1
ATOM 2749 O O . VAL A 1 345 ? -1.438 -13.470 10.509 1.00 97.44 345 VAL A O 1
ATOM 2752 N N . ASP A 1 346 ? -3.286 -13.931 11.722 1.00 97.88 346 ASP A N 1
ATOM 2753 C CA . ASP A 1 346 ? -4.124 -14.460 10.643 1.00 97.88 346 ASP A CA 1
ATOM 2754 C C . ASP A 1 346 ? -5.344 -13.544 10.536 1.00 97.88 346 ASP A C 1
ATOM 2756 O O . ASP A 1 346 ? -6.114 -13.430 11.499 1.00 97.88 346 ASP A O 1
ATOM 2760 N N . ALA A 1 347 ? -5.473 -12.859 9.397 1.00 97.94 347 ALA A N 1
ATOM 2761 C CA . ALA A 1 347 ? -6.535 -11.890 9.150 1.00 97.94 347 ALA A CA 1
ATOM 2762 C C . ALA A 1 347 ? -7.695 -12.437 8.300 1.00 97.94 347 ALA A C 1
ATOM 2764 O O . ALA A 1 347 ? -8.479 -11.648 7.775 1.00 97.94 347 ALA A O 1
ATOM 2765 N N . THR A 1 348 ? -7.844 -13.763 8.187 1.00 98.44 348 THR A N 1
ATOM 2766 C CA . THR A 1 348 ? -9.137 -14.357 7.808 1.00 98.44 348 THR A CA 1
ATOM 2767 C C . THR A 1 348 ? -10.214 -14.021 8.846 1.00 98.44 348 THR A C 1
ATOM 2769 O O . THR A 1 348 ? -9.912 -13.787 10.020 1.00 98.44 348 THR A O 1
ATOM 2772 N N . LEU A 1 349 ? -11.483 -14.002 8.433 1.00 98.56 349 LEU A N 1
ATOM 2773 C CA . LEU A 1 349 ? -12.617 -13.749 9.325 1.00 98.56 349 LEU A CA 1
ATOM 2774 C C . LEU A 1 349 ? -13.114 -15.046 9.983 1.00 98.56 349 LEU A C 1
ATOM 2776 O O . LEU A 1 349 ? -13.337 -16.053 9.312 1.00 98.56 349 LEU A O 1
ATOM 2780 N N . ARG A 1 350 ? -13.371 -15.012 11.298 1.00 98.38 350 ARG A N 1
ATOM 2781 C CA . ARG A 1 350 ? -14.159 -16.054 11.983 1.00 98.38 350 ARG A CA 1
ATOM 2782 C C . ARG A 1 350 ? -15.621 -15.958 11.546 1.00 98.38 350 ARG A C 1
ATOM 2784 O O . ARG A 1 350 ? -16.117 -14.861 11.335 1.00 98.38 350 ARG A O 1
ATOM 2791 N N . THR A 1 351 ? -16.367 -17.061 11.559 1.00 97.88 351 THR A N 1
ATOM 2792 C CA . THR A 1 351 ? -17.819 -17.075 11.255 1.00 97.88 351 THR A CA 1
ATOM 2793 C C . THR A 1 351 ? -18.684 -16.225 12.198 1.00 97.88 351 THR A C 1
ATOM 2795 O O . THR A 1 351 ? -19.835 -15.940 11.889 1.00 97.88 351 THR A O 1
ATOM 2798 N N . THR A 1 352 ? -18.143 -15.805 13.346 1.00 97.75 352 THR A N 1
ATOM 2799 C CA . THR A 1 352 ? -18.770 -14.867 14.295 1.00 97.75 352 THR A CA 1
ATOM 2800 C C . THR A 1 352 ? -18.162 -13.460 14.222 1.00 97.75 352 THR A C 1
ATOM 2802 O O . THR A 1 352 ? -18.231 -12.707 15.194 1.00 97.75 352 THR A O 1
ATOM 2805 N N . SER A 1 353 ? -17.461 -13.135 13.135 1.00 98.19 353 SER A N 1
ATOM 2806 C CA . SER A 1 353 ? -16.776 -11.859 12.957 1.00 98.19 353 SER A CA 1
ATOM 2807 C C . SER A 1 353 ? -17.763 -10.698 12.885 1.00 98.19 353 SER A C 1
ATOM 2809 O O . SER A 1 353 ? -18.807 -10.776 12.243 1.00 98.19 353 SER A O 1
ATOM 2811 N N . ALA A 1 354 ? -17.398 -9.582 13.520 1.00 97.81 354 ALA A N 1
ATOM 2812 C CA . ALA A 1 354 ? -18.159 -8.349 13.409 1.00 97.81 354 ALA A CA 1
ATOM 2813 C C . ALA A 1 354 ? -18.030 -7.688 12.026 1.00 97.81 354 ALA A C 1
ATOM 2815 O O . ALA A 1 354 ? -18.807 -6.778 11.760 1.00 97.81 354 ALA A O 1
ATOM 2816 N N . ALA A 1 355 ? -17.074 -8.101 11.187 1.00 98.31 355 ALA A N 1
ATOM 2817 C CA . ALA A 1 355 ? -16.833 -7.555 9.852 1.00 98.31 355 ALA A CA 1
ATOM 2818 C C . ALA A 1 355 ? -17.808 -8.083 8.785 1.00 98.31 355 ALA A C 1
ATOM 2820 O O . ALA A 1 355 ? -18.071 -7.354 7.825 1.00 98.31 355 ALA A O 1
ATOM 2821 N N . ILE A 1 356 ? -18.372 -9.281 8.989 1.00 98.50 356 ILE A N 1
ATOM 2822 C CA . ILE A 1 356 ? -19.262 -9.963 8.035 1.00 98.50 356 ILE A CA 1
ATOM 2823 C C . ILE A 1 356 ? -20.531 -9.143 7.766 1.00 98.50 356 ILE A C 1
ATOM 2825 O O . ILE A 1 356 ? -21.134 -8.635 8.716 1.00 98.50 356 ILE A O 1
ATOM 2829 N N . ASP A 1 357 ? -20.930 -9.023 6.493 1.00 98.00 357 ASP A N 1
ATOM 2830 C CA . ASP A 1 357 ? -22.146 -8.340 6.013 1.00 98.00 357 ASP A CA 1
ATOM 2831 C C . ASP A 1 357 ? -22.341 -6.936 6.642 1.00 98.00 357 ASP A C 1
ATOM 2833 O O . ASP A 1 357 ? -23.459 -6.462 6.879 1.00 98.00 357 ASP A O 1
ATOM 2837 N N . SER A 1 358 ? -21.238 -6.247 6.962 1.00 98.06 358 SER A N 1
ATOM 2838 C CA . SER A 1 358 ? -21.273 -5.011 7.758 1.00 98.06 358 SER A CA 1
ATOM 2839 C C . SER A 1 358 ? -20.660 -3.783 7.094 1.00 98.06 358 SER A C 1
ATOM 2841 O O . SER A 1 358 ? -20.775 -2.682 7.641 1.00 98.06 358 SER A O 1
ATOM 2843 N N . GLY A 1 359 ? -20.065 -3.953 5.914 1.00 98.00 359 GLY A N 1
ATOM 2844 C CA . GLY A 1 359 ? -19.547 -2.861 5.111 1.00 98.00 359 GLY A CA 1
ATOM 2845 C C . GLY A 1 359 ? -20.638 -1.966 4.523 1.00 98.00 359 GLY A C 1
ATOM 2846 O O . GLY A 1 359 ? -21.815 -2.315 4.389 1.00 98.00 359 GLY A O 1
ATOM 2847 N N . TYR A 1 360 ? -20.203 -0.768 4.165 1.00 97.75 360 TYR A N 1
ATOM 2848 C CA . TYR A 1 360 ? -20.921 0.218 3.383 1.00 97.75 360 TYR A CA 1
ATOM 2849 C C . TYR A 1 360 ? -20.880 -0.141 1.886 1.00 97.75 360 TYR A C 1
ATOM 2851 O O . TYR A 1 360 ? -19.934 -0.769 1.410 1.00 97.75 360 TYR A O 1
ATOM 2859 N N . GLY A 1 361 ? -21.890 0.259 1.112 1.00 97.31 361 GLY A N 1
ATOM 2860 C CA . GLY A 1 361 ? -21.897 0.014 -0.333 1.00 97.31 361 GLY A CA 1
ATOM 2861 C C . GLY A 1 361 ? -20.877 0.893 -1.065 1.00 97.31 361 GLY A C 1
ATOM 2862 O O . GLY A 1 361 ? -20.978 2.116 -1.002 1.00 97.31 361 GLY A O 1
ATOM 2863 N N . ILE A 1 362 ? -19.929 0.281 -1.781 1.00 97.19 362 ILE A N 1
ATOM 2864 C CA . ILE A 1 362 ? -19.007 0.988 -2.688 1.00 97.19 362 ILE A CA 1
ATOM 2865 C C . ILE A 1 362 ? -19.594 1.092 -4.111 1.00 97.19 362 ILE A C 1
ATOM 2867 O O . ILE A 1 362 ? -20.362 0.203 -4.505 1.00 97.19 362 ILE A O 1
ATOM 2871 N N . PRO A 1 363 ? -19.231 2.121 -4.907 1.00 96.88 363 PRO A N 1
ATOM 2872 C CA . PRO A 1 363 ? -19.679 2.268 -6.295 1.00 96.88 363 PRO A CA 1
ATOM 2873 C C . PRO A 1 363 ? -19.483 0.996 -7.135 1.00 96.88 363 PRO A C 1
ATOM 2875 O O . PRO A 1 363 ? -18.539 0.227 -6.931 1.00 96.88 363 PRO A O 1
ATOM 2878 N N . ALA A 1 364 ? -20.398 0.740 -8.071 1.00 96.31 364 ALA A N 1
ATOM 2879 C CA . ALA A 1 364 ? -20.411 -0.493 -8.864 1.00 96.31 364 ALA A CA 1
ATOM 2880 C C . ALA A 1 364 ? -19.320 -0.503 -9.948 1.00 96.31 364 ALA A C 1
ATOM 2882 O O . ALA A 1 364 ? -18.842 -1.561 -10.345 1.00 96.31 364 ALA A O 1
ATOM 2883 N N . GLU A 1 365 ? -18.916 0.681 -10.401 1.00 95.81 365 GLU A N 1
ATOM 2884 C CA . GLU A 1 365 ? -17.843 0.921 -11.362 1.00 95.81 365 GLU A CA 1
ATOM 2885 C C . GLU A 1 365 ? -16.431 0.790 -10.770 1.00 95.81 365 GLU A C 1
ATOM 2887 O O . GLU A 1 365 ? -15.464 0.781 -11.531 1.00 95.81 365 GLU A O 1
ATOM 2892 N N . TRP A 1 366 ? -16.295 0.698 -9.443 1.00 97.50 366 TRP A N 1
ATOM 2893 C CA . TRP A 1 366 ? -14.997 0.505 -8.798 1.00 97.50 366 TRP A CA 1
ATOM 2894 C C . TRP A 1 366 ? -14.533 -0.952 -8.896 1.00 97.50 366 TRP A C 1
ATOM 2896 O O . TRP A 1 366 ? -15.336 -1.871 -8.687 1.00 97.50 366 TRP A O 1
ATOM 2906 N N . PRO A 1 367 ? -13.245 -1.191 -9.186 1.00 97.75 367 PRO A N 1
ATOM 2907 C CA . PRO A 1 367 ? -12.715 -2.538 -9.311 1.00 97.75 367 PRO A CA 1
ATOM 2908 C C . PRO A 1 367 ? -12.679 -3.227 -7.947 1.00 97.75 367 PRO A C 1
ATOM 2910 O O . PRO A 1 367 ? -12.179 -2.689 -6.972 1.00 97.75 367 PRO A O 1
ATOM 2913 N N . ASP A 1 368 ? -13.181 -4.451 -7.871 1.00 98.12 368 ASP A N 1
ATOM 2914 C CA . ASP A 1 368 ? -13.004 -5.287 -6.687 1.00 98.12 368 ASP A CA 1
ATOM 2915 C C . ASP A 1 368 ? -12.995 -6.745 -7.133 1.00 98.12 368 ASP A C 1
ATOM 2917 O O . ASP A 1 368 ? -14.014 -7.287 -7.566 1.00 98.12 368 ASP A O 1
ATOM 2921 N N . SER A 1 369 ? -11.817 -7.364 -7.068 1.00 97.56 369 SER A N 1
ATOM 2922 C CA . SER A 1 369 ? -11.582 -8.735 -7.527 1.00 97.56 369 SER A CA 1
ATOM 2923 C C . SER A 1 369 ? -12.336 -9.777 -6.703 1.00 97.56 369 SER A C 1
ATOM 2925 O O . SER A 1 369 ? -12.551 -10.886 -7.188 1.00 97.56 369 SER A O 1
ATOM 2927 N N . LEU A 1 370 ? -12.776 -9.424 -5.488 1.00 98.19 370 LEU A N 1
ATOM 2928 C CA . LEU A 1 370 ? -13.492 -10.323 -4.585 1.00 98.19 370 LEU A CA 1
ATOM 2929 C C . LEU A 1 370 ? -14.987 -9.996 -4.445 1.00 98.19 370 LEU A C 1
ATOM 2931 O O . LEU A 1 370 ? -15.683 -10.698 -3.717 1.00 98.19 370 LEU A O 1
ATOM 2935 N N . ARG A 1 371 ? -15.524 -9.028 -5.205 1.00 97.69 371 ARG A N 1
ATOM 2936 C CA . ARG A 1 371 ? -16.938 -8.600 -5.133 1.00 97.69 371 ARG A CA 1
ATOM 2937 C C . ARG A 1 371 ? -17.948 -9.746 -5.291 1.00 97.69 371 ARG A C 1
ATOM 2939 O O . ARG A 1 371 ? -19.038 -9.682 -4.741 1.00 97.69 371 ARG A O 1
ATOM 2946 N N . ALA A 1 372 ? -17.596 -10.792 -6.041 1.00 97.44 372 ALA A N 1
ATOM 2947 C CA . ALA A 1 372 ? -18.449 -11.965 -6.267 1.00 97.44 372 ALA A CA 1
ATOM 2948 C C . ALA A 1 372 ? -18.556 -12.925 -5.061 1.00 97.44 372 ALA A C 1
ATOM 2950 O O . ALA A 1 372 ? -19.371 -13.843 -5.102 1.00 97.44 372 ALA A O 1
ATOM 2951 N N . TRP A 1 373 ? -17.738 -12.733 -4.021 1.00 97.12 373 TRP A N 1
ATOM 2952 C CA . TRP A 1 373 ? -17.796 -13.480 -2.758 1.00 97.12 373 TRP A CA 1
ATOM 2953 C C . TRP A 1 373 ? -18.663 -12.789 -1.698 1.00 97.12 373 TRP A C 1
ATOM 2955 O O . TRP A 1 373 ? -19.042 -13.417 -0.712 1.00 97.12 373 TRP A O 1
ATOM 2965 N N . GLU A 1 374 ? -18.985 -11.512 -1.909 1.00 96.31 374 GLU A N 1
ATOM 2966 C CA . GLU A 1 374 ? -19.809 -10.714 -1.004 1.00 96.31 374 GLU A CA 1
ATOM 2967 C C . GLU A 1 374 ? -21.286 -11.135 -1.070 1.00 96.31 374 GLU A C 1
ATOM 2969 O O . GLU A 1 374 ? -21.771 -11.599 -2.107 1.00 96.31 374 GLU A O 1
ATOM 2974 N N . ARG A 1 375 ? -22.008 -10.977 0.048 1.00 94.00 375 ARG A N 1
ATOM 2975 C CA . ARG A 1 375 ? -23.392 -11.453 0.210 1.00 94.00 375 ARG A CA 1
ATOM 2976 C C . ARG A 1 375 ? -24.405 -10.309 0.116 1.00 94.00 375 ARG A C 1
ATOM 2978 O O . ARG A 1 375 ? -24.580 -9.744 -0.961 1.00 94.00 375 ARG A O 1
ATOM 2985 N N . GLU A 1 376 ? -25.117 -9.982 1.195 1.00 92.25 376 GLU A N 1
ATOM 2986 C CA . GLU A 1 376 ? -26.090 -8.877 1.181 1.00 92.25 376 GLU A CA 1
ATOM 2987 C C . GLU A 1 376 ? -25.380 -7.523 1.247 1.00 92.25 376 GLU A C 1
ATOM 2989 O O . GLU A 1 376 ? -25.824 -6.536 0.652 1.00 92.25 376 GLU A O 1
ATOM 2994 N N . LYS A 1 377 ? -24.265 -7.486 1.977 1.00 97.38 377 LYS A N 1
ATOM 2995 C CA . LYS A 1 377 ? -23.349 -6.354 2.101 1.00 97.38 377 LYS A CA 1
ATOM 2996 C C . LYS A 1 377 ? -21.918 -6.868 2.006 1.00 97.38 377 LYS A C 1
ATOM 2998 O O . LYS A 1 377 ? -21.688 -8.048 2.253 1.00 97.38 377 LYS A O 1
ATOM 3003 N N . PRO A 1 378 ? -20.951 -6.009 1.662 1.00 98.06 378 PRO A N 1
ATOM 3004 C CA . PRO A 1 378 ? -19.584 -6.465 1.562 1.00 98.06 378 PRO A CA 1
ATOM 3005 C C . PRO A 1 378 ? -18.943 -6.581 2.952 1.00 98.06 378 PRO A C 1
ATOM 3007 O O . PRO A 1 378 ? -19.203 -5.771 3.849 1.00 98.06 378 PRO A O 1
ATOM 3010 N N . ASP A 1 379 ? -18.090 -7.580 3.124 1.00 98.69 379 ASP A N 1
ATOM 3011 C CA . ASP A 1 379 ? -17.329 -7.823 4.339 1.00 98.69 379 ASP A CA 1
ATOM 3012 C C . ASP A 1 379 ? -16.231 -6.765 4.512 1.00 98.69 379 ASP A C 1
ATOM 3014 O O . ASP A 1 379 ? -15.520 -6.385 3.578 1.00 98.69 379 ASP A O 1
ATOM 3018 N N . VAL A 1 380 ? -16.067 -6.261 5.735 1.00 98.75 380 VAL A N 1
ATOM 3019 C CA . VAL A 1 380 ? -15.046 -5.245 6.038 1.00 98.75 380 VAL A CA 1
ATOM 3020 C C . VAL A 1 380 ? -13.656 -5.897 6.042 1.00 98.75 380 VAL A C 1
ATOM 3022 O O . VAL A 1 380 ? -13.447 -6.920 6.687 1.00 98.75 380 VAL A O 1
ATOM 3025 N N . GLY A 1 381 ? -12.681 -5.277 5.374 1.00 98.62 381 GLY A N 1
ATOM 3026 C CA . GLY A 1 381 ? -11.290 -5.737 5.316 1.00 98.62 381 GLY A CA 1
ATOM 3027 C C . GLY A 1 381 ? -10.896 -6.489 4.041 1.00 98.62 381 GLY A C 1
ATOM 3028 O O . GLY A 1 381 ? -11.640 -6.563 3.062 1.00 98.62 381 GLY A O 1
ATOM 3029 N N . ALA A 1 382 ? -9.663 -7.003 4.047 1.00 98.56 382 ALA A N 1
ATOM 3030 C CA . ALA A 1 382 ? -8.995 -7.520 2.851 1.00 98.56 382 ALA A CA 1
ATOM 3031 C C . ALA A 1 382 ? -9.488 -8.878 2.342 1.00 98.56 382 ALA A C 1
ATOM 3033 O O . ALA A 1 382 ? -9.355 -9.152 1.151 1.00 98.56 382 ALA A O 1
ATOM 3034 N N . LEU A 1 383 ? -10.045 -9.716 3.217 1.00 98.44 383 LEU A N 1
ATOM 3035 C CA . LEU A 1 383 ? -10.573 -11.030 2.865 1.00 98.44 383 LEU A CA 1
ATOM 3036 C C . LEU A 1 383 ? -12.023 -11.116 3.356 1.00 98.44 383 LEU A C 1
ATOM 3038 O O . LEU A 1 383 ? -12.228 -11.046 4.571 1.00 98.44 383 LEU A O 1
ATOM 3042 N N . PRO A 1 384 ? -13.005 -11.295 2.457 1.00 98.44 384 PRO A N 1
ATOM 3043 C CA . PRO A 1 384 ? -14.332 -11.759 2.838 1.00 98.44 384 PRO A CA 1
ATOM 30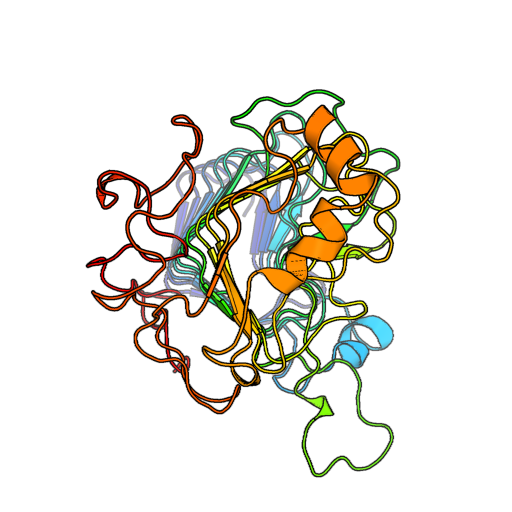44 C C . PRO A 1 384 ? -14.276 -13.121 3.539 1.00 98.44 384 PRO A C 1
ATOM 3046 O O . PRO A 1 384 ? -13.296 -13.867 3.429 1.00 98.44 384 PRO A O 1
ATOM 3049 N N . LEU A 1 385 ? -15.347 -13.469 4.245 1.00 98.12 385 LEU A N 1
ATOM 3050 C CA . LEU A 1 385 ? -15.541 -14.793 4.820 1.00 98.12 385 LEU A CA 1
ATOM 3051 C C . LEU A 1 385 ? -15.423 -15.886 3.738 1.00 98.12 385 LEU A C 1
ATOM 3053 O O . LEU A 1 385 ? -15.744 -15.670 2.574 1.00 98.12 385 LEU A O 1
ATOM 3057 N N . GLU A 1 386 ? -14.957 -17.075 4.133 1.00 96.62 386 GLU A N 1
ATOM 3058 C CA . GLU A 1 386 ? -14.754 -18.263 3.275 1.00 96.62 386 GLU A CA 1
ATOM 3059 C C . GLU A 1 386 ? -13.679 -18.131 2.166 1.00 96.62 386 GLU A C 1
ATOM 3061 O O . GLU A 1 386 ? -13.153 -19.159 1.720 1.00 96.62 386 GLU A O 1
ATOM 3066 N N . VAL A 1 387 ? -13.259 -16.917 1.787 1.00 98.19 387 VAL A N 1
ATOM 3067 C CA . VAL A 1 387 ? -12.149 -16.689 0.845 1.00 98.19 387 VAL A CA 1
ATOM 3068 C C . VAL A 1 387 ? -10.840 -17.239 1.416 1.00 98.19 387 VAL A C 1
ATOM 3070 O O . VAL A 1 387 ? -10.430 -16.918 2.532 1.00 98.19 387 VAL A O 1
ATOM 3073 N N . GLN A 1 388 ? -10.162 -18.074 0.627 1.00 98.12 388 GLN A N 1
ATOM 3074 C CA . GLN A 1 388 ? -8.849 -18.600 0.990 1.00 98.12 388 GLN A CA 1
ATOM 3075 C C . GLN A 1 388 ? -7.774 -17.510 0.842 1.00 98.12 388 GLN A C 1
ATOM 3077 O O . GLN A 1 388 ? -7.783 -16.797 -0.165 1.00 98.12 388 GLN A O 1
ATOM 3082 N N . PRO A 1 389 ? -6.828 -17.382 1.791 1.00 97.94 389 PRO A N 1
ATOM 3083 C CA . PRO A 1 389 ? -5.674 -16.505 1.623 1.00 97.94 389 PRO A CA 1
ATOM 3084 C C . PRO A 1 389 ? -4.869 -16.901 0.382 1.00 97.94 389 PRO A C 1
ATOM 3086 O O . PRO A 1 389 ? -4.491 -18.062 0.231 1.00 97.94 389 PRO A O 1
ATOM 3089 N N . TRP A 1 390 ? -4.603 -15.932 -0.491 1.00 98.12 390 TRP A N 1
ATOM 3090 C CA . TRP A 1 390 ? -3.721 -16.105 -1.646 1.00 98.12 390 TRP A CA 1
ATOM 3091 C C . TRP A 1 390 ? -2.245 -16.094 -1.219 1.00 98.12 390 TRP A C 1
ATOM 3093 O O . TRP A 1 390 ? -1.904 -15.632 -0.124 1.00 98.12 390 TRP A O 1
ATOM 3103 N N . GLY A 1 391 ? -1.353 -16.588 -2.076 1.00 97.94 391 GLY A N 1
ATOM 3104 C CA . GLY A 1 391 ? 0.076 -16.334 -1.924 1.00 97.94 391 GLY A CA 1
ATOM 3105 C C . GLY A 1 391 ? 0.496 -15.049 -2.638 1.00 97.94 391 GLY A C 1
ATOM 3106 O O . GLY A 1 391 ? -0.187 -14.546 -3.530 1.00 97.94 391 GLY A O 1
ATOM 3107 N N . VAL A 1 392 ? 1.627 -14.491 -2.224 1.00 98.62 392 VAL A N 1
ATOM 3108 C CA . VAL A 1 392 ? 2.216 -13.274 -2.792 1.00 98.62 392 VAL A CA 1
ATOM 3109 C C . VAL A 1 392 ? 3.690 -13.496 -3.114 1.00 98.62 392 VAL A C 1
ATOM 3111 O O . VAL A 1 392 ? 4.309 -14.461 -2.660 1.00 98.62 392 VAL A O 1
ATOM 3114 N N . GLY A 1 393 ? 4.269 -12.582 -3.889 1.00 98.31 393 GLY A N 1
ATOM 3115 C CA . GLY A 1 393 ? 5.654 -12.710 -4.327 1.00 98.31 393 GLY A CA 1
ATOM 3116 C C . GLY A 1 393 ? 5.855 -13.840 -5.338 1.00 98.31 393 GLY A C 1
ATOM 3117 O O . GLY A 1 393 ? 4.891 -14.334 -5.926 1.00 98.31 393 GLY A O 1
ATOM 3118 N N . VAL A 1 394 ? 7.116 -14.222 -5.558 1.00 98.44 394 VAL A N 1
ATOM 3119 C CA . VAL A 1 394 ? 7.506 -15.135 -6.641 1.00 98.44 394 VAL A CA 1
ATOM 3120 C C . VAL A 1 394 ? 6.814 -16.480 -6.452 1.00 98.44 394 VAL A C 1
ATOM 3122 O O . VAL A 1 394 ? 6.920 -17.082 -5.386 1.00 98.44 394 VAL A O 1
ATOM 3125 N N . ASP A 1 395 ? 6.107 -16.944 -7.480 1.00 98.38 395 ASP A N 1
ATOM 3126 C CA . ASP A 1 395 ? 5.356 -18.207 -7.484 1.00 98.38 395 ASP A CA 1
ATOM 3127 C C . ASP A 1 395 ? 4.417 -18.387 -6.280 1.00 98.38 395 ASP A C 1
ATOM 3129 O O . ASP A 1 395 ? 4.254 -19.497 -5.774 1.00 98.38 395 ASP A O 1
ATOM 3133 N N . GLU A 1 396 ? 3.836 -17.287 -5.778 1.00 97.81 396 GLU A N 1
ATOM 3134 C CA . GLU A 1 396 ? 2.951 -17.281 -4.601 1.00 97.81 396 GLU A CA 1
ATOM 3135 C C . GLU A 1 396 ? 3.615 -17.815 -3.309 1.00 97.81 396 GLU A C 1
ATOM 3137 O O . GLU A 1 396 ? 2.943 -18.098 -2.316 1.00 97.81 396 GLU A O 1
ATOM 3142 N N . ARG A 1 397 ? 4.952 -17.939 -3.286 1.00 97.62 397 ARG A N 1
ATOM 3143 C CA . ARG A 1 397 ? 5.693 -18.655 -2.233 1.00 97.62 397 ARG A CA 1
ATOM 3144 C C . ARG A 1 397 ? 5.665 -17.984 -0.862 1.00 97.62 397 ARG A C 1
ATOM 3146 O O . ARG A 1 397 ? 5.980 -18.635 0.135 1.00 97.62 397 ARG A O 1
ATOM 3153 N N . ILE A 1 398 ? 5.356 -16.689 -0.800 1.00 97.81 398 ILE A N 1
ATOM 3154 C CA . ILE A 1 398 ? 5.224 -15.957 0.457 1.00 97.81 398 ILE A CA 1
ATOM 3155 C C . ILE A 1 398 ? 3.743 -15.994 0.845 1.00 97.81 398 ILE A C 1
ATOM 3157 O O . ILE A 1 398 ? 2.909 -15.468 0.108 1.00 97.81 398 ILE A O 1
ATOM 3161 N N . PRO A 1 399 ? 3.369 -16.577 1.995 1.00 97.69 399 PRO A N 1
ATOM 3162 C CA . PRO A 1 399 ? 1.977 -16.577 2.416 1.00 97.69 399 PRO A CA 1
ATOM 3163 C C . PRO A 1 399 ? 1.531 -15.151 2.774 1.00 97.69 399 PRO A C 1
ATOM 3165 O O . PRO A 1 399 ? 2.310 -14.350 3.303 1.00 97.69 399 PRO A O 1
ATOM 3168 N N . LEU A 1 400 ? 0.253 -14.833 2.551 1.00 97.50 400 LEU A N 1
ATOM 3169 C CA . LEU A 1 400 ? -0.331 -13.545 2.953 1.00 97.50 400 LEU A CA 1
ATOM 3170 C C . LEU A 1 400 ? -0.196 -13.277 4.467 1.00 97.50 400 LEU A C 1
ATOM 3172 O O . LEU A 1 400 ? -0.069 -12.128 4.890 1.00 97.50 400 LEU A O 1
ATOM 3176 N N . PHE A 1 401 ? -0.158 -14.346 5.268 1.00 95.88 401 PHE A N 1
ATOM 3177 C CA . PHE A 1 401 ? -0.003 -14.335 6.723 1.00 95.88 401 PHE A CA 1
ATOM 3178 C C . PHE A 1 401 ? 1.177 -15.210 7.157 1.00 95.88 401 PHE A C 1
ATOM 3180 O O . PHE A 1 401 ? 1.406 -16.270 6.584 1.00 95.88 401 PHE A O 1
ATOM 3187 N N . GLY A 1 402 ? 1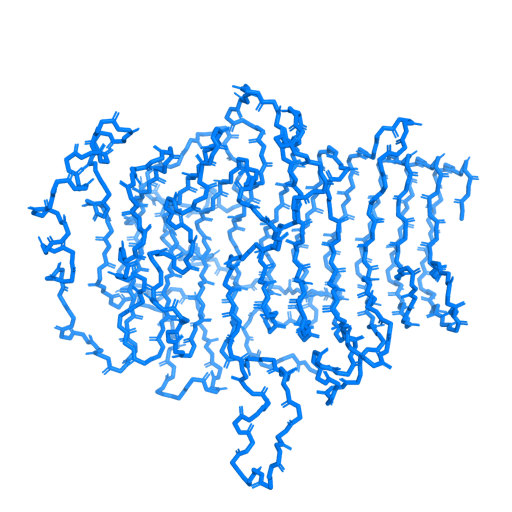.891 -14.812 8.211 1.00 88.38 402 GLY A N 1
ATOM 3188 C CA . GLY A 1 402 ? 3.069 -15.540 8.704 1.00 88.38 402 GLY A CA 1
ATOM 3189 C C . GLY A 1 402 ? 4.390 -14.855 8.377 1.00 88.38 402 GLY A C 1
ATOM 3190 O O . GLY A 1 402 ? 4.421 -13.788 7.767 1.00 88.38 402 GLY A O 1
ATOM 3191 N N . GLU A 1 403 ? 5.497 -15.444 8.809 1.00 80.06 403 GLU A N 1
ATOM 3192 C CA . GLU A 1 403 ? 6.828 -14.976 8.413 1.00 80.06 403 GLU A CA 1
ATOM 3193 C C . GLU A 1 403 ? 7.062 -15.289 6.926 1.00 80.06 403 GLU A C 1
ATOM 3195 O O . GLU A 1 403 ? 6.576 -16.299 6.414 1.00 80.06 403 GLU A O 1
ATOM 3200 N N . ALA A 1 404 ? 7.748 -14.389 6.218 1.00 72.94 404 ALA A N 1
ATOM 3201 C CA . ALA A 1 404 ? 8.277 -14.713 4.897 1.00 72.94 404 ALA A CA 1
ATOM 3202 C C . ALA A 1 404 ? 9.483 -15.666 5.074 1.00 72.94 404 ALA A C 1
ATOM 3204 O O . ALA A 1 404 ? 10.206 -15.502 6.061 1.00 72.94 404 ALA A O 1
ATOM 3205 N N . PRO A 1 405 ? 9.664 -16.658 4.182 1.00 58.84 405 PRO A N 1
ATOM 3206 C CA . PRO A 1 405 ? 10.712 -17.679 4.292 1.00 58.84 405 PRO A CA 1
ATOM 3207 C C . PRO A 1 405 ? 12.138 -17.155 4.050 1.00 58.84 405 PRO A C 1
ATOM 3209 O O . PRO A 1 405 ? 12.292 -16.141 3.330 1.00 58.84 405 PRO A O 1
#

Secondary structure (DSSP, 8-state):
-BS-BS-EEES-EEE---SS-SEEEES-EEEEEES-EEE--TTSEEEES-EEEEEES-EEE-S--TT--HHHHHHHS---EEEEEE-PSSPEEEEEEES-EEEEESEEEE--SEESEEEES-EEEEEEEEEEE--S--TT-EEEEES-EE--EEEEEEEE--STT---S---TT-EEEEES-EEEGGG-B--S--SS--SS-GGG-B--EEEEEESS--PPPEEEES-EEEESS--GGGBGGGGTSSTT-TT--EEEES-EEEESSS--S-B-TT--S-TTEEEES-EEEETTTGGG--THHHHHHHTSHHHHHHTTTSTT-TTTT-EES---EEE--SSTTSPPEEEEPTT-TTTT-PPPPPTTS--TTGGG--SSPPSSSS-TTPPPPEESGGG-EESSS---